Protein AF-A0A2T9Z291-F1 (afdb_monomer)

Secondary structure (DSSP, 8-state):
-----------PPPPP--TTPPP---HHHHHHHHHHHHHH-HHHHTT--HHHHHHHHHTT-S-HHHHHHHHHHHTTT-GGGS-TTTTTHHHHHHHHHHHHHTT---TTSHHHHHHHHHHHHHHHTTT-HHHHHHHHHHHHHHHHHHTGGGTT-HHHHTT----HHHHHHHHHHHHHHHHHHHHHHHHS-PPPSS-GGG---PPP--HHHHHH-S---S--HHHHHHHHHHHHS-GGGSPPP-HHHHHHHHHHHHHHHHHHHHTTT-SS--HHHHHHHHHHHHHHHHHHIIIIIGGG---HHHHHHHHHHHTTSHHHHHHHHHHHHHHHHHHHHHHHHHHHHHHHHTT-TT------S---TTGGGSSSS---------------TTSHHHHHHHHTTS-----------S-S--SSS------------------HHHHHHHHHHHHHHHHHHHTTSPTT-HHHHHHHHHHHHHHHHHHHHHHH-GGGG--------PPPP--------S--SS-THHHHHHHHHHT--

Foldseek 3Di:
DDDDPDDDDDPDDDDDDDPPDQDDDDLLLLLLLLLCCCLVCVLLCLLAASLVCSVCLVVVVDDLLLNLLSVLQSLVVCVVVDDPVSVCSSVVSLVRSLVVLVVDDPLLPLSSLSSLLSSLVNCVVVVPVVSNVVSLVSNLCSCVVNVLQQCQPPVNPVVDPDDVSRLLSSLSSVSSNLLVQLVCCQAVVDDGSDDPVSGNGDQHDLSQCSHQEDDRPDPDPVSVVSHVCSHPDDSVPDDDDQSSVVSVLSVLLSLLSCLLSVQVVPPDHDPVVNVVSLVVSVVVLVLLCVPQQVVQDADVVQLVVLCVPAPSHSSNSVSNSSNSSNVVSVVSSVVSVVSSVVSVVVVDPPPDDPPPDDDDPNPPSPPPPDDDDDDDDDDDDDDDPDPPVVVVVVVVPPPPDDDDDDDDDPDDDDDPDDDDDPDDDDDDDDDDDDDLVVQLVVLVVQLVVLVVVLVPDDPPDPSNVVSVVSNVVSVVSNVVSCVPPVVNVPPDDDDDDDDDDDDDDDDDDPDDDDDPVVVVVVSVVSSVD

pLDDT: mean 74.27, std 26.3, range [24.55, 98.75]

Sequence (529 aa):
MERNTKGQQNPFKKPKISGNEIPLPTNELLEKMIFALPISFPTTMMPVRIPELYHKMKNRLYPDFFYFSILALGHGLCKDILTDKEKNLASEYEIKSFKLLKQETDIKNPLYLWACVILLARFDHVNNHPINNTLFMMASSSVRVSKIYQLDFRKIIVRIKYTEEELEFRRRVFWSFYAFDRGNMSFAGSFPTIQDRDIVVNLPKNDFFWRYGGECKEGHPELVLWNHIANNLDISQHPKEKHKELTKTLYLHGKVILFARRRWIKKVYDPDDDNGQLIRLIQNLNNYRDNMVIPNSVNFEKIKEVHEKYENTLRMGIDMEIQMLNYIFNQMHNSMKIVLYQSEMVRMKGRTEDTSENLSPGQGYQYFFTDSEDSSSDIPTSKNTNMKESYKRNYELYNETGDTSENLSPGQGYQYFFTDSEDSSSDIPTSKNTNTKGSYKRNYELYNEYSQALKKLQPNTIHSFLYQHLVDVYSSRIVDDILTNPVNNQSNPSTSFSIPSTSYNSHSFIKRVESEEDEDEEWSKMMRH

Solvent-accessible surface area (backbone atoms only — not comparable to full-atom values): 32428 Å² total; per-residue (Å²): 139,85,82,83,80,77,74,83,78,73,93,72,76,80,80,76,92,55,101,80,68,81,86,76,77,53,72,68,57,49,47,37,26,64,31,44,40,46,50,80,34,44,60,70,34,56,49,53,31,52,44,52,49,52,47,32,58,78,67,65,68,53,61,66,36,41,48,23,18,53,47,21,41,28,52,66,72,50,54,93,81,50,53,85,78,52,69,55,47,27,58,53,26,38,55,48,13,56,56,40,60,73,67,60,79,66,50,60,40,62,60,50,37,40,26,30,44,37,41,42,67,46,33,70,78,63,72,46,59,75,60,41,55,51,37,52,52,51,31,49,47,20,41,68,75,50,40,53,50,35,49,62,33,66,79,48,44,78,71,48,93,67,50,74,65,60,44,50,41,48,37,21,39,44,53,29,44,48,48,53,42,42,51,44,33,69,66,72,71,50,76,63,88,66,59,74,95,68,53,31,57,67,76,57,74,62,51,56,40,51,33,35,24,75,77,69,88,51,91,47,70,67,55,48,50,46,20,51,49,39,66,67,57,56,80,92,72,51,73,80,73,52,65,41,56,50,53,53,51,46,51,54,45,38,50,53,52,48,49,57,58,48,66,83,66,49,92,69,82,56,66,66,61,56,49,50,53,50,52,52,51,51,52,52,49,50,55,42,38,65,68,55,28,66,79,33,66,64,57,66,67,58,51,49,54,42,44,80,72,29,66,78,35,63,65,30,30,67,70,39,37,62,43,48,50,27,44,50,48,43,52,52,51,51,51,47,54,50,51,56,51,56,54,52,60,78,70,48,86,88,70,74,74,94,66,96,63,97,75,69,94,68,64,82,73,71,79,84,81,75,82,88,80,92,83,92,79,86,84,88,88,80,91,81,96,74,70,70,69,62,63,60,69,66,69,78,76,76,83,90,78,86,87,81,90,82,91,82,78,99,69,90,88,87,88,85,86,84,78,88,77,96,78,84,92,79,87,86,79,95,76,83,80,79,64,65,77,55,53,38,51,52,32,50,51,51,25,52,52,31,50,56,51,37,76,72,49,63,81,95,35,74,66,34,57,52,27,49,51,49,27,54,54,25,50,50,49,35,52,50,41,56,73,67,33,64,80,75,68,67,86,68,84,88,79,89,78,84,82,82,88,78,81,92,75,97,81,71,83,96,77,90,75,93,68,74,70,73,57,56,60,50,52,58,49,65,75,74,109

Radius of gyration: 28.78 Å; Cα contacts (8 Å, |Δi|>4): 405; chains: 1; bounding box: 70×93×94 Å

Organism: NCBI:txid61424

Mean predicted aligned error: 16.72 Å

Nearest PDB structures (foldseek):
  6ejn-assembly1_A  TM=2.190E-01  e=1.753E+00  Mus musculus
  8glv-assembly1_5V  TM=2.205E-01  e=7.297E+00  Chlamydomonas reinhardtii
  5dbo-assembly1_D  TM=2.423E-01  e=7.917E+00  Thermochaetoides thermophila

Structure (mmCIF, N/CA/C/O backbone):
data_AF-A0A2T9Z291-F1
#
_entry.id   AF-A0A2T9Z291-F1
#
loop_
_atom_site.group_PDB
_atom_site.id
_atom_site.type_symbol
_atom_site.label_atom_id
_atom_site.label_alt_id
_atom_site.label_comp_id
_atom_site.label_asym_id
_atom_site.label_entity_id
_atom_site.label_seq_id
_atom_site.pdbx_PDB_ins_code
_atom_site.Cartn_x
_atom_site.Cartn_y
_atom_site.Cartn_z
_atom_site.occupancy
_atom_site.B_iso_or_equiv
_atom_site.auth_seq_id
_atom_site.auth_comp_id
_atom_site.auth_asym_id
_atom_site.auth_atom_id
_atom_site.pdbx_PDB_model_num
ATOM 1 N N . MET A 1 1 ? -35.756 -16.626 42.709 1.00 37.44 1 MET A N 1
ATOM 2 C CA . MET A 1 1 ? -34.401 -17.183 42.492 1.00 37.44 1 MET A CA 1
ATOM 3 C C . MET A 1 1 ? -33.611 -16.188 41.663 1.00 37.44 1 MET A C 1
ATOM 5 O O . MET A 1 1 ? -33.808 -16.123 40.458 1.00 37.44 1 MET A O 1
ATOM 9 N N . GLU A 1 2 ? -32.770 -15.382 42.297 1.00 31.61 2 GLU A N 1
ATOM 10 C CA . GLU A 1 2 ? -32.001 -14.3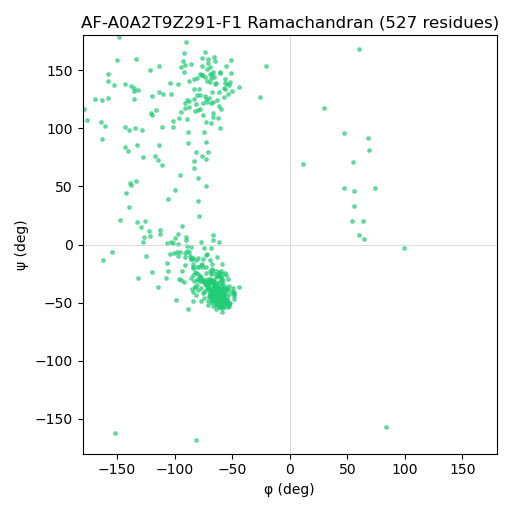36 41.615 1.00 31.61 2 GLU A CA 1
ATOM 11 C C . GLU A 1 2 ? -30.665 -14.915 41.132 1.00 31.61 2 GLU A C 1
ATOM 13 O O . GLU A 1 2 ? -29.909 -15.489 41.919 1.00 31.61 2 GLU A O 1
ATOM 18 N N . ARG A 1 3 ? -30.366 -14.808 39.831 1.00 33.91 3 ARG A N 1
ATOM 19 C CA . ARG A 1 3 ? -29.080 -15.263 39.282 1.00 33.91 3 ARG A CA 1
ATOM 20 C C . ARG A 1 3 ? -28.064 -14.130 39.336 1.00 33.91 3 ARG A C 1
ATOM 22 O O . ARG A 1 3 ? -28.136 -13.168 38.584 1.00 33.91 3 ARG A O 1
ATOM 29 N N . ASN A 1 4 ? -27.114 -14.285 40.249 1.00 31.11 4 ASN A N 1
ATOM 30 C CA . ASN A 1 4 ? -26.092 -13.305 40.587 1.00 31.11 4 ASN A CA 1
ATOM 31 C C . ASN A 1 4 ? -25.028 -13.199 39.469 1.00 31.11 4 ASN A C 1
ATOM 33 O O . ASN A 1 4 ? -24.022 -13.911 39.482 1.00 31.11 4 ASN A O 1
ATOM 37 N N . THR A 1 5 ? -25.259 -12.340 38.472 1.00 33.44 5 THR A N 1
ATOM 38 C CA . THR A 1 5 ? -24.317 -12.083 37.368 1.00 33.44 5 THR A CA 1
ATOM 39 C C . THR A 1 5 ? -23.155 -11.202 37.826 1.00 33.44 5 THR A C 1
ATOM 41 O O . THR A 1 5 ? -23.093 -10.011 37.519 1.00 33.44 5 THR A O 1
ATOM 44 N N . LYS A 1 6 ? -22.205 -11.789 38.564 1.00 32.50 6 LYS A N 1
ATOM 45 C CA . LYS A 1 6 ? -20.916 -11.145 38.853 1.00 32.50 6 LYS A CA 1
ATOM 46 C C . LYS A 1 6 ? -20.160 -10.902 37.545 1.00 32.50 6 LYS A C 1
ATOM 48 O O . LYS A 1 6 ? -19.659 -11.845 36.938 1.00 32.50 6 LYS A O 1
ATOM 53 N N . GLY A 1 7 ? -20.062 -9.641 37.131 1.00 31.89 7 GLY A N 1
ATOM 54 C CA . GLY A 1 7 ? -19.249 -9.255 35.981 1.00 31.89 7 GLY A CA 1
ATOM 55 C C . GLY A 1 7 ? -17.773 -9.583 36.215 1.00 31.89 7 GLY A C 1
ATOM 56 O O . GLY A 1 7 ? -17.213 -9.234 37.256 1.00 31.89 7 GLY A O 1
ATOM 57 N N . GLN A 1 8 ? -17.132 -10.232 35.241 1.00 32.44 8 GLN A N 1
ATOM 58 C CA . GLN A 1 8 ? -15.678 -10.373 35.228 1.00 32.44 8 GLN A CA 1
ATOM 59 C C . GLN A 1 8 ? -15.058 -8.991 34.993 1.00 32.44 8 GLN A C 1
ATOM 61 O O . GLN A 1 8 ? -15.089 -8.462 33.883 1.00 32.44 8 GLN A O 1
ATOM 66 N N . GLN A 1 9 ? -14.507 -8.391 36.049 1.00 30.03 9 GLN A N 1
ATOM 67 C CA . GLN A 1 9 ? -13.728 -7.162 35.927 1.00 30.03 9 GLN A CA 1
ATOM 68 C C . GLN A 1 9 ? -12.449 -7.463 35.141 1.00 30.03 9 GLN A C 1
ATOM 70 O O . GLN A 1 9 ? -11.588 -8.214 35.598 1.00 30.03 9 GLN A O 1
ATOM 75 N N . ASN A 1 10 ? -12.345 -6.887 33.946 1.00 33.00 10 ASN A N 1
ATOM 76 C CA . ASN A 1 10 ? -11.204 -7.070 33.059 1.00 33.00 10 ASN A CA 1
ATOM 77 C C . ASN A 1 10 ? -9.961 -6.394 33.690 1.00 33.00 10 ASN A C 1
ATOM 79 O O . ASN A 1 10 ? -10.029 -5.194 33.970 1.00 33.00 10 ASN A O 1
ATOM 83 N N . PRO A 1 11 ? -8.844 -7.102 33.961 1.00 37.22 11 PRO A N 1
ATOM 84 C CA . PRO A 1 11 ? -7.760 -6.606 34.821 1.00 37.22 11 PRO A CA 1
ATOM 85 C C . PRO A 1 11 ? -6.793 -5.629 34.123 1.00 37.22 11 PRO A C 1
ATOM 87 O O . PRO A 1 11 ? -5.591 -5.620 34.396 1.00 37.22 11 PRO A O 1
ATOM 90 N N . PHE A 1 12 ? -7.306 -4.766 33.243 1.00 38.69 12 PHE A N 1
ATOM 91 C CA . PHE A 1 12 ? -6.534 -3.685 32.638 1.00 38.69 12 PHE A CA 1
ATOM 92 C C . PHE A 1 12 ? -6.639 -2.413 33.480 1.00 38.69 12 PHE A C 1
ATOM 94 O O . PHE A 1 12 ? -7.709 -1.851 33.709 1.00 38.69 12 PHE A O 1
ATOM 101 N N . LYS A 1 13 ? -5.478 -1.984 33.982 1.00 37.28 13 LYS A N 1
ATOM 102 C CA . LYS A 1 13 ? -5.311 -0.819 34.854 1.00 37.28 13 LYS A CA 1
ATOM 103 C C . LYS A 1 13 ? -5.870 0.434 34.174 1.00 37.28 13 LYS A C 1
ATOM 105 O O . LYS A 1 13 ? -5.468 0.745 33.056 1.00 37.28 13 LYS A O 1
ATOM 110 N N . LYS A 1 14 ? -6.653 1.240 34.902 1.00 36.22 14 LYS A N 1
ATOM 111 C CA . LYS A 1 14 ? -6.675 2.686 34.628 1.00 36.22 14 LYS A CA 1
ATOM 112 C C . LYS A 1 14 ? -5.231 3.195 34.772 1.00 36.22 14 LYS A C 1
ATOM 114 O O . LYS A 1 14 ? -4.639 2.926 35.825 1.00 36.22 14 LYS A O 1
ATOM 119 N N . PRO A 1 15 ? -4.649 3.898 33.785 1.00 39.44 15 PRO A N 1
ATOM 120 C CA . PRO A 1 15 ? -3.364 4.554 33.981 1.00 39.44 15 PRO A CA 1
ATOM 121 C C . PRO A 1 15 ? -3.457 5.516 35.168 1.00 39.44 15 PRO A C 1
ATOM 123 O O . PRO A 1 15 ? -4.427 6.267 35.299 1.00 39.44 15 PRO A O 1
ATOM 126 N N . LYS A 1 16 ? -2.459 5.491 36.056 1.00 35.75 16 LYS A N 1
ATOM 127 C CA . LYS A 1 16 ? -2.236 6.631 36.949 1.00 35.75 16 LYS A CA 1
ATOM 128 C C . LYS A 1 16 ? -1.720 7.755 36.065 1.00 35.75 16 LYS A C 1
ATOM 130 O O . LYS A 1 16 ? -0.718 7.542 35.393 1.00 35.75 16 LYS A O 1
ATOM 135 N N . ILE A 1 17 ? -2.359 8.922 36.108 1.00 38.16 17 ILE A N 1
ATOM 136 C CA . ILE A 1 17 ? -1.889 10.110 35.389 1.00 38.16 17 ILE A CA 1
ATOM 137 C C . ILE A 1 17 ? -0.490 10.453 35.915 1.00 38.16 17 ILE A C 1
ATOM 139 O O . ILE A 1 17 ? -0.337 11.009 37.002 1.00 38.16 17 ILE A O 1
ATOM 143 N N . SER A 1 18 ? 0.530 10.067 35.153 1.00 37.38 18 SER A N 1
ATOM 144 C CA . SER A 1 18 ? 1.898 10.547 35.309 1.00 37.38 18 SER A CA 1
ATOM 145 C C . SER A 1 18 ? 2.104 11.670 34.297 1.00 37.38 18 SER A C 1
ATOM 147 O O . SER A 1 18 ? 1.629 11.570 33.168 1.00 37.38 18 SER A O 1
ATOM 149 N N . GLY A 1 19 ? 2.777 12.752 34.695 1.00 43.88 19 GLY A N 1
ATOM 150 C CA . GLY A 1 19 ? 2.835 14.004 33.921 1.00 43.88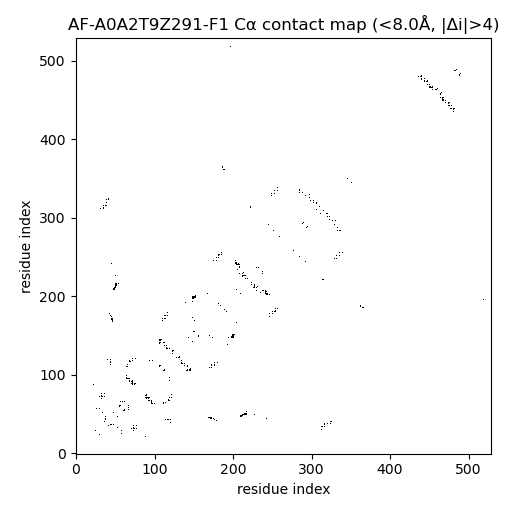 19 GLY A CA 1
ATOM 151 C C . GLY A 1 19 ? 3.572 13.950 32.575 1.00 43.88 19 GLY A C 1
ATOM 152 O O . GLY A 1 19 ? 3.779 14.998 31.979 1.00 43.88 19 GLY A O 1
ATOM 153 N N . ASN A 1 20 ? 3.965 12.757 32.112 1.00 59.94 20 ASN A N 1
ATOM 154 C CA . ASN A 1 20 ? 4.763 12.523 30.907 1.00 59.94 20 ASN A CA 1
ATOM 155 C C . ASN A 1 20 ? 4.058 11.589 29.893 1.00 59.94 20 ASN A C 1
ATOM 157 O O . ASN A 1 20 ? 4.706 11.087 28.973 1.00 59.94 20 ASN A O 1
ATOM 161 N N . GLU A 1 21 ? 2.762 11.289 30.056 1.00 80.44 21 GLU A N 1
ATOM 162 C CA . GLU A 1 21 ? 2.004 10.591 29.007 1.00 80.44 21 GLU A CA 1
ATOM 163 C C . GLU A 1 21 ? 1.671 11.558 27.861 1.00 80.44 21 GLU A C 1
ATOM 165 O O . GLU A 1 21 ? 1.013 12.574 28.078 1.00 80.44 21 GLU A O 1
ATOM 170 N N . ILE A 1 22 ? 2.119 11.222 26.644 1.00 87.06 22 ILE A N 1
ATOM 171 C CA . ILE A 1 22 ? 1.787 11.958 25.413 1.00 87.06 22 ILE A CA 1
ATOM 172 C C . ILE A 1 22 ? 0.250 12.062 25.301 1.00 87.06 22 ILE A C 1
ATOM 174 O O . ILE A 1 22 ? -0.413 11.021 25.417 1.00 87.06 22 ILE A O 1
ATOM 178 N N . PRO A 1 23 ? -0.322 13.264 25.075 1.00 89.38 23 PRO A N 1
ATOM 179 C CA . PRO A 1 23 ? -1.754 13.444 24.841 1.00 89.38 23 PRO A CA 1
ATOM 180 C C . PRO A 1 23 ? -2.281 12.510 23.749 1.00 89.38 23 PRO A C 1
ATOM 182 O O . PRO A 1 23 ? -1.558 12.192 22.813 1.00 89.38 23 PRO A O 1
ATOM 185 N N . LEU A 1 24 ? -3.538 12.078 23.856 1.00 91.38 24 LEU A N 1
ATOM 186 C CA . LEU A 1 24 ? -4.216 11.276 22.831 1.00 91.38 24 LEU A CA 1
ATOM 187 C C . LEU A 1 24 ? -5.370 12.070 22.199 1.00 91.38 24 LEU A C 1
ATOM 189 O O . LEU A 1 24 ? -5.940 12.924 22.882 1.00 91.38 24 LEU A O 1
ATOM 193 N N . PRO A 1 25 ? -5.760 11.775 20.941 1.00 90.69 25 PRO A N 1
ATOM 194 C CA . PRO A 1 25 ? -6.883 12.448 20.296 1.00 90.69 25 PRO A CA 1
ATOM 195 C C . PRO A 1 25 ? -8.214 12.148 20.998 1.00 90.69 25 PRO A C 1
ATOM 197 O O . PRO A 1 25 ? -8.386 11.116 21.654 1.00 90.69 25 PRO A O 1
ATOM 200 N N . THR A 1 26 ? -9.192 13.030 20.793 1.00 91.31 26 THR A N 1
ATOM 201 C CA . THR A 1 26 ? -10.599 12.740 21.098 1.00 91.31 26 THR A CA 1
ATOM 202 C C . THR A 1 26 ? -11.130 11.636 20.177 1.00 91.31 26 THR A C 1
ATOM 204 O O . THR A 1 26 ? -10.567 11.378 19.112 1.00 91.31 26 THR A O 1
ATOM 207 N N . ASN A 1 27 ? -12.244 10.994 20.551 1.00 91.25 27 ASN A N 1
ATOM 208 C CA . ASN A 1 27 ? -12.883 9.989 19.691 1.00 91.25 27 ASN A CA 1
ATOM 209 C C . ASN A 1 27 ? -13.265 10.566 18.316 1.00 91.25 27 ASN A C 1
ATOM 211 O O . ASN A 1 27 ? -13.069 9.891 17.317 1.00 91.25 27 ASN A O 1
ATOM 215 N N . GLU A 1 28 ? -13.754 11.809 18.269 1.00 90.75 28 GLU A N 1
ATOM 216 C CA . GLU A 1 28 ? -14.117 12.510 17.029 1.00 90.75 28 GLU A CA 1
ATOM 217 C C . GLU A 1 28 ? -12.894 12.765 16.133 1.00 90.75 28 GLU A C 1
ATOM 219 O O . GLU A 1 28 ? -12.923 12.490 14.937 1.00 90.75 28 GLU A O 1
ATOM 224 N N . LEU A 1 29 ? -11.782 13.235 16.708 1.00 90.62 29 LEU A N 1
ATOM 225 C CA . LEU A 1 29 ? -10.549 13.456 15.953 1.00 90.62 29 LEU A CA 1
ATOM 226 C C . LEU A 1 29 ? -9.962 12.126 15.444 1.00 90.62 29 LEU A C 1
ATOM 228 O O . LEU A 1 29 ? -9.528 12.041 14.298 1.00 90.62 29 LEU A O 1
ATOM 232 N N . LEU A 1 30 ? -10.009 11.069 16.261 1.00 93.38 30 LEU A N 1
ATOM 233 C CA . LEU A 1 30 ? -9.606 9.715 15.868 1.00 93.38 30 LEU A CA 1
ATOM 234 C C . LEU A 1 30 ? -10.477 9.149 14.730 1.00 93.38 30 LEU A C 1
ATOM 236 O O . LEU A 1 30 ? -9.967 8.446 13.861 1.00 93.38 30 LEU A O 1
ATOM 240 N N . GLU A 1 31 ? -11.773 9.457 14.724 1.00 93.19 31 GLU A N 1
ATOM 241 C CA . GLU A 1 31 ? -12.726 9.071 13.678 1.00 93.19 31 GLU A CA 1
ATOM 242 C C . GLU A 1 31 ? -12.372 9.725 12.337 1.00 93.19 31 GLU A C 1
ATOM 244 O O . GLU A 1 31 ? -12.146 9.021 11.351 1.00 93.19 31 GLU A O 1
ATOM 249 N N . LYS A 1 32 ? -12.187 11.053 12.338 1.00 92.00 32 LYS A N 1
ATOM 250 C CA . LYS A 1 32 ? -11.763 11.843 11.169 1.00 92.00 32 LYS A CA 1
ATOM 251 C C . LYS A 1 32 ? -10.438 11.343 10.589 1.00 92.00 32 LYS A C 1
ATOM 253 O O . LYS A 1 32 ? -10.348 11.091 9.388 1.00 92.00 32 LYS A O 1
ATOM 258 N N . MET A 1 33 ? -9.438 11.092 11.443 1.00 93.75 33 MET A N 1
ATOM 259 C CA . MET A 1 33 ? -8.172 10.464 11.038 1.00 93.75 33 MET A CA 1
ATOM 260 C C . MET A 1 33 ? -8.403 9.119 10.332 1.00 93.75 33 MET A C 1
ATOM 262 O O . MET A 1 33 ? -7.870 8.884 9.250 1.00 93.75 33 MET A O 1
ATOM 266 N N . ILE A 1 34 ? -9.192 8.224 10.933 1.00 95.06 34 ILE A N 1
ATOM 267 C CA . ILE A 1 34 ? -9.389 6.856 10.435 1.00 95.06 34 ILE A CA 1
ATOM 268 C C . ILE A 1 34 ? -10.185 6.816 9.121 1.00 95.06 34 ILE A C 1
ATOM 270 O O . ILE A 1 34 ? -9.927 5.935 8.299 1.00 95.06 34 ILE A O 1
ATOM 274 N N . PHE A 1 35 ? -11.101 7.759 8.886 1.00 93.81 35 PHE A N 1
ATOM 275 C CA . PHE A 1 35 ? -11.851 7.845 7.627 1.00 93.81 35 PHE A CA 1
ATOM 276 C C . PHE A 1 35 ? -11.055 8.522 6.497 1.00 93.81 35 PHE A C 1
ATOM 278 O O . PHE A 1 35 ? -11.213 8.132 5.341 1.00 93.81 35 PHE A O 1
ATOM 285 N N . ALA A 1 36 ? -10.156 9.463 6.810 1.00 93.38 36 ALA A N 1
ATOM 286 C CA . ALA A 1 36 ? -9.295 10.117 5.819 1.00 93.38 36 ALA A CA 1
ATOM 287 C C . ALA A 1 36 ? -8.111 9.241 5.357 1.00 93.38 36 ALA A C 1
ATOM 289 O O . ALA A 1 36 ? -7.764 9.238 4.175 1.00 93.38 36 ALA A O 1
ATOM 290 N N . LEU A 1 37 ? -7.506 8.461 6.266 1.00 94.81 37 LEU A N 1
ATOM 291 C CA . LEU A 1 37 ? -6.294 7.665 6.004 1.00 94.81 37 LEU A CA 1
ATOM 292 C C . LEU A 1 37 ? -6.327 6.799 4.715 1.00 94.81 37 LEU A C 1
ATOM 294 O O . LEU A 1 37 ? -5.313 6.793 4.013 1.00 94.81 37 LEU A O 1
ATOM 298 N N . PRO A 1 38 ? -7.420 6.088 4.353 1.00 94.38 38 PRO A N 1
ATOM 299 C CA . PRO A 1 38 ? -7.492 5.319 3.104 1.00 94.38 38 PRO A CA 1
ATOM 300 C C . PRO A 1 38 ? -7.463 6.181 1.835 1.00 94.38 38 PRO A C 1
ATOM 302 O O . PRO A 1 38 ? -6.928 5.744 0.823 1.00 94.38 38 PRO A O 1
ATOM 305 N N . ILE A 1 39 ? -8.003 7.404 1.889 1.00 92.94 39 ILE A N 1
ATOM 306 C CA . ILE A 1 39 ? -8.050 8.336 0.751 1.00 92.94 39 ILE A CA 1
ATOM 307 C C . ILE A 1 39 ? -6.660 8.926 0.500 1.00 92.94 39 ILE A C 1
ATOM 309 O O . ILE A 1 39 ? -6.195 8.976 -0.637 1.00 92.94 39 ILE A O 1
ATOM 313 N N . SER A 1 40 ? -5.996 9.366 1.573 1.00 93.00 40 SER A N 1
ATOM 314 C CA . SER A 1 40 ? -4.692 10.034 1.506 1.00 93.00 40 SER A CA 1
ATOM 315 C C . SER A 1 40 ? -3.532 9.060 1.292 1.00 93.00 40 SER A C 1
ATOM 317 O O . SER A 1 40 ? -2.547 9.412 0.650 1.00 93.00 40 SER A O 1
ATOM 319 N N . PHE A 1 41 ? -3.639 7.831 1.809 1.00 95.00 41 PHE A N 1
ATOM 320 C CA . PHE A 1 41 ? -2.573 6.828 1.756 1.00 95.00 41 PHE A CA 1
ATOM 321 C C . PHE A 1 41 ? -3.081 5.438 1.318 1.00 95.00 41 PHE A C 1
ATOM 323 O O . PHE A 1 41 ? -2.835 4.458 2.029 1.00 95.00 41 PHE A O 1
ATOM 330 N N . PRO A 1 42 ? -3.758 5.290 0.160 1.00 94.44 42 PRO A N 1
ATOM 331 C CA . PRO A 1 42 ? -4.406 4.033 -0.243 1.00 94.44 42 PRO A CA 1
ATOM 332 C C . PRO A 1 42 ? -3.425 2.853 -0.307 1.00 94.44 42 PRO A C 1
ATOM 334 O O . PRO A 1 42 ? -3.733 1.748 0.135 1.00 94.44 42 PRO A O 1
ATOM 337 N N . THR A 1 43 ? -2.194 3.102 -0.755 1.00 94.75 43 THR A N 1
ATOM 338 C CA . THR A 1 43 ? -1.088 2.134 -0.766 1.00 94.75 43 THR A CA 1
ATOM 339 C C . THR A 1 43 ? -0.715 1.643 0.639 1.00 94.75 43 THR A C 1
ATOM 341 O O . THR A 1 43 ? -0.635 0.438 0.888 1.00 94.75 43 THR A O 1
ATOM 344 N N . THR A 1 44 ? -0.519 2.568 1.581 1.00 96.50 44 THR A N 1
ATOM 345 C CA . THR A 1 44 ? -0.191 2.297 2.994 1.00 96.50 44 THR A CA 1
ATOM 346 C C . THR A 1 44 ? -1.366 1.648 3.728 1.00 96.50 44 THR A C 1
ATOM 348 O O . THR A 1 44 ? -1.176 0.860 4.649 1.00 96.50 44 THR A O 1
ATOM 351 N N . MET A 1 45 ? -2.595 1.964 3.315 1.00 97.44 45 MET A N 1
ATOM 352 C CA . MET A 1 45 ? -3.841 1.514 3.935 1.00 97.44 45 MET A CA 1
ATOM 353 C C . MET A 1 45 ? -4.505 0.342 3.208 1.00 97.44 45 MET A C 1
ATOM 355 O O . MET A 1 45 ? -5.552 -0.125 3.645 1.00 97.44 45 MET A O 1
ATOM 359 N N . MET A 1 46 ? -3.882 -0.240 2.179 1.00 96.88 46 MET A N 1
ATOM 360 C CA . MET A 1 46 ? -4.328 -1.492 1.550 1.00 96.88 46 MET A CA 1
ATOM 361 C C . MET A 1 46 ? -4.739 -2.598 2.558 1.00 96.88 46 MET A C 1
ATOM 363 O O . MET A 1 46 ? -5.732 -3.281 2.283 1.00 96.88 46 MET A O 1
ATOM 367 N N . PRO A 1 47 ? -4.084 -2.768 3.734 1.00 98.19 47 PRO A N 1
ATOM 368 C CA . PRO A 1 47 ? -4.503 -3.754 4.734 1.00 98.19 47 PRO A CA 1
ATOM 369 C C . PRO A 1 47 ? -5.719 -3.354 5.582 1.00 98.19 47 PRO A C 1
ATOM 371 O O . PRO A 1 47 ? -6.302 -4.232 6.216 1.00 98.19 47 PRO A O 1
ATOM 374 N N . VAL A 1 48 ? -6.109 -2.074 5.639 1.00 97.56 48 VAL A N 1
ATOM 375 C CA . VAL A 1 48 ? -7.072 -1.593 6.642 1.00 97.56 48 VAL A CA 1
ATOM 376 C C . VAL A 1 48 ? -8.490 -2.116 6.428 1.00 97.56 48 VAL A C 1
ATOM 378 O O . VAL A 1 48 ? -9.010 -2.142 5.310 1.00 97.56 48 VAL A O 1
ATOM 381 N N . ARG A 1 49 ? -9.124 -2.459 7.550 1.00 96.69 49 ARG A N 1
ATOM 382 C CA . ARG A 1 49 ? -10.546 -2.766 7.690 1.00 96.69 49 ARG A CA 1
ATOM 383 C C . ARG A 1 49 ? -11.112 -1.757 8.677 1.00 96.69 49 ARG A C 1
ATOM 385 O O . ARG A 1 49 ? -10.706 -1.748 9.839 1.00 96.69 49 ARG A O 1
ATOM 392 N N . ILE A 1 50 ? -11.964 -0.847 8.222 1.00 97.06 50 ILE A N 1
ATOM 393 C CA . ILE A 1 50 ? -12.277 0.375 8.975 1.00 97.06 50 ILE A CA 1
ATOM 394 C C . ILE A 1 50 ? -13.054 0.088 10.278 1.00 97.06 50 ILE A C 1
ATOM 396 O O . ILE A 1 50 ? -12.645 0.635 11.306 1.00 97.06 50 ILE A O 1
ATOM 400 N N . PRO A 1 51 ? -14.072 -0.805 10.324 1.00 96.88 51 PRO A N 1
ATOM 401 C CA . PRO A 1 51 ? -14.742 -1.153 11.584 1.00 96.88 51 PRO A CA 1
ATOM 402 C C . PRO A 1 51 ? -13.787 -1.754 12.624 1.00 96.88 51 PRO A C 1
ATOM 404 O O . PRO A 1 51 ? -13.877 -1.443 13.813 1.00 96.88 51 PRO A O 1
ATOM 407 N N . GLU A 1 52 ? -12.837 -2.579 12.174 1.00 97.19 52 GLU A N 1
ATOM 408 C CA . GLU A 1 52 ? -11.841 -3.217 13.033 1.00 97.19 52 GLU A CA 1
ATOM 409 C C . GLU A 1 52 ? -10.805 -2.208 13.551 1.00 97.19 52 GLU A C 1
ATOM 411 O O . GLU A 1 52 ? -10.555 -2.165 14.758 1.00 97.19 52 GLU A O 1
ATOM 416 N N . LEU A 1 53 ? -10.240 -1.375 12.662 1.00 97.56 53 LEU A N 1
ATOM 417 C CA . LEU A 1 53 ? -9.265 -0.343 13.026 1.00 97.56 53 LEU A CA 1
ATOM 418 C C . LEU A 1 53 ? -9.890 0.649 14.009 1.00 97.56 53 LEU A C 1
ATOM 420 O O . LEU A 1 53 ? -9.310 0.888 15.063 1.00 97.56 53 LEU A O 1
ATOM 424 N N . TYR A 1 54 ? -11.077 1.183 13.708 1.00 97.00 54 TYR A N 1
ATOM 425 C CA . TYR A 1 54 ? -11.765 2.140 14.576 1.00 97.00 54 TYR A CA 1
ATOM 426 C C . TYR A 1 54 ? -12.029 1.546 15.967 1.00 97.00 54 TYR A C 1
ATOM 428 O O . TYR A 1 54 ? -11.614 2.133 16.967 1.00 97.00 54 TYR A O 1
ATOM 436 N N . HIS A 1 55 ? -12.601 0.338 16.049 1.00 97.31 55 HIS A N 1
ATOM 437 C CA . HIS A 1 55 ? -12.827 -0.345 17.325 1.00 97.31 55 HIS A CA 1
ATOM 438 C C . HIS A 1 55 ? -11.525 -0.574 18.111 1.00 97.31 55 HIS A C 1
ATOM 440 O O . HIS A 1 55 ? -11.426 -0.210 19.287 1.00 97.31 55 HIS A O 1
ATOM 446 N N . LYS A 1 56 ? -10.500 -1.160 17.478 1.00 97.56 56 LYS A N 1
ATOM 447 C CA . LYS A 1 56 ? -9.239 -1.498 18.152 1.00 97.56 56 LYS A CA 1
ATOM 448 C C . LYS A 1 56 ? -8.402 -0.263 18.501 1.00 97.56 56 LYS A C 1
ATOM 450 O O . LYS A 1 56 ? -7.711 -0.293 19.515 1.00 97.56 56 LYS A O 1
ATOM 455 N N . MET A 1 57 ? -8.479 0.829 17.741 1.00 97.19 57 MET A N 1
ATOM 456 C CA . MET A 1 57 ? -7.836 2.099 18.098 1.00 97.19 57 MET A CA 1
ATOM 457 C C . MET A 1 57 ? -8.556 2.765 19.279 1.00 97.19 57 MET A C 1
ATOM 459 O O . MET A 1 57 ? -7.934 3.054 20.300 1.00 97.19 57 MET A O 1
ATOM 463 N N . LYS A 1 58 ? -9.879 2.938 19.194 1.00 96.00 58 LYS A N 1
ATOM 464 C CA . LYS A 1 58 ? -10.709 3.557 20.242 1.00 96.00 58 LYS A CA 1
ATOM 465 C C . LYS A 1 58 ? -10.566 2.865 21.602 1.00 96.00 58 LYS A C 1
ATOM 467 O O . LYS A 1 58 ? -10.505 3.528 22.633 1.00 96.00 58 LYS A O 1
ATOM 472 N N . ASN A 1 59 ? -10.428 1.539 21.596 1.00 96.06 59 ASN A N 1
ATOM 473 C CA . ASN A 1 59 ? -10.276 0.718 22.800 1.00 96.06 59 ASN A CA 1
ATOM 474 C C . ASN A 1 59 ? -8.805 0.359 23.139 1.00 96.06 59 ASN A C 1
ATOM 476 O O . ASN A 1 59 ? -8.580 -0.457 24.030 1.00 96.06 59 ASN A O 1
ATOM 480 N N . ARG A 1 60 ? -7.807 0.950 22.453 1.00 95.31 60 ARG A N 1
ATOM 481 C CA . ARG A 1 60 ? -6.352 0.686 22.605 1.00 95.31 60 ARG A CA 1
ATOM 482 C C . ARG A 1 60 ? -5.975 -0.813 22.623 1.00 95.31 60 ARG A C 1
ATOM 484 O O . ARG A 1 60 ? -5.243 -1.274 23.494 1.00 95.31 60 ARG A O 1
ATOM 491 N N . LEU A 1 61 ? -6.489 -1.579 21.660 1.00 97.06 61 LEU A N 1
ATOM 492 C CA . LEU A 1 61 ? -6.298 -3.034 21.534 1.00 97.06 61 LEU A CA 1
ATOM 493 C C . LEU A 1 61 ? -5.146 -3.443 20.593 1.00 97.06 61 LEU A C 1
ATOM 495 O O . LEU A 1 61 ? -4.833 -4.629 20.496 1.00 97.06 61 LEU A O 1
ATOM 499 N N . TYR A 1 62 ? -4.528 -2.494 19.883 1.00 98.00 62 TYR A N 1
ATOM 500 C CA . TYR A 1 62 ? -3.294 -2.736 19.125 1.00 98.00 62 TYR A CA 1
ATOM 501 C C . TYR A 1 62 ? -2.047 -2.566 20.011 1.00 98.00 62 TYR A C 1
ATOM 503 O O . TYR A 1 62 ? -2.095 -1.799 20.973 1.00 98.00 62 TYR A O 1
ATOM 511 N N . PRO A 1 63 ? -0.908 -3.201 19.668 1.00 97.88 63 PRO A N 1
ATOM 512 C CA . PRO A 1 63 ? 0.380 -2.898 20.291 1.00 97.88 63 PRO A CA 1
ATOM 513 C C . PRO A 1 63 ? 0.732 -1.410 20.164 1.00 97.88 63 PRO A C 1
ATOM 515 O O . PRO A 1 63 ? 0.561 -0.836 19.085 1.00 97.88 63 PRO A O 1
ATOM 518 N N . ASP A 1 64 ? 1.286 -0.806 21.224 1.00 97.62 64 ASP A N 1
ATOM 519 C CA . ASP A 1 64 ? 1.626 0.627 21.270 1.00 97.62 64 ASP A CA 1
ATOM 520 C C . ASP A 1 64 ? 2.415 1.092 20.030 1.00 97.62 64 ASP A C 1
ATOM 522 O O . ASP A 1 64 ? 2.131 2.158 19.491 1.00 97.62 64 ASP A O 1
ATOM 526 N N . PHE A 1 65 ? 3.373 0.300 19.530 1.00 97.75 65 PHE A N 1
ATOM 527 C CA . PHE A 1 65 ? 4.176 0.689 18.364 1.00 97.75 65 PHE A CA 1
ATOM 528 C C . PHE A 1 65 ? 3.317 0.952 17.113 1.00 97.75 65 PHE A C 1
ATOM 530 O O . PHE A 1 65 ? 3.561 1.926 16.402 1.00 97.75 65 PHE A O 1
ATOM 537 N N . PHE A 1 66 ? 2.288 0.130 16.881 1.00 98.50 66 PHE A N 1
ATOM 538 C CA . PHE A 1 66 ? 1.364 0.250 15.752 1.00 98.50 66 PHE A CA 1
ATOM 539 C C . PHE A 1 66 ? 0.307 1.328 16.019 1.00 98.50 66 PHE A C 1
ATOM 541 O O . PHE A 1 66 ? -0.028 2.122 15.141 1.00 98.50 66 PHE A O 1
ATOM 548 N N . TYR A 1 67 ? -0.171 1.400 17.263 1.00 98.19 67 TYR A N 1
ATOM 549 C CA . TYR A 1 67 ? -1.091 2.440 17.709 1.00 98.19 67 TYR A CA 1
ATOM 550 C C . TYR A 1 67 ? -0.520 3.843 17.444 1.00 98.19 67 TYR A C 1
ATOM 552 O O . TYR A 1 67 ? -1.155 4.670 16.790 1.00 98.19 67 TYR A O 1
ATOM 560 N N . PHE A 1 68 ? 0.724 4.088 17.867 1.00 97.62 68 PHE A N 1
ATOM 561 C CA . PHE A 1 68 ? 1.386 5.373 17.659 1.00 97.62 68 PHE A CA 1
ATOM 562 C C . PHE A 1 68 ? 1.807 5.621 16.201 1.00 97.62 68 PHE A C 1
ATOM 564 O O . PHE A 1 68 ? 1.851 6.784 15.812 1.00 97.62 68 PHE A O 1
ATOM 571 N N . SER A 1 69 ? 2.033 4.599 15.360 1.00 97.56 69 SER A N 1
ATOM 572 C CA . SER A 1 69 ? 2.258 4.840 13.922 1.00 97.56 69 SER A CA 1
ATOM 573 C C . SER A 1 69 ? 0.982 5.313 13.217 1.00 97.56 69 SER A C 1
ATOM 575 O O . SER A 1 69 ? 1.038 6.267 12.444 1.00 97.56 69 SER A O 1
ATOM 577 N N . ILE A 1 70 ? -0.178 4.706 13.514 1.00 97.75 70 ILE A N 1
ATOM 578 C CA . ILE A 1 70 ? -1.471 5.156 12.963 1.00 97.75 70 ILE A CA 1
ATOM 579 C C . ILE A 1 70 ? -1.769 6.597 13.397 1.00 97.75 70 ILE A C 1
ATOM 581 O O . ILE A 1 70 ? -2.153 7.412 12.558 1.00 97.75 70 ILE A O 1
ATOM 585 N N . LEU A 1 71 ? -1.543 6.936 14.674 1.00 95.88 71 LEU A N 1
ATOM 586 C CA . LEU A 1 71 ? -1.715 8.311 15.149 1.00 95.88 71 LEU A CA 1
ATOM 587 C C . LEU A 1 71 ? -0.740 9.292 14.480 1.00 95.88 71 LEU A C 1
ATOM 589 O O . LEU A 1 71 ? -1.168 10.362 14.063 1.00 95.88 71 LEU A O 1
ATOM 593 N N . ALA A 1 72 ? 0.540 8.937 14.324 1.00 93.88 72 ALA A N 1
ATOM 594 C CA . ALA A 1 72 ? 1.532 9.792 13.665 1.00 93.88 72 ALA A CA 1
ATOM 595 C C . ALA A 1 72 ? 1.156 10.142 12.214 1.00 93.88 72 ALA A C 1
ATOM 597 O O . ALA A 1 72 ? 1.361 11.282 11.787 1.00 93.88 72 ALA A O 1
ATOM 598 N N . LEU A 1 73 ? 0.592 9.177 11.473 1.00 94.50 73 LEU A N 1
ATOM 599 C CA . LEU A 1 73 ? 0.149 9.360 10.090 1.00 94.50 73 LEU A CA 1
ATOM 600 C C . LEU A 1 73 ? -1.185 10.116 10.001 1.00 94.50 73 LEU A C 1
ATOM 602 O O . LEU A 1 73 ? -1.271 11.110 9.285 1.00 94.50 73 LEU A O 1
ATOM 606 N N . GLY A 1 74 ? -2.199 9.713 10.774 1.00 93.12 74 GLY A N 1
ATOM 607 C CA . GLY A 1 74 ? -3.514 10.365 10.771 1.00 93.12 74 GLY A CA 1
ATOM 608 C C . GLY A 1 74 ? -3.462 11.824 11.236 1.00 93.12 74 GLY A C 1
ATOM 609 O O . GLY A 1 74 ? -4.094 12.693 10.640 1.00 93.12 74 GLY A O 1
ATOM 610 N N . HIS A 1 75 ? -2.640 12.130 12.241 1.00 88.81 75 HIS A N 1
ATOM 611 C CA . HIS A 1 75 ? -2.448 13.493 12.748 1.00 88.81 75 HIS A CA 1
ATOM 612 C C . HIS A 1 75 ? -1.712 14.418 11.762 1.00 88.81 75 HIS A C 1
ATOM 614 O O . HIS A 1 75 ? -1.736 15.637 11.929 1.00 88.81 75 HIS A O 1
ATOM 620 N N . GLY A 1 76 ? -1.096 13.866 10.711 1.00 80.81 76 GLY A N 1
ATOM 621 C CA . GLY A 1 76 ? -0.581 14.643 9.583 1.00 80.81 76 GLY A CA 1
ATOM 622 C C . GLY A 1 76 ? -1.672 15.192 8.654 1.00 80.81 76 GLY A C 1
ATOM 623 O O . GLY A 1 76 ? -1.398 16.147 7.933 1.00 80.81 76 GLY A O 1
ATOM 624 N N . LEU A 1 77 ? -2.887 14.624 8.688 1.00 84.62 77 LEU A N 1
ATOM 625 C CA . LEU A 1 77 ? -4.005 14.976 7.799 1.00 84.62 77 LEU A CA 1
ATOM 626 C C . LEU A 1 77 ? -4.954 16.033 8.379 1.00 84.62 77 LEU A C 1
ATOM 628 O O . LEU A 1 77 ? -5.645 16.703 7.629 1.00 84.62 77 LEU A O 1
ATOM 632 N N . CYS A 1 78 ? -5.003 16.194 9.703 1.00 81.75 78 CYS A N 1
ATOM 633 C CA . CYS A 1 78 ? -5.963 17.086 10.370 1.00 81.75 78 CYS A CA 1
ATOM 634 C C . CYS A 1 78 ? -5.409 18.502 10.641 1.00 81.75 78 CYS A C 1
ATOM 636 O O . CYS A 1 78 ? -5.953 19.201 11.493 1.00 81.75 78 CYS A O 1
ATOM 638 N N . LYS A 1 79 ? -4.298 18.905 9.998 1.00 73.56 79 LYS A N 1
ATOM 639 C CA . LYS A 1 79 ? -3.490 20.096 10.358 1.00 73.56 79 LYS A CA 1
ATOM 640 C C . LYS A 1 79 ? -4.310 21.374 10.551 1.00 73.56 79 LYS A C 1
ATOM 642 O O . LYS A 1 79 ? -4.053 22.106 11.502 1.00 73.56 79 LYS A O 1
ATOM 647 N N . ASP A 1 80 ? -5.288 21.609 9.686 1.00 68.69 80 ASP A N 1
ATOM 648 C CA . ASP A 1 80 ? -6.065 22.856 9.633 1.00 68.69 80 ASP A CA 1
ATOM 649 C C . ASP A 1 80 ? -7.107 22.969 10.761 1.00 68.69 80 ASP A C 1
ATOM 651 O O . ASP A 1 80 ? -7.644 24.042 11.024 1.00 68.69 80 ASP A O 1
ATOM 655 N N . ILE A 1 81 ? -7.354 21.862 11.471 1.00 67.56 81 ILE A N 1
ATOM 656 C CA . ILE A 1 81 ? -8.259 21.756 12.626 1.00 67.56 81 ILE A CA 1
ATOM 657 C C . ILE A 1 81 ? -7.467 21.861 13.954 1.00 67.56 81 ILE A C 1
ATOM 659 O O . ILE A 1 81 ? -8.056 21.973 15.028 1.00 67.56 81 ILE A O 1
ATOM 663 N N . LEU A 1 82 ? -6.128 21.824 13.906 1.00 70.56 82 LEU A N 1
ATOM 664 C CA . LEU A 1 82 ? -5.253 21.639 15.070 1.00 70.56 82 LEU A CA 1
ATOM 665 C C . LEU A 1 82 ? -4.571 22.936 15.529 1.00 70.56 82 LEU A C 1
ATOM 667 O O . LEU A 1 82 ? -4.044 23.716 14.732 1.00 70.56 82 LEU A O 1
ATOM 671 N N . THR A 1 83 ? -4.499 23.133 16.846 1.00 70.75 83 THR A N 1
ATOM 672 C CA . THR A 1 83 ? -3.797 24.276 17.448 1.00 70.75 83 THR A CA 1
ATOM 673 C C . THR A 1 83 ? -2.276 24.147 17.313 1.00 70.75 83 THR A C 1
ATOM 675 O O . THR A 1 83 ? -1.732 23.050 17.176 1.00 70.75 83 THR A O 1
ATOM 678 N N . ASP A 1 84 ? -1.541 25.258 17.433 1.00 67.81 84 ASP A N 1
ATOM 679 C CA . ASP A 1 84 ? -0.072 25.258 17.304 1.00 67.81 84 ASP A CA 1
ATOM 680 C C . ASP A 1 84 ? 0.652 24.358 18.319 1.00 67.81 84 ASP A C 1
ATOM 682 O O . ASP A 1 84 ? 1.760 23.892 18.056 1.00 67.81 84 ASP A O 1
ATOM 686 N N . LYS A 1 85 ? 0.020 24.052 19.460 1.00 65.81 85 LYS A N 1
ATOM 687 C CA . LYS A 1 85 ? 0.543 23.070 20.423 1.00 65.81 85 LYS A CA 1
ATOM 688 C C . LYS A 1 85 ? 0.414 21.633 19.921 1.00 65.81 85 LYS A C 1
ATOM 690 O O . LYS A 1 85 ? 1.283 20.813 20.198 1.00 65.81 85 LYS A O 1
ATOM 695 N N . GLU A 1 86 ? -0.649 21.330 19.185 1.00 69.06 86 GLU A N 1
ATOM 696 C CA . GLU A 1 86 ? -0.927 19.992 18.665 1.00 69.06 86 GLU A CA 1
ATOM 697 C C . GLU A 1 86 ? -0.131 19.698 17.387 1.00 69.06 86 GLU A C 1
ATOM 699 O O . GLU A 1 86 ? 0.188 18.541 17.131 1.00 69.06 86 G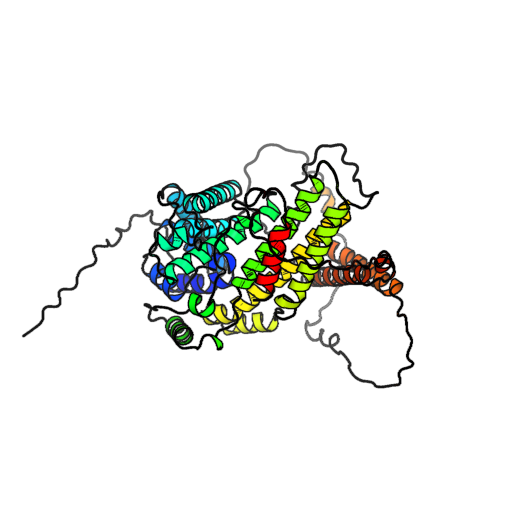LU A O 1
ATOM 704 N N . LYS A 1 87 ? 0.293 20.714 16.620 1.00 68.81 87 LYS A N 1
ATOM 705 C CA . LYS A 1 87 ? 1.120 20.530 15.406 1.00 68.81 87 LYS A CA 1
ATOM 706 C C . LYS A 1 87 ? 2.397 19.699 15.646 1.00 68.81 87 LYS A C 1
ATOM 708 O O . LYS A 1 87 ? 2.808 18.953 14.760 1.00 68.81 87 LYS A O 1
ATOM 713 N N . ASN A 1 88 ? 2.971 19.742 16.853 1.00 79.88 88 ASN A N 1
ATOM 714 C CA . ASN A 1 88 ? 4.134 18.929 17.246 1.00 79.88 88 ASN A CA 1
ATOM 715 C C . ASN A 1 88 ? 3.795 17.475 17.646 1.00 79.88 88 ASN A C 1
ATOM 717 O O . ASN A 1 88 ? 4.669 16.606 17.623 1.00 79.88 88 ASN A O 1
ATOM 721 N N . LEU A 1 89 ? 2.537 17.185 17.992 1.00 87.00 89 LEU A N 1
ATOM 722 C CA . LEU A 1 89 ? 2.104 15.918 18.593 1.00 87.00 89 LEU A CA 1
ATOM 723 C C . LEU A 1 89 ? 2.266 14.721 17.638 1.00 87.00 89 LEU A C 1
ATOM 725 O O . LEU A 1 89 ? 2.615 13.621 18.068 1.00 87.00 89 LEU A O 1
ATOM 729 N N . ALA A 1 90 ? 2.109 14.947 16.328 1.00 86.44 90 ALA A N 1
ATOM 730 C CA . ALA A 1 90 ? 2.385 13.945 15.297 1.00 86.44 90 ALA A CA 1
ATOM 731 C C . ALA A 1 90 ? 3.835 13.423 15.361 1.00 86.44 90 ALA A C 1
ATOM 733 O O . ALA A 1 90 ? 4.063 12.218 15.244 1.00 86.44 90 ALA A O 1
ATOM 734 N N . SER A 1 91 ? 4.799 14.317 15.595 1.00 87.94 91 SER A N 1
ATOM 735 C CA . SER A 1 91 ? 6.226 13.994 15.721 1.00 87.94 91 SER A CA 1
ATOM 736 C C . SER A 1 91 ? 6.532 13.268 17.039 1.00 87.94 91 SER A C 1
ATOM 738 O O . SER A 1 91 ? 7.391 12.389 17.086 1.00 87.94 91 SER A O 1
ATOM 740 N N . GLU A 1 92 ? 5.802 13.567 18.119 1.00 91.56 92 GLU A N 1
ATOM 741 C CA . GLU A 1 92 ? 5.915 12.818 19.377 1.00 91.56 92 GLU A CA 1
ATOM 742 C C . GLU A 1 92 ? 5.422 11.368 19.232 1.00 91.56 92 GLU A C 1
ATOM 744 O O . GLU A 1 92 ? 6.101 10.436 19.681 1.00 91.56 92 GLU A O 1
ATOM 749 N N . TYR A 1 93 ? 4.284 11.155 18.558 1.00 94.00 93 TYR A N 1
ATOM 750 C CA . TYR A 1 93 ? 3.783 9.815 18.230 1.00 94.00 93 TYR A CA 1
ATOM 751 C C . TYR A 1 93 ? 4.763 9.038 17.343 1.00 94.00 93 TYR A C 1
ATOM 753 O O . TYR A 1 93 ? 5.071 7.882 17.633 1.00 94.00 93 TYR A O 1
ATOM 761 N N . GLU A 1 94 ? 5.288 9.677 16.298 1.00 92.19 94 GLU A N 1
ATOM 762 C CA . GLU A 1 94 ? 6.276 9.123 15.368 1.00 92.19 94 GLU A CA 1
ATOM 763 C C . GLU A 1 94 ? 7.537 8.649 16.111 1.00 92.19 94 GLU A C 1
ATOM 765 O O . GLU A 1 94 ? 7.927 7.479 16.028 1.00 92.19 94 GLU A O 1
ATOM 770 N N . ILE A 1 95 ? 8.125 9.527 16.930 1.00 92.75 95 ILE A N 1
ATOM 771 C CA . ILE A 1 95 ? 9.307 9.230 17.743 1.00 92.75 95 ILE A CA 1
ATOM 772 C C . ILE A 1 95 ? 9.017 8.119 18.764 1.00 92.75 95 ILE A C 1
ATOM 774 O O . ILE A 1 95 ? 9.887 7.274 19.004 1.00 92.75 95 ILE A O 1
ATOM 778 N N . LYS A 1 96 ? 7.820 8.077 19.370 1.00 95.88 96 LYS A N 1
ATOM 779 C CA . LYS A 1 96 ? 7.431 6.998 20.295 1.00 95.88 96 LYS A CA 1
ATOM 780 C C . LYS A 1 96 ? 7.267 5.663 19.565 1.00 95.88 96 LYS A C 1
ATOM 782 O O . LYS A 1 96 ? 7.832 4.668 20.019 1.00 95.88 96 LYS A O 1
ATOM 787 N N . SER A 1 97 ? 6.564 5.637 18.434 1.00 97.06 97 SER A N 1
ATOM 788 C CA . SER A 1 97 ? 6.389 4.442 17.600 1.00 97.06 97 SER A CA 1
ATOM 789 C C . SER A 1 97 ? 7.739 3.869 17.157 1.00 97.06 97 SER A C 1
ATOM 791 O O . SER A 1 97 ? 8.022 2.696 17.403 1.00 97.06 97 SER A O 1
ATOM 793 N N . PHE A 1 98 ? 8.635 4.708 16.627 1.00 96.69 98 PHE A N 1
ATOM 794 C CA . PHE A 1 98 ? 9.968 4.292 16.183 1.00 96.69 98 PHE A CA 1
ATOM 795 C C . PHE A 1 98 ? 10.849 3.758 17.326 1.00 96.69 98 PHE A C 1
ATOM 797 O O . PHE A 1 98 ? 11.562 2.768 17.149 1.00 96.69 98 PHE A O 1
ATOM 804 N N . LYS A 1 99 ? 10.783 4.366 18.521 1.00 96.81 99 LYS A N 1
ATOM 805 C CA . LYS A 1 99 ? 11.474 3.857 19.722 1.00 96.81 99 LYS A CA 1
ATOM 806 C C . LYS A 1 99 ? 10.963 2.473 20.132 1.00 96.81 99 LYS A C 1
ATOM 808 O O . LYS A 1 99 ? 11.777 1.621 20.475 1.00 96.81 99 LYS A O 1
ATOM 813 N N . LEU A 1 100 ? 9.654 2.236 20.056 1.00 97.75 100 LEU A N 1
ATOM 814 C CA . LEU A 1 100 ? 9.046 0.946 20.389 1.00 97.75 100 LEU A CA 1
ATOM 815 C C . LEU A 1 100 ? 9.327 -0.127 19.321 1.00 97.75 100 LEU A C 1
ATOM 817 O O . LEU A 1 100 ? 9.661 -1.252 19.674 1.00 97.75 100 LEU A O 1
ATOM 821 N N . LEU A 1 101 ? 9.313 0.212 18.026 1.00 97.69 101 LEU A N 1
ATOM 822 C CA . LEU A 1 101 ? 9.715 -0.707 16.945 1.00 97.69 101 LEU A CA 1
ATOM 823 C C . LEU A 1 101 ? 11.182 -1.161 17.038 1.00 97.69 101 LEU A C 1
ATOM 825 O O . LEU A 1 101 ? 11.530 -2.226 16.533 1.00 97.69 101 LEU A O 1
ATOM 829 N N . LYS A 1 102 ? 12.053 -0.373 17.681 1.00 97.31 102 LYS A N 1
ATOM 830 C CA . LYS A 1 102 ? 13.438 -0.770 17.996 1.00 97.31 102 LYS A CA 1
ATOM 831 C C . LYS A 1 102 ? 13.563 -1.677 19.227 1.00 97.31 102 LYS A C 1
ATOM 833 O O . LYS A 1 102 ? 14.643 -2.207 19.466 1.00 97.31 102 LYS A O 1
ATOM 838 N N . GLN A 1 103 ? 12.496 -1.820 20.011 1.00 97.19 103 GLN A N 1
ATOM 839 C CA . GLN A 1 103 ? 12.428 -2.663 21.211 1.00 97.19 103 GLN A CA 1
ATOM 840 C C . GLN A 1 103 ? 11.611 -3.945 20.979 1.00 97.19 103 GLN A C 1
ATOM 842 O O . GLN A 1 103 ? 11.804 -4.922 21.698 1.00 97.19 103 GLN A O 1
ATOM 847 N N . GLU A 1 104 ? 10.719 -3.952 19.985 1.00 97.31 104 GLU A N 1
ATOM 848 C CA . GLU A 1 104 ? 9.955 -5.134 19.588 1.00 97.31 104 GLU A CA 1
ATOM 849 C C . GLU A 1 104 ? 10.871 -6.235 19.023 1.00 97.31 104 GLU A C 1
ATOM 851 O O . GLU A 1 104 ? 11.799 -5.984 18.252 1.00 97.31 104 GLU A O 1
ATOM 856 N N . THR A 1 105 ? 10.588 -7.473 19.421 1.00 95.75 105 THR A N 1
ATOM 857 C CA . THR A 1 105 ? 11.368 -8.672 19.100 1.00 95.75 105 THR A CA 1
ATOM 858 C C . THR A 1 105 ? 10.669 -9.575 18.085 1.00 95.75 105 THR A C 1
ATOM 860 O O . THR A 1 105 ? 11.357 -10.232 17.299 1.00 95.75 105 THR A O 1
ATOM 863 N N . ASP A 1 106 ? 9.328 -9.584 18.022 1.00 96.62 106 ASP A N 1
ATOM 864 C CA . ASP A 1 106 ? 8.603 -10.320 16.981 1.00 96.62 106 ASP A CA 1
ATOM 865 C C . ASP A 1 106 ? 8.501 -9.519 15.676 1.00 96.62 106 ASP A C 1
ATOM 867 O O . ASP A 1 106 ? 7.434 -9.083 15.237 1.00 96.62 106 ASP A O 1
ATOM 871 N N . ILE A 1 107 ? 9.635 -9.407 14.986 1.00 96.69 107 ILE A N 1
ATOM 872 C CA . ILE A 1 107 ? 9.707 -8.827 13.640 1.00 96.69 107 ILE A CA 1
ATOM 873 C C . ILE A 1 107 ? 8.989 -9.675 12.567 1.00 96.69 107 ILE A C 1
ATOM 875 O O . ILE A 1 107 ? 9.064 -9.341 11.385 1.00 96.69 107 ILE A O 1
ATOM 879 N N . LYS A 1 108 ? 8.313 -10.781 12.925 1.00 96.56 108 LYS A N 1
ATOM 880 C CA . LYS A 1 108 ? 7.456 -11.574 12.019 1.00 96.56 108 LYS A CA 1
ATOM 881 C C . LYS A 1 108 ? 5.969 -11.234 12.162 1.00 96.56 108 LYS A C 1
ATOM 883 O O . LYS A 1 108 ? 5.154 -11.719 11.369 1.00 96.56 108 LYS A O 1
ATOM 888 N N . ASN A 1 109 ? 5.613 -10.406 13.142 1.00 96.31 109 ASN A N 1
ATOM 889 C CA . ASN A 1 109 ? 4.276 -9.861 13.306 1.00 96.31 109 ASN A CA 1
ATOM 890 C C . ASN A 1 109 ? 3.925 -8.966 12.093 1.00 96.31 109 ASN A C 1
ATOM 892 O O . ASN A 1 109 ? 4.662 -8.020 11.813 1.00 96.31 109 ASN A O 1
ATOM 896 N N . PRO A 1 110 ? 2.814 -9.197 11.367 1.00 97.88 110 PRO A N 1
ATOM 897 C CA . PRO A 1 110 ? 2.425 -8.342 10.243 1.00 97.88 110 PRO A CA 1
ATOM 898 C C . PRO A 1 110 ? 2.162 -6.889 10.670 1.00 97.88 110 PRO A C 1
ATOM 900 O O . PRO A 1 110 ? 2.399 -5.979 9.881 1.00 97.88 110 PRO A O 1
ATOM 903 N N . LEU A 1 111 ? 1.764 -6.642 11.926 1.00 98.56 111 LEU A N 1
ATOM 904 C CA . LEU A 1 111 ? 1.634 -5.282 12.458 1.00 98.56 111 LEU A CA 1
ATOM 905 C C . LEU A 1 111 ? 2.990 -4.571 12.580 1.00 98.56 111 LEU A C 1
ATOM 907 O O . LEU A 1 111 ? 3.027 -3.357 12.422 1.00 98.56 111 LEU A O 1
ATOM 911 N N . TYR A 1 112 ? 4.095 -5.291 12.820 1.00 98.75 112 TYR A N 1
ATOM 912 C CA . TYR A 1 112 ? 5.446 -4.707 12.838 1.00 98.75 112 TYR A CA 1
ATOM 913 C C . TYR A 1 112 ? 5.811 -4.170 11.453 1.00 98.75 112 TYR A C 1
ATOM 915 O O . TYR A 1 112 ? 6.156 -2.999 11.306 1.00 98.75 112 TYR A O 1
ATOM 923 N N . LEU A 1 113 ? 5.654 -5.011 10.425 1.00 98.75 113 LEU A N 1
ATOM 924 C CA . LEU A 1 113 ? 5.900 -4.626 9.037 1.00 98.75 113 LEU A CA 1
ATOM 925 C C . LEU A 1 113 ? 4.995 -3.463 8.612 1.00 98.75 113 LEU A C 1
ATOM 927 O O . LEU A 1 113 ? 5.482 -2.484 8.049 1.00 98.75 113 LEU A O 1
ATOM 931 N N . TRP A 1 114 ? 3.699 -3.532 8.929 1.00 98.69 114 TRP A N 1
ATOM 932 C CA . TRP A 1 114 ? 2.758 -2.470 8.584 1.00 98.69 114 TRP A CA 1
ATOM 933 C C . TRP A 1 114 ? 3.079 -1.156 9.312 1.00 98.69 114 TRP A C 1
ATOM 935 O O . TRP A 1 114 ? 3.080 -0.110 8.673 1.00 98.69 114 TRP A O 1
ATOM 945 N N . ALA A 1 115 ? 3.458 -1.189 10.596 1.00 98.62 115 ALA A N 1
ATOM 946 C CA . ALA A 1 115 ? 3.917 -0.004 11.330 1.00 98.62 115 ALA A CA 1
ATOM 947 C C . ALA A 1 115 ? 5.181 0.621 10.714 1.00 98.62 115 ALA A C 1
ATOM 949 O O . ALA A 1 115 ? 5.261 1.844 10.608 1.00 98.62 115 ALA A O 1
ATOM 950 N N . CYS A 1 116 ? 6.144 -0.187 10.247 1.00 98.38 116 CYS A N 1
ATOM 951 C CA . CYS A 1 116 ? 7.290 0.337 9.499 1.00 98.38 116 CYS A CA 1
ATOM 952 C C . CYS A 1 116 ? 6.853 1.039 8.202 1.00 98.38 116 CYS A C 1
ATOM 954 O O . CYS A 1 116 ? 7.340 2.130 7.927 1.00 98.38 116 CYS A O 1
ATOM 956 N N . VAL A 1 117 ? 5.921 0.461 7.435 1.00 97.94 117 VAL A N 1
ATOM 957 C CA . VAL A 1 117 ? 5.400 1.056 6.186 1.00 97.94 117 VAL A CA 1
ATOM 958 C C . VAL A 1 117 ? 4.594 2.340 6.451 1.00 97.94 117 VAL A C 1
ATOM 960 O O . VAL A 1 117 ? 4.744 3.320 5.727 1.00 97.94 117 VAL A O 1
ATOM 963 N N . ILE A 1 118 ? 3.810 2.383 7.532 1.00 97.69 118 ILE A N 1
ATOM 964 C CA . ILE A 1 118 ? 3.089 3.583 7.991 1.00 97.69 118 ILE A CA 1
ATOM 965 C C . ILE A 1 118 ? 4.063 4.710 8.361 1.00 97.69 118 ILE A C 1
ATOM 967 O O . ILE A 1 118 ? 3.823 5.864 8.011 1.00 97.69 118 ILE A O 1
ATOM 971 N N . LEU A 1 119 ? 5.170 4.393 9.041 1.00 96.06 119 LEU A N 1
ATOM 972 C CA . LEU A 1 119 ? 6.185 5.394 9.370 1.00 96.06 119 LEU A CA 1
ATOM 973 C C . LEU A 1 119 ? 7.029 5.811 8.158 1.00 96.06 119 LEU A C 1
ATOM 975 O O . LEU A 1 119 ? 7.381 6.980 8.082 1.00 96.06 119 LEU A O 1
ATOM 979 N N . LEU A 1 120 ? 7.313 4.924 7.196 1.00 94.56 120 LEU A N 1
ATOM 980 C CA . LEU A 1 120 ? 7.946 5.311 5.924 1.00 94.56 120 LEU A CA 1
ATOM 981 C C . LEU A 1 120 ? 7.104 6.381 5.213 1.00 94.56 120 LEU A C 1
ATOM 983 O O . LEU A 1 120 ? 7.591 7.491 5.008 1.00 94.56 120 LEU A O 1
ATOM 987 N N . ALA A 1 121 ? 5.809 6.104 5.011 1.00 93.12 121 ALA A N 1
ATOM 988 C CA . ALA A 1 121 ? 4.848 7.061 4.457 1.00 93.12 121 ALA A CA 1
ATOM 989 C C . ALA A 1 121 ? 4.831 8.402 5.214 1.00 93.12 121 ALA A C 1
ATOM 991 O O . ALA A 1 121 ? 4.655 9.459 4.615 1.00 93.12 121 ALA A O 1
ATOM 992 N N . ARG A 1 122 ? 5.022 8.377 6.541 1.00 88.25 122 ARG A N 1
ATOM 993 C CA . ARG A 1 122 ? 5.063 9.590 7.362 1.00 88.25 122 ARG A CA 1
ATOM 994 C C . ARG A 1 122 ? 6.366 10.378 7.203 1.00 88.25 122 ARG A C 1
ATOM 996 O O . ARG A 1 122 ? 6.298 11.607 7.156 1.00 88.25 122 ARG A O 1
ATOM 1003 N N . PHE A 1 123 ? 7.511 9.694 7.142 1.00 82.06 123 PHE A N 1
ATOM 1004 C CA . PHE A 1 123 ? 8.850 10.291 7.097 1.00 82.06 123 PHE A CA 1
ATOM 1005 C C . PHE A 1 123 ? 9.259 10.800 5.713 1.00 82.06 123 PHE A C 1
ATOM 1007 O O . PHE A 1 123 ? 10.068 11.729 5.649 1.00 82.06 123 PHE A O 1
ATOM 1014 N N . ASP A 1 124 ? 8.691 10.254 4.634 1.00 71.88 124 ASP A N 1
ATOM 1015 C CA . ASP A 1 124 ? 8.838 10.802 3.278 1.00 71.88 124 ASP A CA 1
ATOM 1016 C C . ASP A 1 124 ? 8.396 12.282 3.238 1.00 71.88 124 ASP A C 1
ATOM 1018 O O . ASP A 1 124 ? 9.081 13.121 2.661 1.00 71.88 124 ASP A O 1
ATOM 1022 N N . HIS A 1 125 ? 7.344 12.650 3.983 1.00 64.69 125 HIS A N 1
ATOM 1023 C CA . HIS A 1 125 ? 6.883 14.039 4.144 1.00 64.69 125 HIS A CA 1
ATOM 1024 C C . HIS A 1 125 ? 7.726 14.915 5.104 1.00 64.69 125 HIS A C 1
ATOM 1026 O O . HIS A 1 125 ? 7.347 16.055 5.367 1.00 64.69 125 HIS A O 1
ATOM 1032 N N . VAL A 1 126 ? 8.819 14.408 5.692 1.00 63.44 126 VAL A N 1
ATOM 1033 C CA . VAL A 1 126 ? 9.644 15.131 6.698 1.00 63.44 126 VAL A CA 1
ATOM 1034 C C . VAL A 1 126 ? 11.132 15.153 6.321 1.00 63.44 126 VAL A C 1
ATOM 1036 O O . VAL A 1 126 ? 11.957 15.673 7.067 1.00 63.44 126 VAL A O 1
ATOM 1039 N N . ASN A 1 127 ? 11.512 14.586 5.169 1.00 66.50 127 ASN A N 1
ATOM 1040 C CA . ASN A 1 127 ? 12.896 14.540 4.674 1.00 66.50 127 ASN A CA 1
ATOM 1041 C C . ASN A 1 127 ? 13.927 13.931 5.661 1.00 66.50 127 ASN A C 1
ATOM 1043 O O . ASN A 1 127 ? 15.137 14.131 5.521 1.00 66.50 127 ASN A O 1
ATOM 1047 N N . ASN A 1 128 ? 13.489 13.139 6.651 1.00 76.88 128 ASN A N 1
ATOM 1048 C CA . ASN A 1 128 ? 14.363 12.563 7.684 1.00 76.88 128 ASN A CA 1
ATOM 1049 C C . ASN A 1 128 ? 15.052 11.271 7.199 1.00 76.88 128 ASN A C 1
ATOM 1051 O O . ASN A 1 128 ? 14.804 10.162 7.682 1.00 76.88 128 ASN A O 1
ATOM 1055 N N . HIS A 1 129 ? 15.928 11.432 6.207 1.00 80.19 129 HIS A N 1
ATOM 1056 C CA . HIS A 1 129 ? 16.614 10.357 5.488 1.00 80.19 129 HIS A CA 1
ATOM 1057 C C . HIS A 1 129 ? 17.298 9.292 6.388 1.00 80.19 129 HIS A C 1
ATOM 1059 O O . HIS A 1 129 ? 17.175 8.103 6.082 1.00 80.19 129 HIS A O 1
ATOM 1065 N N . PRO A 1 130 ? 17.958 9.622 7.526 1.00 88.25 130 PRO A N 1
ATOM 1066 C CA . PRO A 1 130 ? 18.544 8.604 8.407 1.00 88.25 130 PRO A CA 1
ATOM 1067 C C . PRO A 1 130 ? 17.510 7.692 9.087 1.00 88.25 130 PRO A C 1
ATOM 1069 O O . PRO A 1 130 ? 17.750 6.488 9.236 1.00 88.25 130 PRO A O 1
ATOM 1072 N N . ILE A 1 131 ? 16.357 8.234 9.501 1.00 89.44 131 ILE A N 1
ATOM 1073 C CA . ILE A 1 131 ? 15.290 7.428 10.111 1.00 89.44 131 ILE A CA 1
ATOM 1074 C C . ILE A 1 131 ? 14.556 6.618 9.041 1.00 89.44 131 ILE A C 1
ATOM 1076 O O . ILE A 1 131 ? 14.329 5.426 9.251 1.00 89.44 131 ILE A O 1
ATOM 1080 N N . ASN A 1 132 ? 14.283 7.221 7.882 1.00 89.69 132 ASN A N 1
ATOM 1081 C CA . ASN A 1 132 ? 13.684 6.554 6.726 1.00 89.69 132 ASN A CA 1
ATOM 1082 C C . ASN A 1 132 ? 14.488 5.298 6.322 1.00 89.69 132 ASN A C 1
ATOM 1084 O O . ASN A 1 132 ? 13.969 4.184 6.386 1.00 89.69 132 ASN A O 1
ATOM 1088 N N . ASN A 1 133 ? 15.801 5.434 6.095 1.00 90.56 133 ASN A N 1
ATOM 1089 C CA . ASN A 1 133 ? 16.684 4.294 5.809 1.00 90.56 133 ASN A CA 1
ATOM 1090 C C . ASN A 1 133 ? 16.676 3.230 6.922 1.00 90.56 133 ASN A C 1
ATOM 1092 O O . ASN A 1 133 ? 16.682 2.031 6.637 1.00 90.56 133 ASN A O 1
ATOM 1096 N N . THR A 1 134 ? 16.613 3.643 8.194 1.00 94.88 134 THR A N 1
ATOM 1097 C CA . THR A 1 134 ? 16.518 2.698 9.321 1.00 94.88 134 THR A CA 1
ATOM 1098 C C . THR A 1 134 ? 15.213 1.892 9.262 1.00 94.88 134 THR A C 1
ATOM 1100 O O . THR A 1 134 ? 15.237 0.671 9.410 1.00 94.88 134 THR A O 1
ATOM 1103 N N . LEU A 1 135 ? 14.079 2.551 9.006 1.00 95.69 135 LEU A N 1
ATOM 1104 C CA . LEU A 1 135 ? 12.771 1.908 8.859 1.00 95.69 135 LEU A CA 1
ATOM 1105 C C . LEU A 1 135 ? 12.708 0.993 7.636 1.00 95.69 135 LEU A C 1
ATOM 1107 O O . LEU A 1 135 ? 12.185 -0.116 7.740 1.00 95.69 135 LEU A O 1
ATOM 1111 N N . PHE A 1 136 ? 13.299 1.404 6.513 1.00 94.94 136 PHE A N 1
ATOM 1112 C CA . PHE A 1 136 ? 13.385 0.583 5.308 1.00 94.94 136 PHE A CA 1
ATOM 1113 C C . PHE A 1 136 ? 14.174 -0.707 5.577 1.00 94.94 136 PHE A C 1
ATOM 1115 O O . PHE A 1 136 ? 13.731 -1.796 5.206 1.00 94.94 136 PHE A O 1
ATOM 1122 N N . MET A 1 137 ? 15.294 -0.626 6.308 1.00 96.00 137 MET A N 1
ATOM 1123 C CA . MET A 1 137 ? 16.053 -1.803 6.752 1.00 96.00 137 MET A CA 1
ATOM 1124 C C . MET A 1 137 ? 15.258 -2.698 7.717 1.00 96.00 137 MET A C 1
ATOM 1126 O O . MET A 1 137 ? 15.336 -3.925 7.607 1.00 96.00 137 MET A O 1
ATOM 1130 N N . MET A 1 138 ? 14.474 -2.123 8.636 1.00 97.81 138 MET A N 1
ATOM 1131 C CA . MET A 1 138 ? 13.618 -2.874 9.570 1.00 97.81 138 MET A CA 1
ATOM 1132 C C . MET A 1 138 ? 12.494 -3.617 8.831 1.00 97.81 138 MET A C 1
ATOM 1134 O O . MET A 1 138 ? 12.337 -4.827 9.014 1.00 97.81 138 MET A O 1
ATOM 1138 N N . ALA A 1 139 ? 11.786 -2.941 7.921 1.00 98.19 139 ALA A N 1
ATOM 1139 C CA . ALA A 1 139 ? 10.763 -3.538 7.063 1.00 98.19 139 ALA A CA 1
ATOM 1140 C C . ALA A 1 139 ? 11.344 -4.648 6.168 1.00 98.19 139 ALA A C 1
ATOM 1142 O O . ALA A 1 139 ? 10.840 -5.772 6.153 1.00 98.19 139 ALA A O 1
ATOM 1143 N N . SER A 1 140 ? 12.474 -4.377 5.507 1.00 97.94 140 SER A N 1
ATOM 1144 C CA . SER A 1 140 ? 13.184 -5.348 4.663 1.00 97.94 140 SER A CA 1
ATOM 1145 C C . SER A 1 140 ? 13.596 -6.605 5.434 1.00 97.94 140 SER A C 1
ATOM 1147 O O . SER A 1 140 ? 13.481 -7.729 4.936 1.00 97.94 140 SER A O 1
ATOM 1149 N N . SER A 1 141 ? 14.060 -6.427 6.674 1.00 98.06 141 SER A N 1
ATOM 1150 C CA . SER A 1 141 ? 14.430 -7.527 7.568 1.00 98.06 141 SER A CA 1
ATOM 1151 C C . SER A 1 141 ? 13.201 -8.330 7.994 1.00 98.06 141 SER A C 1
ATOM 1153 O O . SER A 1 141 ? 13.225 -9.559 7.921 1.00 98.06 141 SER A O 1
ATOM 1155 N N . SER A 1 142 ? 12.104 -7.656 8.353 1.00 98.38 142 SER A N 1
ATOM 1156 C CA . SER A 1 142 ? 10.821 -8.288 8.677 1.00 98.38 142 SER A CA 1
ATOM 1157 C C . SER A 1 142 ? 10.301 -9.156 7.524 1.00 98.38 142 SER A C 1
ATOM 1159 O O . SER A 1 142 ? 9.989 -10.330 7.731 1.00 98.38 142 SER A O 1
ATOM 1161 N N . VAL A 1 143 ? 10.300 -8.650 6.285 1.00 98.31 143 VAL A N 1
ATOM 1162 C CA . VAL A 1 143 ? 9.868 -9.398 5.086 1.00 98.31 143 VAL A CA 1
ATOM 1163 C C . VAL A 1 143 ? 10.723 -10.645 4.855 1.00 98.31 143 VAL A C 1
ATOM 1165 O O . VAL A 1 143 ? 10.188 -11.739 4.654 1.00 98.31 143 VAL A O 1
ATOM 1168 N N . ARG A 1 144 ? 12.053 -10.513 4.944 1.00 97.81 144 ARG A N 1
ATOM 1169 C CA . ARG A 1 144 ? 12.998 -11.624 4.739 1.00 97.81 144 ARG A CA 1
ATOM 1170 C C . ARG A 1 144 ? 12.917 -12.689 5.843 1.00 97.81 144 ARG A C 1
ATOM 1172 O O . ARG A 1 144 ? 12.999 -13.878 5.542 1.00 97.81 144 ARG A O 1
ATOM 1179 N N . VAL A 1 145 ? 12.719 -12.287 7.102 1.00 96.94 145 VAL A N 1
ATOM 1180 C CA . VAL A 1 145 ? 12.678 -13.185 8.276 1.00 96.94 145 VAL A CA 1
ATOM 1181 C C . VAL A 1 145 ? 11.303 -13.836 8.488 1.00 96.94 145 VAL A C 1
ATOM 1183 O O . VAL A 1 145 ? 11.231 -14.975 8.957 1.00 96.94 145 VAL A O 1
ATOM 1186 N N . SER A 1 146 ? 10.213 -13.154 8.128 1.00 95.69 146 SER A N 1
ATOM 1187 C CA . SER A 1 146 ? 8.854 -13.720 8.125 1.00 95.69 146 SER A CA 1
ATOM 1188 C C . SER A 1 146 ? 8.590 -14.640 6.933 1.00 95.69 146 SER A C 1
ATOM 1190 O O . SER A 1 146 ? 7.781 -15.558 7.045 1.00 95.69 146 SER A O 1
ATOM 1192 N N . LYS A 1 147 ? 9.262 -14.391 5.799 1.00 96.12 147 LYS A N 1
ATOM 1193 C CA . LYS A 1 147 ? 8.932 -14.950 4.479 1.00 96.12 147 LYS A CA 1
ATOM 1194 C C . LYS A 1 147 ? 7.495 -14.666 4.033 1.00 96.12 147 LYS A C 1
ATOM 1196 O O . LYS A 1 147 ? 6.899 -15.461 3.313 1.00 96.12 147 LYS A O 1
ATOM 1201 N N . ILE A 1 148 ? 6.950 -13.508 4.414 1.00 96.69 148 ILE A N 1
ATOM 1202 C CA . ILE A 1 148 ? 5.612 -13.067 3.985 1.00 96.69 148 ILE A CA 1
ATOM 1203 C C . ILE A 1 148 ? 5.495 -12.953 2.451 1.00 96.69 148 ILE A C 1
ATOM 1205 O O . ILE A 1 148 ? 4.428 -13.191 1.901 1.00 96.69 148 ILE A O 1
ATOM 1209 N N . TYR A 1 149 ? 6.614 -12.730 1.752 1.00 97.56 149 TYR A N 1
ATOM 1210 C CA . TYR A 1 149 ? 6.717 -12.782 0.288 1.00 97.56 149 TYR A CA 1
ATOM 1211 C C . TYR A 1 149 ? 6.549 -14.195 -0.317 1.00 97.56 149 TYR A C 1
ATOM 1213 O O . TYR A 1 149 ? 6.577 -14.339 -1.531 1.00 97.56 149 TYR A O 1
ATOM 1221 N N . GLN A 1 150 ? 6.393 -15.248 0.495 1.00 96.25 150 GLN A N 1
ATOM 1222 C CA . GLN A 1 150 ? 6.134 -16.630 0.052 1.00 96.25 150 GLN A CA 1
ATOM 1223 C C . GLN A 1 150 ? 4.877 -17.220 0.718 1.00 96.25 150 GLN A C 1
ATOM 1225 O O . GLN A 1 150 ? 4.736 -18.441 0.807 1.00 96.25 150 GLN A O 1
ATOM 1230 N N . LEU A 1 151 ? 3.987 -16.364 1.237 1.00 94.75 151 LEU A N 1
ATOM 1231 C CA . LEU A 1 151 ? 2.837 -16.744 2.062 1.00 94.75 151 LEU A CA 1
ATOM 1232 C C . LEU A 1 151 ? 1.946 -17.816 1.416 1.00 94.75 151 LEU A C 1
ATOM 1234 O O . LEU A 1 151 ? 1.541 -18.762 2.091 1.00 94.75 151 LEU A O 1
ATOM 1238 N N . ASP A 1 152 ? 1.681 -17.692 0.114 1.00 94.56 152 ASP A N 1
ATOM 1239 C CA . ASP A 1 152 ? 0.790 -18.583 -0.630 1.00 94.56 152 ASP A CA 1
ATOM 1240 C C . ASP A 1 152 ? 1.526 -19.798 -1.246 1.00 94.56 152 ASP A C 1
ATOM 1242 O O . ASP A 1 152 ? 0.938 -20.624 -1.952 1.00 94.56 152 ASP A O 1
ATOM 1246 N N . PHE A 1 153 ? 2.817 -19.984 -0.947 1.00 92.81 153 PHE A N 1
ATOM 1247 C CA . PHE A 1 153 ? 3.545 -21.186 -1.346 1.00 92.81 153 PHE A CA 1
ATOM 1248 C C . PHE A 1 153 ? 2.991 -22.412 -0.605 1.00 92.81 153 PHE A C 1
ATOM 1250 O O . PHE A 1 153 ? 3.025 -22.476 0.624 1.00 92.81 153 PHE A O 1
ATOM 1257 N N . ARG A 1 154 ? 2.527 -23.439 -1.335 1.00 83.31 154 ARG A N 1
ATOM 1258 C CA . ARG A 1 154 ? 1.770 -24.583 -0.768 1.00 83.31 154 ARG A CA 1
ATOM 1259 C C . ARG A 1 154 ? 2.406 -25.236 0.472 1.00 83.31 154 ARG A C 1
ATOM 1261 O O . ARG A 1 154 ? 1.684 -25.620 1.387 1.00 83.31 154 ARG A O 1
ATOM 1268 N N . LYS A 1 155 ? 3.742 -25.350 0.539 1.00 81.56 155 LYS A N 1
ATOM 1269 C CA . LYS A 1 155 ? 4.449 -25.934 1.704 1.00 81.56 155 LYS A CA 1
ATOM 1270 C C . LYS A 1 155 ? 4.383 -25.058 2.967 1.00 81.56 155 LYS A C 1
ATOM 1272 O O . LYS A 1 155 ? 4.559 -25.578 4.065 1.00 81.56 155 LYS A O 1
ATOM 1277 N N . ILE A 1 156 ? 4.161 -23.752 2.815 1.00 75.62 156 ILE A N 1
ATOM 1278 C CA . ILE A 1 156 ? 3.976 -22.790 3.906 1.00 75.62 156 ILE A CA 1
ATOM 1279 C C . ILE A 1 156 ? 2.510 -22.804 4.355 1.00 75.62 156 ILE A C 1
ATOM 1281 O O . ILE A 1 156 ? 2.275 -23.025 5.541 1.00 75.62 156 ILE A O 1
ATOM 1285 N N . ILE A 1 157 ? 1.542 -22.731 3.427 1.00 72.88 157 ILE A N 1
ATOM 1286 C CA . ILE A 1 157 ? 0.102 -22.867 3.741 1.00 72.88 157 ILE A CA 1
ATOM 1287 C C . ILE A 1 157 ? -0.172 -24.154 4.541 1.00 72.88 157 ILE A C 1
ATOM 1289 O O . ILE A 1 157 ? -0.724 -24.103 5.634 1.00 72.88 157 ILE A O 1
ATOM 1293 N N . VAL A 1 158 ? 0.277 -25.318 4.052 1.00 70.44 158 VAL A N 1
ATOM 1294 C CA . VAL A 1 158 ? 0.042 -26.619 4.720 1.00 70.44 158 VAL A CA 1
ATOM 1295 C C . VAL A 1 158 ? 0.671 -26.690 6.122 1.00 70.44 158 VAL A C 1
ATOM 1297 O O . VAL A 1 158 ? 0.216 -27.461 6.968 1.00 70.44 158 VAL A O 1
ATOM 1300 N N . ARG A 1 159 ? 1.700 -25.879 6.400 1.00 78.12 159 ARG A N 1
ATOM 1301 C CA . ARG A 1 159 ? 2.359 -25.811 7.711 1.00 78.12 159 ARG A CA 1
ATOM 1302 C C . ARG A 1 159 ? 1.670 -24.847 8.684 1.00 78.12 159 ARG A C 1
ATOM 1304 O O . ARG A 1 159 ? 1.790 -25.057 9.891 1.00 78.12 159 ARG A O 1
ATOM 1311 N N . ILE A 1 160 ? 1.003 -23.795 8.205 1.00 79.00 160 ILE A N 1
ATOM 1312 C CA . ILE A 1 160 ? 0.527 -22.691 9.049 1.00 79.00 160 ILE A CA 1
ATOM 1313 C C . ILE A 1 160 ? -0.995 -22.548 8.956 1.00 79.00 160 ILE A C 1
ATOM 1315 O O . ILE A 1 160 ? -1.543 -22.148 7.935 1.00 79.00 160 ILE A O 1
ATOM 1319 N N . LYS A 1 161 ? -1.679 -22.831 10.070 1.00 85.50 161 LYS A N 1
ATOM 1320 C CA . LYS A 1 161 ? -3.146 -22.793 10.192 1.00 85.50 161 LYS A CA 1
ATOM 1321 C C . LYS A 1 161 ? -3.689 -21.367 10.380 1.00 85.50 161 LYS A C 1
ATOM 1323 O O . LYS A 1 161 ? -4.336 -21.083 11.385 1.00 85.50 161 LYS A O 1
ATOM 1328 N N . TYR A 1 162 ? -3.398 -20.469 9.443 1.00 90.44 162 TYR A N 1
ATOM 1329 C CA . TYR A 1 162 ? -4.081 -19.176 9.356 1.00 90.44 162 TYR A CA 1
ATOM 1330 C C . TYR A 1 162 ? -5.490 -19.345 8.761 1.00 90.44 162 TYR A C 1
ATOM 1332 O O . TYR A 1 162 ? -5.749 -20.290 8.015 1.00 90.44 162 TYR A O 1
ATOM 1340 N N . THR A 1 163 ? -6.405 -18.433 9.093 1.00 93.38 163 THR A N 1
ATOM 1341 C CA . THR A 1 163 ? -7.682 -18.282 8.378 1.00 93.38 163 THR A CA 1
ATOM 1342 C C . THR A 1 163 ? -7.445 -17.561 7.048 1.00 93.38 163 THR A C 1
ATOM 1344 O O . THR A 1 163 ? -6.447 -16.858 6.903 1.00 93.38 163 THR A O 1
ATOM 1347 N N . GLU A 1 164 ? -8.362 -17.669 6.078 1.00 93.12 164 GLU A N 1
ATOM 1348 C CA . GLU A 1 164 ? -8.264 -16.867 4.841 1.00 93.12 164 GLU A CA 1
ATOM 1349 C C . GLU A 1 164 ? -8.279 -15.354 5.121 1.00 93.12 164 GLU A C 1
ATOM 1351 O O . GLU A 1 164 ? -7.660 -14.600 4.383 1.00 93.12 164 GLU A O 1
ATOM 1356 N N . GLU A 1 165 ? -8.913 -14.917 6.211 1.00 94.75 165 GLU A N 1
ATOM 1357 C CA . GLU A 1 165 ? -8.914 -13.527 6.683 1.00 94.75 165 GLU A CA 1
ATOM 1358 C C . GLU A 1 165 ? -7.518 -13.079 7.160 1.00 94.75 165 GLU A C 1
ATOM 1360 O O . GLU A 1 165 ? -7.007 -12.055 6.714 1.00 94.75 165 GLU A O 1
ATOM 1365 N N . GLU A 1 166 ? -6.842 -13.882 7.988 1.00 95.44 166 GLU A N 1
ATOM 1366 C CA . GLU A 1 166 ? -5.462 -13.623 8.435 1.00 95.44 166 GLU A CA 1
ATOM 1367 C C . GLU A 1 166 ? -4.443 -13.754 7.283 1.00 95.44 166 GLU A C 1
ATOM 1369 O O . GLU A 1 166 ? -3.441 -13.036 7.248 1.00 95.44 166 GLU A O 1
ATOM 1374 N N . LEU A 1 167 ? -4.699 -14.636 6.308 1.00 96.00 167 LEU A N 1
ATOM 1375 C CA . LEU A 1 167 ? -3.915 -14.709 5.072 1.00 96.00 167 LEU A CA 1
ATOM 1376 C C . LEU A 1 167 ? -4.101 -13.446 4.225 1.00 96.00 167 LEU A C 1
ATOM 1378 O O . LEU A 1 167 ? -3.111 -12.841 3.832 1.00 96.00 167 LEU A O 1
ATOM 1382 N N . GLU A 1 168 ? -5.336 -13.013 3.979 1.00 97.12 168 GLU A N 1
ATOM 1383 C CA . GLU A 1 168 ? -5.640 -11.826 3.173 1.00 97.12 168 GLU A CA 1
ATOM 1384 C C . GLU A 1 168 ? -5.071 -10.542 3.793 1.00 97.12 168 GLU A C 1
ATOM 1386 O O . GLU A 1 168 ? -4.469 -9.730 3.086 1.00 97.12 168 GLU A O 1
ATOM 1391 N N . PHE A 1 169 ? -5.137 -10.409 5.122 1.00 98.12 169 PHE A N 1
ATOM 1392 C CA . PHE A 1 169 ? -4.447 -9.345 5.852 1.00 98.12 169 PHE A CA 1
ATOM 1393 C C . PHE A 1 169 ? -2.938 -9.354 5.569 1.00 98.12 169 PHE A C 1
ATOM 1395 O O . PHE A 1 169 ? -2.364 -8.329 5.198 1.00 98.12 169 PHE A O 1
ATOM 1402 N N . ARG A 1 170 ? -2.287 -10.521 5.671 1.00 98.12 170 ARG A N 1
ATOM 1403 C CA . ARG A 1 170 ? -0.847 -10.675 5.407 1.00 98.12 170 ARG A CA 1
ATOM 1404 C C . ARG A 1 170 ? -0.474 -10.422 3.943 1.00 98.12 170 ARG A C 1
ATOM 1406 O O . ARG A 1 170 ? 0.543 -9.771 3.709 1.00 98.12 170 ARG A O 1
ATOM 1413 N N . ARG A 1 171 ? -1.292 -10.856 2.972 1.00 98.19 171 ARG A N 1
ATOM 1414 C CA . ARG A 1 171 ? -1.127 -10.523 1.540 1.00 98.19 171 ARG A CA 1
ATOM 1415 C C . ARG A 1 171 ? -1.105 -9.006 1.361 1.00 98.19 171 ARG A C 1
ATOM 1417 O O . ARG A 1 171 ? -0.167 -8.465 0.785 1.00 98.19 171 ARG A O 1
ATOM 1424 N N . ARG A 1 172 ? -2.092 -8.304 1.925 1.00 98.44 172 ARG A N 1
ATOM 1425 C CA . ARG A 1 172 ? -2.227 -6.842 1.824 1.00 98.44 172 ARG A CA 1
ATOM 1426 C C . ARG A 1 172 ? -1.099 -6.087 2.530 1.00 98.44 172 ARG A C 1
ATOM 1428 O O . ARG A 1 172 ? -0.602 -5.111 1.979 1.00 98.44 172 ARG A O 1
ATOM 1435 N N . VAL A 1 173 ? -0.634 -6.551 3.695 1.00 98.75 173 VAL A N 1
ATOM 1436 C CA . VAL A 1 173 ? 0.553 -5.984 4.372 1.00 98.75 173 VAL A CA 1
ATOM 1437 C C . VAL A 1 173 ? 1.814 -6.157 3.519 1.00 98.75 173 VAL A C 1
ATOM 1439 O O . VAL A 1 173 ? 2.595 -5.214 3.391 1.00 98.75 173 VAL A O 1
ATOM 1442 N N . PHE A 1 174 ? 2.008 -7.322 2.891 1.00 98.62 174 PHE A N 1
ATOM 1443 C CA . PHE A 1 174 ? 3.124 -7.527 1.965 1.00 98.62 174 PHE A CA 1
ATOM 1444 C C . PHE A 1 174 ? 3.037 -6.614 0.737 1.00 98.62 174 PHE A C 1
ATOM 1446 O O . PHE A 1 174 ? 4.030 -5.977 0.397 1.00 98.62 174 PHE A O 1
ATOM 1453 N N . TRP A 1 175 ? 1.872 -6.504 0.094 1.00 98.50 175 TRP A N 1
ATOM 1454 C CA . TRP A 1 175 ? 1.709 -5.648 -1.084 1.00 98.50 175 TRP A CA 1
ATOM 1455 C C . TRP A 1 175 ? 1.846 -4.153 -0.764 1.00 98.50 175 TRP A C 1
ATOM 1457 O O . TRP A 1 175 ? 2.402 -3.405 -1.568 1.00 98.50 175 TRP A O 1
ATOM 1467 N N . SER A 1 176 ? 1.452 -3.734 0.442 1.00 98.25 176 SER A N 1
ATOM 1468 C CA . SER A 1 176 ? 1.728 -2.393 0.965 1.00 98.25 176 SER A CA 1
ATOM 1469 C C . SER A 1 176 ? 3.238 -2.136 1.106 1.00 98.25 176 SER A C 1
ATOM 1471 O O . SER A 1 176 ? 3.731 -1.121 0.622 1.00 98.25 176 SER A O 1
ATOM 1473 N N . PHE A 1 177 ? 4.010 -3.085 1.658 1.00 98.19 177 PHE A N 1
ATOM 1474 C CA . PHE A 1 177 ? 5.480 -3.001 1.663 1.00 98.19 177 PHE A CA 1
ATOM 1475 C C . PHE A 1 177 ? 6.083 -3.000 0.247 1.00 98.19 177 PHE A C 1
ATOM 1477 O O . PHE A 1 177 ? 6.955 -2.185 -0.043 1.00 98.19 177 PHE A O 1
ATOM 1484 N N . TYR A 1 178 ? 5.627 -3.898 -0.634 1.00 97.88 178 TYR A N 1
ATOM 1485 C CA . TYR A 1 178 ? 6.131 -4.037 -2.005 1.00 97.88 178 TYR A CA 1
ATOM 1486 C C . TYR A 1 178 ? 6.039 -2.712 -2.768 1.00 97.88 178 TYR A C 1
ATOM 1488 O O . TYR A 1 178 ? 6.968 -2.341 -3.482 1.00 97.88 178 TYR A O 1
ATOM 1496 N N . ALA A 1 179 ? 4.962 -1.954 -2.566 1.00 96.00 179 ALA A N 1
ATOM 1497 C CA . ALA A 1 179 ? 4.806 -0.636 -3.162 1.00 96.00 179 ALA A CA 1
ATOM 1498 C C . ALA A 1 179 ? 5.902 0.359 -2.736 1.00 96.00 179 ALA A C 1
ATOM 1500 O O . ALA A 1 179 ? 6.439 1.065 -3.586 1.00 96.00 179 ALA A O 1
ATOM 1501 N N . PHE A 1 180 ? 6.282 0.379 -1.453 1.00 93.19 180 PHE A N 1
ATOM 1502 C CA . PHE A 1 180 ? 7.386 1.210 -0.956 1.00 93.19 180 PHE A CA 1
ATOM 1503 C C . PHE A 1 180 ? 8.756 0.704 -1.429 1.00 93.19 180 PHE A C 1
ATOM 1505 O O . PHE A 1 180 ? 9.615 1.512 -1.771 1.00 93.19 180 PHE A O 1
ATOM 1512 N N . ASP A 1 181 ? 8.955 -0.614 -1.527 1.00 95.00 181 ASP A N 1
ATOM 1513 C CA . ASP A 1 181 ? 10.162 -1.220 -2.113 1.00 95.00 181 ASP A CA 1
ATOM 1514 C C . ASP A 1 181 ? 10.357 -0.774 -3.577 1.00 95.00 181 ASP A C 1
ATOM 1516 O O . ASP A 1 181 ? 11.440 -0.318 -3.953 1.00 95.00 181 ASP A O 1
ATOM 1520 N N . ARG A 1 182 ? 9.289 -0.811 -4.391 1.00 93.12 182 ARG A N 1
ATOM 1521 C CA . ARG A 1 182 ? 9.318 -0.392 -5.808 1.00 93.12 182 ARG A CA 1
ATOM 1522 C C . ARG A 1 182 ? 9.321 1.125 -6.006 1.00 93.12 182 ARG A C 1
ATOM 1524 O O . ARG A 1 182 ? 9.993 1.603 -6.918 1.00 93.12 182 ARG A O 1
ATOM 1531 N N . GLY A 1 183 ? 8.689 1.888 -5.116 1.00 89.75 183 GLY A N 1
ATOM 1532 C CA . GLY A 1 183 ? 8.839 3.343 -5.064 1.00 89.75 183 GLY A CA 1
ATOM 1533 C C . GLY A 1 183 ? 10.294 3.746 -4.808 1.00 89.75 183 GLY A C 1
ATOM 1534 O O . GLY A 1 183 ? 10.896 4.449 -5.619 1.00 89.75 183 GLY A O 1
ATOM 1535 N N . ASN A 1 184 ? 10.904 3.218 -3.741 1.00 88.00 184 ASN A N 1
ATOM 1536 C CA . ASN A 1 184 ? 12.271 3.545 -3.325 1.00 88.00 184 ASN A CA 1
ATOM 1537 C C . ASN A 1 184 ? 13.327 3.253 -4.415 1.00 88.00 184 ASN A C 1
ATOM 1539 O O . ASN A 1 184 ? 14.243 4.049 -4.623 1.00 88.00 184 ASN A O 1
ATOM 1543 N N . MET A 1 185 ? 13.168 2.169 -5.186 1.00 88.12 185 MET A N 1
ATOM 1544 C CA . MET A 1 185 ? 14.028 1.864 -6.346 1.00 88.12 185 MET A CA 1
ATOM 1545 C C . MET A 1 185 ? 14.111 2.987 -7.389 1.00 88.12 185 MET A C 1
ATOM 1547 O O . MET A 1 185 ? 15.091 3.050 -8.137 1.00 88.12 185 MET A O 1
ATOM 1551 N N . SER A 1 186 ? 13.087 3.835 -7.470 1.00 83.50 186 SER A N 1
ATOM 1552 C CA . SER A 1 186 ? 12.991 4.924 -8.445 1.00 83.50 186 SER A CA 1
ATOM 1553 C C . SER A 1 186 ? 13.807 6.145 -8.023 1.00 83.50 186 SER A C 1
ATOM 1555 O O . SER A 1 186 ? 14.407 6.796 -8.872 1.00 83.50 186 SER A O 1
ATOM 1557 N N . PHE A 1 187 ? 13.872 6.419 -6.716 1.00 79.31 187 PHE A N 1
ATOM 1558 C CA . PHE A 1 187 ? 14.535 7.599 -6.154 1.00 79.31 187 PHE A CA 1
ATOM 1559 C C . PHE A 1 187 ? 15.950 7.300 -5.642 1.00 79.31 187 PHE A C 1
ATOM 1561 O O . PHE A 1 187 ? 16.892 8.010 -5.976 1.00 79.31 187 PHE A O 1
ATOM 1568 N N . ALA A 1 188 ? 16.132 6.230 -4.860 1.00 80.88 188 ALA A N 1
ATOM 1569 C CA . ALA A 1 188 ? 17.396 5.938 -4.176 1.00 80.88 188 ALA A CA 1
ATOM 1570 C C . ALA A 1 188 ? 18.386 5.095 -5.000 1.00 80.88 188 ALA A C 1
ATOM 1572 O O . ALA A 1 188 ? 19.460 4.744 -4.511 1.00 80.88 188 ALA A O 1
ATOM 1573 N N . GLY A 1 189 ? 18.026 4.684 -6.221 1.00 75.62 189 GLY A N 1
ATOM 1574 C CA . GLY A 1 189 ? 18.867 3.800 -7.035 1.00 75.62 189 GLY A CA 1
ATOM 1575 C C . GLY A 1 189 ? 19.095 2.408 -6.419 1.00 75.62 189 GLY A C 1
ATOM 1576 O O . GLY A 1 189 ? 20.038 1.709 -6.794 1.00 75.62 189 GLY A O 1
ATOM 1577 N N . SER A 1 190 ? 18.241 1.972 -5.490 1.00 84.25 190 SER A N 1
ATOM 1578 C CA . SER A 1 190 ? 18.334 0.673 -4.814 1.00 84.25 190 SER A CA 1
ATOM 1579 C C . SER A 1 190 ? 17.921 -0.501 -5.719 1.00 84.25 190 SER A C 1
ATOM 1581 O O . SER A 1 190 ? 17.349 -0.318 -6.795 1.00 84.25 190 SER A O 1
ATOM 1583 N N . PHE A 1 191 ? 18.240 -1.732 -5.316 1.00 88.56 191 PHE A N 1
ATOM 1584 C CA . PHE A 1 191 ? 17.627 -2.946 -5.872 1.00 88.56 191 PHE A CA 1
ATOM 1585 C C . PHE A 1 191 ? 16.443 -3.369 -4.988 1.00 88.56 191 PHE A C 1
ATOM 1587 O O . PHE A 1 191 ? 16.484 -3.078 -3.790 1.00 88.56 191 PHE A O 1
ATOM 1594 N N . PRO A 1 192 ? 15.426 -4.068 -5.530 1.00 93.50 192 PRO A N 1
ATOM 1595 C CA . PRO A 1 192 ? 14.295 -4.521 -4.729 1.00 93.50 192 PRO A CA 1
ATOM 1596 C C . PRO A 1 192 ? 14.744 -5.466 -3.614 1.00 93.50 192 PRO A C 1
ATOM 1598 O O . PRO A 1 192 ? 15.671 -6.267 -3.777 1.00 93.50 192 PRO A O 1
ATOM 1601 N N . THR A 1 193 ? 14.042 -5.421 -2.487 1.00 95.31 193 THR A N 1
ATOM 1602 C CA . THR A 1 193 ? 14.314 -6.264 -1.319 1.00 95.31 193 THR A CA 1
ATOM 1603 C C . THR A 1 193 ? 14.130 -7.749 -1.629 1.00 95.31 193 THR A C 1
ATOM 1605 O O . THR A 1 193 ? 14.862 -8.576 -1.069 1.00 95.31 193 THR A O 1
ATOM 1608 N N . ILE A 1 194 ? 13.183 -8.070 -2.518 1.00 96.62 194 ILE A N 1
ATOM 1609 C CA . ILE A 1 194 ? 12.828 -9.405 -3.019 1.00 96.62 194 ILE A CA 1
ATOM 1610 C C . ILE A 1 194 ? 12.662 -9.321 -4.549 1.00 96.62 194 ILE A C 1
ATOM 1612 O O . ILE A 1 194 ? 12.011 -8.398 -5.046 1.00 96.62 194 ILE A O 1
ATOM 1616 N N . GLN A 1 195 ? 13.230 -10.267 -5.305 1.00 94.62 195 GLN A N 1
ATOM 1617 C CA . GLN A 1 195 ? 13.062 -10.327 -6.766 1.00 94.62 195 GLN A CA 1
ATOM 1618 C C . GLN A 1 195 ? 11.677 -10.881 -7.117 1.00 94.62 195 GLN A C 1
ATOM 1620 O O . GLN A 1 195 ? 11.178 -11.749 -6.409 1.00 94.62 195 GLN A O 1
ATOM 1625 N N . ASP A 1 196 ? 11.053 -10.419 -8.203 1.00 93.94 196 ASP A N 1
ATOM 1626 C CA . ASP A 1 196 ? 9.646 -10.747 -8.485 1.00 93.94 196 ASP A CA 1
ATOM 1627 C C . ASP A 1 196 ? 9.390 -12.257 -8.620 1.00 93.94 196 ASP A C 1
ATOM 1629 O O . ASP A 1 196 ? 8.470 -12.776 -7.998 1.00 93.94 196 ASP A O 1
ATOM 1633 N N . ARG A 1 197 ? 10.289 -12.985 -9.294 1.00 94.12 197 ARG A N 1
ATOM 1634 C CA . ARG A 1 197 ? 10.288 -14.458 -9.400 1.00 94.12 197 ARG A CA 1
ATOM 1635 C C . ARG A 1 197 ? 10.369 -15.233 -8.072 1.00 94.12 197 ARG A C 1
ATOM 1637 O O . ARG A 1 197 ? 10.110 -16.433 -8.055 1.00 94.12 197 ARG A O 1
ATOM 1644 N N . ASP A 1 198 ? 10.771 -14.586 -6.974 1.00 96.00 198 ASP A N 1
ATOM 1645 C CA . ASP A 1 198 ? 10.816 -15.195 -5.635 1.00 96.00 198 ASP A CA 1
ATOM 1646 C C . ASP A 1 198 ? 9.503 -14.989 -4.852 1.00 96.00 198 ASP A C 1
ATOM 1648 O O . ASP A 1 198 ? 9.326 -15.591 -3.781 1.00 96.00 198 ASP A O 1
ATOM 1652 N N . ILE A 1 199 ? 8.605 -14.129 -5.356 1.00 97.25 199 ILE A N 1
ATOM 1653 C CA . ILE A 1 199 ? 7.330 -13.766 -4.733 1.00 97.25 199 ILE A CA 1
ATOM 1654 C C . ILE A 1 199 ? 6.287 -14.845 -5.035 1.00 97.25 199 ILE A C 1
ATOM 1656 O O . ILE A 1 199 ? 5.935 -15.100 -6.180 1.00 97.25 199 ILE A O 1
ATOM 1660 N N . VAL A 1 200 ? 5.740 -15.447 -3.981 1.00 97.25 200 VAL A N 1
ATOM 1661 C CA . VAL A 1 200 ? 4.603 -16.372 -4.051 1.00 97.25 200 VAL A CA 1
ATOM 1662 C C . VAL A 1 200 ? 3.535 -15.890 -3.073 1.00 97.25 200 VAL A C 1
ATOM 1664 O O . VAL A 1 200 ? 3.372 -16.421 -1.971 1.00 97.25 200 VAL A O 1
ATOM 1667 N N . VAL A 1 201 ? 2.845 -14.824 -3.478 1.00 97.25 201 VAL A N 1
ATOM 1668 C CA . VAL A 1 201 ? 1.742 -14.185 -2.750 1.00 97.25 201 VAL A CA 1
ATOM 1669 C C . VAL A 1 201 ? 0.629 -13.899 -3.749 1.00 97.25 201 VAL A C 1
ATOM 1671 O O . VAL A 1 201 ? 0.887 -13.364 -4.825 1.00 97.25 201 VAL A O 1
ATOM 1674 N N . ASN A 1 202 ? -0.607 -14.252 -3.411 1.00 97.44 202 ASN A N 1
ATOM 1675 C CA . ASN A 1 202 ? -1.760 -13.941 -4.249 1.00 97.44 202 ASN A CA 1
ATOM 1676 C C . ASN A 1 202 ? -2.041 -12.428 -4.244 1.00 97.44 202 ASN A C 1
ATOM 1678 O O . ASN A 1 202 ? -1.836 -11.748 -3.233 1.00 97.44 202 ASN A O 1
ATOM 1682 N N . LEU A 1 203 ? -2.535 -11.898 -5.367 1.00 97.25 203 LEU A N 1
ATOM 1683 C CA . LEU A 1 203 ? -3.019 -10.517 -5.450 1.00 97.25 203 LEU A CA 1
ATOM 1684 C C . LEU A 1 203 ? -4.196 -10.295 -4.470 1.00 97.25 203 LEU A C 1
ATOM 1686 O O . LEU A 1 203 ? -4.948 -11.239 -4.210 1.00 97.25 203 LEU A O 1
ATOM 1690 N N . PRO A 1 204 ? -4.361 -9.077 -3.918 1.00 96.06 204 PRO A N 1
ATOM 1691 C CA . PRO A 1 204 ? -5.432 -8.779 -2.969 1.00 96.06 204 PRO A CA 1
ATOM 1692 C C . PRO A 1 204 ? -6.808 -8.818 -3.652 1.00 96.06 204 PRO A C 1
ATOM 1694 O O . PRO A 1 204 ? -6.938 -8.387 -4.797 1.00 96.06 204 PRO A O 1
ATOM 1697 N N . LYS A 1 205 ? -7.826 -9.314 -2.937 1.00 94.19 205 LYS A N 1
ATOM 1698 C CA . LYS A 1 205 ? -9.180 -9.609 -3.460 1.00 94.19 205 LYS A CA 1
ATOM 1699 C C . LYS A 1 205 ? -10.303 -9.092 -2.552 1.00 94.19 205 LYS A C 1
ATOM 1701 O O . LYS A 1 205 ? -10.091 -8.904 -1.354 1.00 94.19 205 LYS A O 1
ATOM 1706 N N . ASN A 1 206 ? -11.509 -8.927 -3.092 1.00 93.06 206 ASN A N 1
ATOM 1707 C CA . ASN A 1 206 ? -12.726 -8.473 -2.407 1.00 93.06 206 ASN A CA 1
ATOM 1708 C C . ASN A 1 206 ? -12.572 -7.115 -1.690 1.00 93.06 206 ASN A C 1
ATOM 1710 O O . ASN A 1 206 ? -12.982 -6.969 -0.540 1.00 93.06 206 ASN A O 1
ATOM 1714 N N . ASP A 1 207 ? -11.980 -6.119 -2.357 1.00 94.12 207 ASP A N 1
ATOM 1715 C CA . ASP A 1 207 ? -11.581 -4.834 -1.752 1.00 94.12 207 ASP A CA 1
ATOM 1716 C C . ASP A 1 207 ? -12.661 -4.143 -0.903 1.00 94.12 207 ASP A C 1
ATOM 1718 O O . ASP A 1 207 ? -12.382 -3.740 0.227 1.00 94.12 207 ASP A O 1
ATOM 1722 N N . PHE A 1 208 ? -13.895 -4.048 -1.403 1.00 94.62 208 PHE A N 1
ATOM 1723 C CA . PHE A 1 208 ? -14.997 -3.397 -0.687 1.00 94.62 208 PHE A CA 1
ATOM 1724 C C . PHE A 1 208 ? -15.407 -4.164 0.585 1.00 94.62 208 PHE A C 1
ATOM 1726 O O . PHE A 1 208 ? -15.484 -3.585 1.670 1.00 94.62 208 PHE A O 1
ATOM 1733 N N . PHE A 1 209 ? -15.587 -5.486 0.482 1.00 95.62 209 PHE A N 1
ATOM 1734 C CA . PHE A 1 209 ? -15.859 -6.345 1.639 1.00 95.62 209 PHE A CA 1
ATOM 1735 C C . PHE A 1 209 ? -14.704 -6.321 2.649 1.00 95.62 209 PHE A C 1
ATOM 1737 O O . PHE A 1 209 ? -14.945 -6.280 3.852 1.00 95.62 209 PHE A O 1
ATOM 1744 N N . TRP A 1 210 ? -13.452 -6.297 2.182 1.00 96.44 210 TRP A N 1
ATOM 1745 C CA . TRP A 1 210 ? -12.289 -6.190 3.058 1.00 96.44 210 TRP A CA 1
ATOM 1746 C C . TRP A 1 210 ? -12.311 -4.883 3.858 1.00 96.44 210 TRP A C 1
ATOM 1748 O O . TRP A 1 210 ? -12.207 -4.901 5.085 1.00 96.44 210 TRP A O 1
ATOM 1758 N N . ARG A 1 211 ? -12.479 -3.752 3.164 1.00 95.88 211 ARG A N 1
ATOM 1759 C CA . ARG A 1 211 ? -12.400 -2.402 3.733 1.00 95.88 211 ARG A CA 1
ATOM 1760 C C . ARG A 1 211 ? -13.530 -2.105 4.728 1.00 95.88 211 ARG A C 1
ATOM 1762 O O . ARG A 1 211 ? -13.253 -1.497 5.764 1.00 95.88 211 ARG A O 1
ATOM 1769 N N . TYR A 1 212 ? -14.765 -2.536 4.445 1.00 95.94 212 TYR A N 1
ATOM 1770 C CA . TYR A 1 212 ? -15.964 -2.136 5.206 1.00 95.94 212 TYR A CA 1
ATOM 1771 C C . TYR A 1 212 ? -16.727 -3.294 5.883 1.00 95.94 212 TYR A C 1
ATOM 1773 O O . TYR A 1 212 ? -17.438 -3.059 6.861 1.00 95.94 212 TYR A O 1
ATOM 1781 N N . GLY A 1 213 ? -16.596 -4.531 5.396 1.00 95.19 213 GLY A N 1
ATOM 1782 C CA . GLY A 1 213 ? -17.303 -5.715 5.903 1.00 95.19 213 GLY A CA 1
ATOM 1783 C C . GLY A 1 213 ? -16.664 -6.355 7.144 1.00 95.19 213 GLY A C 1
ATOM 1784 O O . GLY A 1 213 ? -15.786 -5.787 7.795 1.00 95.19 213 GLY A O 1
ATOM 1785 N N . GLY A 1 214 ? -17.125 -7.558 7.491 1.00 93.94 214 GLY A N 1
ATOM 1786 C CA . GLY A 1 214 ? -16.717 -8.279 8.702 1.00 93.94 214 GLY A CA 1
ATOM 1787 C C . GLY A 1 214 ? -17.491 -7.851 9.954 1.00 93.94 214 GLY A C 1
ATOM 1788 O O . GLY A 1 214 ? -18.609 -7.348 9.862 1.00 93.94 214 GLY A O 1
ATOM 1789 N N . GLU A 1 215 ? -16.917 -8.064 11.137 1.00 94.62 215 GLU A N 1
ATOM 1790 C CA . GLU A 1 215 ? -17.570 -7.798 12.426 1.00 94.62 215 GLU A CA 1
ATOM 1791 C C . GLU A 1 215 ? -17.466 -6.315 12.842 1.00 94.62 215 GLU A C 1
ATOM 1793 O O . GLU A 1 215 ? -16.381 -5.824 13.161 1.00 94.62 215 GLU A O 1
ATOM 1798 N N . CYS A 1 216 ? -18.597 -5.602 12.916 1.00 95.06 216 CYS A N 1
ATOM 1799 C CA . CYS A 1 216 ? -18.651 -4.242 13.465 1.00 95.06 216 CYS A CA 1
ATOM 1800 C C . CYS A 1 216 ? -19.077 -4.249 14.942 1.00 95.06 216 CYS A C 1
ATOM 1802 O O . CYS A 1 216 ? -20.239 -4.486 15.269 1.00 95.06 216 CYS A O 1
ATOM 1804 N N . LYS A 1 217 ? -18.131 -3.953 15.842 1.00 93.88 217 LYS A N 1
ATOM 1805 C CA . LYS A 1 217 ? -18.352 -3.878 17.303 1.00 93.88 217 LYS A CA 1
ATOM 1806 C C . LYS A 1 217 ? -18.777 -2.496 17.814 1.00 93.88 217 LYS A C 1
ATOM 1808 O O . LYS A 1 217 ? -19.058 -2.340 18.999 1.00 93.88 217 LYS A O 1
ATOM 1813 N N . GLU A 1 218 ? -18.790 -1.490 16.947 1.00 91.94 218 GLU A N 1
ATOM 1814 C CA . GLU A 1 218 ? -18.990 -0.086 17.308 1.00 91.94 218 GLU A CA 1
ATOM 1815 C C . GLU A 1 218 ? -20.316 0.431 16.746 1.00 91.94 218 GLU A C 1
ATOM 1817 O O . GLU A 1 218 ? -20.604 0.268 15.564 1.00 91.94 218 GLU A O 1
ATOM 1822 N N . GLY A 1 219 ? -21.118 1.088 17.587 1.00 91.06 219 GLY A N 1
ATOM 1823 C CA . GLY A 1 219 ? -22.445 1.602 17.225 1.00 91.06 219 GLY A CA 1
ATOM 1824 C C . GLY A 1 219 ? -22.444 2.909 16.424 1.00 91.06 219 GLY A C 1
ATOM 1825 O O . GLY A 1 219 ? -23.411 3.660 16.513 1.00 91.06 219 GLY A O 1
ATOM 1826 N N . HIS A 1 220 ? -21.366 3.230 15.700 1.00 92.19 220 HIS A N 1
ATOM 1827 C CA . HIS A 1 220 ? -21.304 4.451 14.891 1.00 92.19 220 HIS A CA 1
ATOM 1828 C C . HIS A 1 220 ? -22.204 4.304 13.645 1.00 92.19 220 HIS A C 1
ATOM 1830 O O . HIS A 1 220 ? -21.997 3.347 12.892 1.00 92.19 220 HIS A O 1
ATOM 1836 N N . PRO A 1 221 ? -23.171 5.212 13.384 1.00 92.94 221 PRO A N 1
ATOM 1837 C CA . PRO A 1 221 ? -24.197 5.005 12.359 1.00 92.94 221 PRO A CA 1
ATOM 1838 C C . PRO A 1 221 ? -23.654 4.689 10.963 1.00 92.94 221 PRO A C 1
ATOM 1840 O O . PRO A 1 221 ? -24.120 3.738 10.336 1.00 92.94 221 PRO A O 1
ATOM 1843 N N . GLU A 1 222 ? -22.635 5.414 10.489 1.00 92.94 222 GLU A N 1
ATOM 1844 C CA . GLU A 1 222 ? -22.060 5.146 9.163 1.00 92.94 222 GLU A CA 1
ATOM 1845 C C . GLU A 1 222 ? -21.271 3.834 9.116 1.00 92.94 222 GLU A C 1
ATOM 1847 O O . GLU A 1 222 ? -21.301 3.149 8.096 1.00 92.94 222 GLU A O 1
ATOM 1852 N N . LEU A 1 223 ? -20.601 3.441 10.209 1.00 94.69 223 LEU A N 1
ATOM 1853 C CA . LEU A 1 223 ? -19.881 2.162 10.245 1.00 94.69 223 LEU A CA 1
ATOM 1854 C C . LEU A 1 223 ? -20.864 0.994 10.219 1.00 94.69 223 LEU A C 1
ATOM 1856 O O . LEU A 1 223 ? -20.664 0.065 9.446 1.00 94.69 223 LEU A O 1
ATOM 1860 N N . VAL A 1 224 ? -21.952 1.066 10.992 1.00 96.19 224 VAL A N 1
ATOM 1861 C CA . VAL A 1 224 ? -23.018 0.052 10.977 1.00 96.19 224 VAL A CA 1
ATOM 1862 C C . VAL A 1 224 ? -23.683 -0.023 9.598 1.00 96.19 224 VAL A C 1
ATOM 1864 O O . VAL A 1 224 ? -23.876 -1.123 9.084 1.00 96.19 224 VAL A O 1
ATOM 1867 N N . LEU A 1 225 ? -23.979 1.120 8.966 1.00 95.31 225 LEU A N 1
ATOM 1868 C CA . LEU A 1 225 ? -24.572 1.175 7.626 1.00 95.31 225 LEU A CA 1
ATOM 1869 C C . LEU A 1 225 ? -23.661 0.542 6.564 1.00 95.31 225 LEU A C 1
ATOM 1871 O O . LEU A 1 225 ? -24.089 -0.364 5.848 1.00 95.31 225 LEU A O 1
ATOM 1875 N N . TRP A 1 226 ? -22.405 0.985 6.465 1.00 94.56 226 TRP A N 1
ATOM 1876 C CA . TRP A 1 226 ? -21.489 0.506 5.427 1.00 94.56 226 TRP A CA 1
ATOM 1877 C C . TRP A 1 226 ? -21.009 -0.924 5.667 1.00 94.56 226 TRP A C 1
ATOM 1879 O O . TRP A 1 226 ? -20.837 -1.669 4.704 1.00 94.56 226 TRP A O 1
ATOM 1889 N N . ASN A 1 227 ? -20.904 -1.353 6.926 1.00 96.69 227 ASN A N 1
ATOM 1890 C CA . ASN A 1 227 ? -20.673 -2.751 7.274 1.00 96.69 227 ASN A CA 1
ATOM 1891 C C . ASN A 1 227 ? -21.869 -3.643 6.921 1.00 96.69 227 ASN A C 1
ATOM 1893 O O . ASN A 1 227 ? -21.676 -4.717 6.355 1.00 96.69 227 ASN A O 1
ATOM 1897 N N . HIS A 1 228 ? -23.103 -3.200 7.185 1.00 95.94 228 HIS A N 1
ATOM 1898 C CA . HIS A 1 228 ? -24.299 -3.935 6.776 1.00 95.94 228 HIS A CA 1
ATOM 1899 C C . HIS A 1 228 ? -24.372 -4.078 5.250 1.00 95.94 228 HIS A C 1
ATOM 1901 O O . HIS A 1 228 ? -24.575 -5.186 4.760 1.00 95.94 228 HIS A O 1
ATOM 1907 N N . ILE A 1 229 ? -24.131 -2.997 4.500 1.00 94.94 229 ILE A N 1
ATOM 1908 C CA . ILE A 1 229 ? -24.101 -3.023 3.030 1.00 94.94 229 ILE A CA 1
ATOM 1909 C C . ILE A 1 229 ? -23.008 -3.979 2.526 1.00 94.94 229 ILE A C 1
ATOM 1911 O O . ILE A 1 229 ? -23.306 -4.893 1.762 1.00 94.94 229 ILE A O 1
ATOM 1915 N N . ALA A 1 230 ? -21.766 -3.843 2.998 1.00 95.00 230 ALA A N 1
ATOM 1916 C CA . ALA A 1 230 ? -20.655 -4.695 2.568 1.00 95.00 230 ALA A CA 1
ATOM 1917 C C . ALA A 1 230 ? -20.827 -6.180 2.937 1.00 95.00 230 ALA A C 1
ATOM 1919 O O . ALA A 1 230 ? -20.309 -7.035 2.230 1.00 95.00 230 ALA A O 1
ATOM 1920 N N . ASN A 1 231 ? -21.557 -6.501 4.009 1.00 95.31 231 ASN A N 1
ATOM 1921 C CA . ASN A 1 231 ? -21.840 -7.882 4.414 1.00 95.31 231 ASN A CA 1
ATOM 1922 C C . ASN A 1 231 ? -23.060 -8.517 3.709 1.00 95.31 231 ASN A C 1
ATOM 1924 O O . ASN A 1 231 ? -23.254 -9.722 3.856 1.00 95.31 231 ASN A O 1
ATOM 1928 N N . ASN A 1 232 ? -23.901 -7.742 3.006 1.00 94.75 232 ASN A N 1
ATOM 1929 C CA . ASN A 1 232 ? -25.162 -8.231 2.412 1.00 94.75 232 ASN A CA 1
ATOM 1930 C C . ASN A 1 232 ? -25.301 -7.984 0.897 1.00 94.75 232 ASN A C 1
ATOM 1932 O O . ASN A 1 232 ? -26.226 -8.522 0.290 1.00 94.75 232 ASN A O 1
ATOM 1936 N N . LEU A 1 233 ? -24.413 -7.202 0.273 1.00 91.38 233 LEU A N 1
ATOM 1937 C CA . LEU A 1 233 ? -24.296 -7.162 -1.188 1.00 91.38 233 LEU A CA 1
ATOM 1938 C C . LEU A 1 233 ? -23.770 -8.500 -1.726 1.00 91.38 233 LEU A C 1
ATOM 1940 O O . LEU A 1 233 ? -22.936 -9.157 -1.102 1.00 91.38 233 LEU A O 1
ATOM 1944 N N . ASP A 1 234 ? -24.223 -8.878 -2.922 1.00 88.62 234 ASP A N 1
ATOM 1945 C CA . ASP A 1 234 ? -23.569 -9.949 -3.674 1.00 88.62 234 ASP A CA 1
ATOM 1946 C C . ASP A 1 234 ? -22.215 -9.469 -4.227 1.00 88.62 234 ASP A C 1
ATOM 1948 O O . ASP A 1 234 ? -22.034 -8.295 -4.556 1.00 88.62 234 ASP A O 1
ATOM 1952 N N . ILE A 1 235 ? -21.269 -10.393 -4.401 1.00 83.19 235 ILE A N 1
ATOM 1953 C CA . ILE A 1 235 ? -19.922 -10.100 -4.908 1.00 83.19 235 ILE A CA 1
ATOM 1954 C C . ILE A 1 235 ? -19.988 -9.484 -6.317 1.00 83.19 235 ILE A C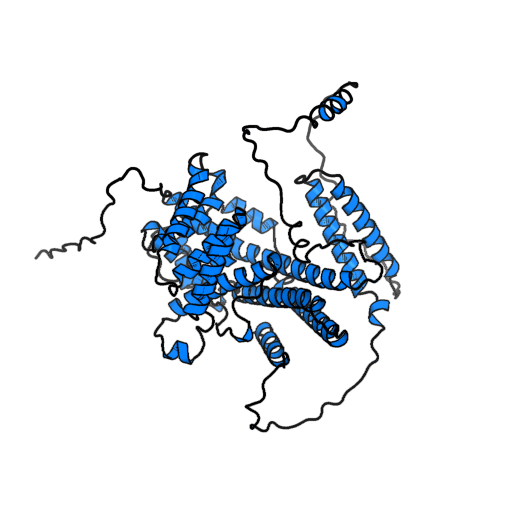 1
ATOM 1956 O O . ILE A 1 235 ? -19.179 -8.615 -6.636 1.00 83.19 235 ILE A O 1
ATOM 1960 N N . SER A 1 236 ? -20.986 -9.852 -7.134 1.00 84.12 236 SER A N 1
ATOM 1961 C CA . SER A 1 236 ? -21.215 -9.241 -8.455 1.00 84.12 236 SER A CA 1
ATOM 1962 C C . SER A 1 236 ? -21.662 -7.770 -8.406 1.00 84.12 236 SER A C 1
ATOM 1964 O O . SER A 1 236 ? -21.569 -7.070 -9.414 1.00 84.12 236 SER A O 1
ATOM 1966 N N . GLN A 1 237 ? -22.126 -7.292 -7.246 1.00 84.19 237 GLN A N 1
ATOM 1967 C CA . GLN A 1 237 ? -22.605 -5.926 -7.012 1.00 84.19 237 GLN A CA 1
ATOM 1968 C C . GLN A 1 237 ? -21.560 -5.037 -6.319 1.00 84.19 237 GLN A C 1
ATOM 1970 O O . GLN A 1 237 ? -21.774 -3.832 -6.175 1.00 84.19 237 GLN A O 1
ATOM 1975 N N . HIS A 1 238 ? -20.429 -5.601 -5.885 1.00 83.94 238 HIS A N 1
ATOM 1976 C CA . HIS A 1 238 ? -19.343 -4.820 -5.303 1.00 83.94 238 HIS A CA 1
ATOM 1977 C C . HIS A 1 238 ? -18.682 -3.890 -6.339 1.00 83.94 238 HIS A C 1
ATOM 1979 O O . HIS A 1 238 ? -18.573 -4.239 -7.518 1.00 83.94 238 HIS A O 1
ATOM 1985 N N . PRO A 1 239 ? -18.169 -2.718 -5.912 1.00 84.81 239 PRO A N 1
ATOM 1986 C CA . PRO A 1 239 ? -17.252 -1.929 -6.725 1.00 84.81 239 PRO A CA 1
ATOM 1987 C C . PRO A 1 239 ? -16.076 -2.780 -7.223 1.00 84.81 239 PRO A C 1
ATOM 1989 O O . PRO A 1 239 ? -15.540 -3.599 -6.473 1.00 84.81 239 PRO A O 1
ATOM 1992 N N . LYS A 1 240 ? -15.665 -2.570 -8.482 1.00 85.12 240 LYS A N 1
ATOM 1993 C CA . LYS A 1 240 ? -14.539 -3.291 -9.097 1.00 85.12 240 LYS A CA 1
ATOM 1994 C C . LYS A 1 240 ? -13.286 -3.196 -8.222 1.00 85.12 240 LYS A C 1
ATOM 1996 O O . LYS A 1 240 ? -12.951 -2.111 -7.751 1.00 85.12 240 LYS A O 1
ATOM 2001 N N . GLU A 1 241 ? -12.579 -4.314 -8.074 1.00 86.19 241 GLU A N 1
ATOM 2002 C CA . GLU A 1 241 ? -11.296 -4.372 -7.369 1.00 86.19 241 GLU A CA 1
ATOM 2003 C C . GLU A 1 241 ? -10.282 -3.388 -7.968 1.00 86.19 241 GLU A C 1
ATOM 2005 O O . GLU A 1 241 ? -10.220 -3.185 -9.185 1.00 86.19 241 GLU A O 1
ATOM 2010 N N . LYS A 1 242 ? -9.477 -2.772 -7.100 1.00 91.12 242 LYS A N 1
ATOM 2011 C CA . LYS A 1 242 ? -8.488 -1.750 -7.468 1.00 91.12 242 LYS A CA 1
ATOM 2012 C C . LYS A 1 242 ? -7.116 -2.004 -6.856 1.00 91.12 242 LYS A C 1
ATOM 2014 O O . LYS A 1 242 ? -6.126 -1.662 -7.496 1.00 91.12 242 LYS A O 1
ATOM 2019 N N . HIS A 1 243 ? -7.006 -2.659 -5.697 1.00 95.06 243 HIS A N 1
ATOM 2020 C CA . HIS A 1 243 ? -5.692 -2.996 -5.136 1.00 95.06 243 HIS A CA 1
ATOM 2021 C C . HIS A 1 243 ? -4.971 -4.074 -5.963 1.00 95.06 243 HIS A C 1
ATOM 2023 O O . HIS A 1 243 ? -3.753 -4.007 -6.111 1.00 95.06 243 HIS A O 1
ATOM 2029 N N . LYS A 1 244 ? -5.712 -5.006 -6.584 1.00 95.25 244 LYS A N 1
ATOM 2030 C CA . LYS A 1 244 ? -5.189 -5.969 -7.573 1.00 95.25 244 LYS A CA 1
ATOM 2031 C C . LYS A 1 244 ? -4.456 -5.257 -8.721 1.00 95.25 244 LYS A C 1
ATOM 2033 O O . LYS A 1 244 ? -3.326 -5.604 -9.065 1.00 95.25 244 LYS A O 1
ATOM 2038 N N . GLU A 1 245 ? -5.086 -4.224 -9.278 1.00 95.31 245 GLU A N 1
ATOM 2039 C CA . GLU A 1 245 ? -4.561 -3.459 -10.414 1.00 95.31 245 GLU A CA 1
ATOM 2040 C C . GLU A 1 245 ? -3.495 -2.427 -9.989 1.00 95.31 245 GLU A C 1
ATOM 2042 O O . GLU A 1 245 ? -2.532 -2.202 -10.725 1.00 95.31 245 GLU A O 1
ATOM 2047 N N . LEU A 1 246 ? -3.568 -1.885 -8.766 1.00 95.56 246 LEU A N 1
ATOM 2048 C CA . LEU A 1 246 ? -2.484 -1.102 -8.157 1.00 95.56 246 LEU A CA 1
ATOM 2049 C C . LEU A 1 246 ?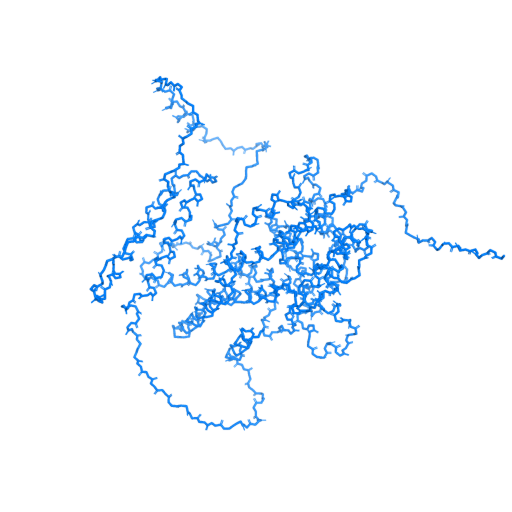 -1.196 -1.932 -8.042 1.00 95.56 246 LEU A C 1
ATOM 2051 O O . LEU A 1 246 ? -0.129 -1.464 -8.435 1.00 95.56 246 LEU A O 1
ATOM 2055 N N . THR A 1 247 ? -1.285 -3.184 -7.585 1.00 96.31 247 THR A N 1
ATOM 2056 C CA . THR A 1 247 ? -0.128 -4.089 -7.521 1.00 96.31 247 THR A CA 1
ATOM 2057 C C . THR A 1 247 ? 0.464 -4.364 -8.910 1.00 96.31 247 THR A C 1
ATOM 2059 O O . THR A 1 247 ? 1.680 -4.274 -9.082 1.00 96.31 247 THR A O 1
ATOM 2062 N N . LYS A 1 248 ? -0.371 -4.615 -9.931 1.00 95.62 248 LYS A N 1
ATOM 2063 C CA . LYS A 1 248 ? 0.080 -4.761 -11.332 1.00 95.62 248 LYS A CA 1
ATOM 2064 C C . LYS A 1 248 ? 0.753 -3.489 -11.873 1.00 95.62 248 LYS A C 1
ATOM 2066 O O . LYS A 1 248 ? 1.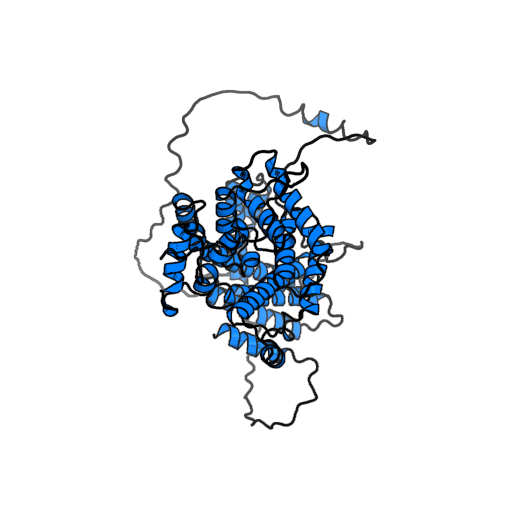769 -3.581 -12.561 1.00 95.62 248 LYS A O 1
ATOM 2071 N N . THR A 1 249 ? 0.224 -2.311 -11.529 1.00 96.31 249 THR A N 1
ATOM 2072 C CA . THR A 1 249 ? 0.803 -0.999 -11.877 1.00 96.31 249 THR A CA 1
ATOM 2073 C C . THR A 1 249 ? 2.215 -0.850 -11.303 1.00 96.31 249 THR A C 1
ATOM 2075 O O . THR A 1 249 ? 3.148 -0.498 -12.023 1.00 96.31 249 THR A O 1
ATOM 2078 N N . LEU A 1 250 ? 2.383 -1.163 -10.015 1.00 95.69 250 LEU A N 1
ATOM 2079 C CA . LEU A 1 250 ? 3.664 -1.089 -9.304 1.00 95.69 250 LEU A CA 1
ATOM 2080 C C . LEU A 1 250 ? 4.692 -2.100 -9.839 1.00 95.69 250 LEU A C 1
ATOM 2082 O O . LEU A 1 250 ? 5.877 -1.780 -9.922 1.00 95.69 250 LEU A O 1
ATOM 2086 N N . TYR A 1 251 ? 4.248 -3.290 -10.254 1.00 95.62 251 TYR A N 1
ATOM 2087 C CA . TYR A 1 251 ? 5.095 -4.278 -10.929 1.00 95.62 251 TYR A CA 1
ATOM 2088 C C . TYR A 1 251 ? 5.620 -3.760 -12.278 1.00 95.62 251 TYR A C 1
ATOM 2090 O O . TYR A 1 251 ? 6.830 -3.785 -12.516 1.00 95.62 251 TYR A O 1
ATOM 2098 N N . LEU A 1 252 ? 4.737 -3.243 -13.147 1.00 96.88 252 LEU A N 1
ATOM 2099 C CA . LEU A 1 252 ? 5.135 -2.716 -14.459 1.00 96.88 252 LEU A CA 1
ATOM 2100 C C . LEU A 1 252 ? 6.080 -1.512 -14.316 1.00 96.88 252 LEU A C 1
ATOM 2102 O O . LEU A 1 252 ? 7.099 -1.444 -15.004 1.00 96.88 252 LEU A O 1
ATOM 2106 N N . HIS A 1 253 ? 5.799 -0.615 -13.368 1.00 95.75 253 HIS A N 1
ATOM 2107 C CA . HIS A 1 253 ? 6.677 0.509 -13.029 1.00 95.75 253 HIS A CA 1
ATOM 2108 C C . HIS A 1 253 ? 8.049 0.032 -12.539 1.00 95.75 253 HIS A C 1
ATOM 2110 O O . HIS A 1 253 ? 9.072 0.466 -13.066 1.00 95.75 253 HIS A O 1
ATOM 2116 N N . GLY A 1 254 ? 8.089 -0.957 -11.640 1.00 94.25 254 GLY A N 1
ATOM 2117 C CA . GLY A 1 254 ? 9.332 -1.587 -11.191 1.00 94.25 254 GLY A CA 1
ATOM 2118 C C . GLY A 1 254 ? 10.155 -2.202 -12.331 1.00 94.25 254 GLY A C 1
ATOM 2119 O O . GLY A 1 254 ? 11.379 -2.059 -12.343 1.00 94.25 254 GLY A O 1
ATOM 2120 N N . LYS A 1 255 ? 9.506 -2.832 -13.323 1.00 94.62 255 LYS A N 1
ATOM 2121 C CA . LYS A 1 255 ? 10.161 -3.348 -14.541 1.00 94.62 255 LYS A CA 1
ATOM 2122 C C . LYS A 1 255 ? 10.725 -2.217 -15.414 1.00 94.62 255 LYS A C 1
ATOM 2124 O O . LYS A 1 255 ? 11.888 -2.299 -15.808 1.00 94.62 255 LYS A O 1
ATOM 2129 N N . VAL A 1 256 ? 9.963 -1.144 -15.652 1.00 95.44 256 VAL A N 1
ATOM 2130 C CA . VAL A 1 256 ? 10.415 0.050 -16.400 1.00 95.44 256 VAL A CA 1
ATOM 2131 C C . VAL A 1 256 ? 11.633 0.708 -15.735 1.00 95.44 256 VAL A C 1
ATOM 2133 O O . VAL A 1 256 ? 12.631 0.977 -16.406 1.00 95.44 256 VAL A O 1
ATOM 2136 N N . ILE A 1 257 ? 11.592 0.901 -14.413 1.00 93.69 257 ILE A N 1
ATOM 2137 C CA . ILE A 1 257 ? 12.689 1.477 -13.618 1.00 93.69 257 ILE A CA 1
ATOM 2138 C C . ILE A 1 257 ? 13.939 0.580 -13.652 1.00 93.69 257 ILE A C 1
ATOM 2140 O O . ILE A 1 257 ? 15.054 1.081 -13.814 1.00 93.69 257 ILE A O 1
ATOM 2144 N N . LEU A 1 258 ? 13.781 -0.746 -13.542 1.00 91.69 258 LEU A N 1
ATOM 2145 C CA . LEU A 1 258 ? 14.899 -1.693 -13.646 1.00 91.69 258 LEU A CA 1
ATOM 2146 C C . LEU A 1 258 ? 15.541 -1.686 -15.035 1.00 91.69 258 LEU A C 1
ATOM 2148 O O . LEU A 1 258 ? 16.769 -1.659 -15.120 1.00 91.69 258 LEU A O 1
ATOM 2152 N N . PHE A 1 259 ? 14.738 -1.687 -16.101 1.00 92.06 259 PHE A N 1
ATOM 2153 C CA . PHE A 1 259 ? 15.224 -1.608 -17.478 1.00 92.06 259 PHE A CA 1
ATOM 2154 C C . PHE A 1 259 ? 16.030 -0.325 -17.703 1.00 92.06 259 PHE A C 1
ATOM 2156 O O . PHE A 1 259 ? 17.226 -0.394 -17.997 1.00 92.06 259 PHE A O 1
ATOM 2163 N N . ALA A 1 260 ? 15.413 0.840 -17.468 1.00 90.69 260 ALA A N 1
ATOM 2164 C CA . ALA A 1 260 ? 16.022 2.144 -17.729 1.00 90.69 260 ALA A CA 1
ATOM 2165 C C . ALA A 1 260 ? 17.347 2.347 -16.974 1.00 90.69 260 ALA A C 1
ATOM 2167 O O . ALA A 1 260 ? 18.247 3.014 -17.482 1.00 90.69 260 ALA A O 1
ATOM 2168 N N . ARG A 1 261 ? 17.495 1.733 -15.790 1.00 86.12 261 ARG A N 1
ATOM 2169 C CA . ARG A 1 261 ? 18.724 1.773 -14.987 1.00 86.12 261 ARG A CA 1
ATOM 2170 C C . ARG A 1 261 ? 19.776 0.735 -15.389 1.00 86.12 261 ARG A C 1
ATOM 2172 O O . ARG A 1 261 ? 20.958 1.066 -15.394 1.00 86.12 261 ARG A O 1
ATOM 2179 N N . ARG A 1 262 ? 19.396 -0.510 -15.709 1.00 85.25 262 ARG A N 1
ATOM 2180 C CA . ARG A 1 262 ? 20.350 -1.576 -16.098 1.00 85.25 262 ARG A CA 1
ATOM 2181 C C . ARG A 1 262 ? 21.049 -1.275 -17.425 1.00 85.25 262 ARG A C 1
ATOM 2183 O O . ARG A 1 262 ? 22.232 -1.582 -17.566 1.00 85.25 262 ARG A O 1
ATOM 2190 N N . ARG A 1 263 ? 20.323 -0.659 -18.361 1.00 80.25 263 ARG A N 1
ATOM 2191 C CA . ARG A 1 263 ? 20.742 -0.360 -19.741 1.00 80.25 263 ARG A CA 1
ATOM 2192 C C . ARG A 1 263 ? 22.128 0.292 -19.844 1.00 80.25 263 ARG A C 1
ATOM 2194 O O . ARG A 1 263 ? 22.968 -0.150 -20.617 1.00 80.25 263 ARG A O 1
ATOM 2201 N N . TRP A 1 264 ? 22.408 1.272 -18.983 1.00 75.44 264 TRP A N 1
ATOM 2202 C CA . TRP A 1 264 ? 23.660 2.053 -18.984 1.00 75.44 264 TRP A CA 1
ATOM 2203 C C . TRP A 1 264 ? 24.811 1.410 -18.201 1.00 75.44 264 TRP A C 1
ATOM 2205 O O . TRP A 1 264 ? 25.907 1.960 -18.154 1.00 75.44 264 TRP A O 1
ATOM 2215 N N . ILE A 1 265 ? 24.570 0.258 -17.565 1.00 73.69 265 ILE A N 1
ATOM 2216 C CA . ILE A 1 265 ? 25.528 -0.436 -16.687 1.00 73.69 265 ILE A CA 1
ATOM 2217 C C . ILE A 1 265 ? 26.100 -1.698 -17.372 1.00 73.69 265 ILE A C 1
ATOM 2219 O O . ILE A 1 265 ? 27.135 -2.225 -16.950 1.00 73.69 265 ILE A O 1
ATOM 2223 N N . LYS A 1 266 ? 25.474 -2.182 -18.456 1.00 68.31 266 LYS A N 1
ATOM 2224 C CA . LYS A 1 266 ? 25.975 -3.307 -19.263 1.00 68.31 266 LYS A CA 1
ATOM 2225 C C . LYS A 1 266 ? 27.369 -2.985 -19.838 1.00 68.31 266 LYS A C 1
ATOM 2227 O O . LYS A 1 266 ? 27.517 -2.095 -20.667 1.00 68.31 266 LYS A O 1
ATOM 2232 N N . LYS A 1 267 ? 28.400 -3.750 -19.440 1.00 65.38 267 LYS A N 1
ATOM 2233 C CA . LYS A 1 267 ? 29.785 -3.609 -19.957 1.00 65.38 267 LYS A CA 1
ATOM 2234 C C . LYS A 1 267 ? 29.921 -3.903 -21.455 1.00 65.38 267 LYS A C 1
ATOM 2236 O O . LYS A 1 267 ? 30.851 -3.413 -22.088 1.00 65.38 267 LYS A O 1
ATOM 2241 N N . VAL A 1 268 ? 29.035 -4.738 -21.988 1.00 74.50 268 VAL A N 1
ATOM 2242 C CA . VAL A 1 268 ? 28.878 -4.999 -23.419 1.00 74.50 268 VAL A CA 1
ATOM 2243 C C . VAL A 1 268 ? 27.483 -4.514 -23.772 1.00 74.50 268 VAL A C 1
ATOM 2245 O O . VAL A 1 268 ? 26.504 -5.029 -23.236 1.00 74.50 268 VAL A O 1
ATOM 2248 N N . TYR A 1 269 ? 27.404 -3.490 -24.615 1.00 76.25 269 TYR A N 1
ATOM 2249 C CA . TYR A 1 269 ? 26.135 -2.955 -25.085 1.00 76.25 269 TYR A CA 1
ATOM 2250 C C . TYR A 1 269 ? 25.589 -3.849 -26.201 1.00 76.25 269 TYR A C 1
ATOM 2252 O O . TYR A 1 269 ? 26.206 -3.950 -27.261 1.00 76.25 269 TYR A O 1
ATOM 2260 N N . ASP A 1 270 ? 24.445 -4.482 -25.948 1.00 80.56 270 ASP A N 1
ATOM 2261 C CA . ASP A 1 270 ? 23.668 -5.201 -26.954 1.00 80.56 270 ASP A CA 1
ATOM 2262 C C . ASP A 1 270 ? 22.487 -4.307 -27.371 1.00 80.56 270 ASP A C 1
ATOM 2264 O O . ASP A 1 270 ? 21.567 -4.104 -26.569 1.00 80.56 270 ASP A O 1
ATOM 2268 N N . PRO A 1 271 ? 22.518 -3.708 -28.577 1.00 78.75 271 PRO A N 1
ATOM 2269 C CA . PRO A 1 271 ? 21.454 -2.823 -29.021 1.00 78.75 271 PRO A CA 1
ATOM 2270 C C . PRO A 1 271 ? 20.150 -3.570 -29.298 1.00 78.75 271 PRO A C 1
ATOM 2272 O O . PRO A 1 271 ? 19.094 -2.963 -29.141 1.00 78.75 271 PRO A O 1
ATOM 2275 N N . ASP A 1 272 ? 20.197 -4.838 -29.703 1.00 85.06 272 ASP A N 1
ATOM 2276 C CA . ASP A 1 272 ? 19.032 -5.556 -30.217 1.00 85.06 272 ASP A CA 1
ATOM 2277 C C . ASP A 1 272 ? 18.209 -6.159 -29.071 1.00 85.06 272 ASP A C 1
ATOM 2279 O O . ASP A 1 272 ? 16.983 -6.028 -29.075 1.00 85.06 272 ASP A O 1
ATOM 2283 N N . ASP A 1 273 ? 18.867 -6.677 -28.026 1.00 86.06 273 ASP A N 1
ATOM 2284 C CA . ASP A 1 273 ? 18.224 -6.994 -26.741 1.00 86.06 273 ASP A CA 1
ATOM 2285 C C . ASP A 1 273 ? 17.603 -5.735 -26.106 1.00 86.06 273 ASP A C 1
ATOM 2287 O O . ASP A 1 273 ? 16.400 -5.693 -25.837 1.00 86.06 273 ASP A O 1
ATOM 2291 N N . ASP A 1 274 ? 18.379 -4.654 -25.943 1.00 85.94 274 ASP A N 1
ATOM 2292 C CA . ASP A 1 274 ? 17.888 -3.420 -25.310 1.00 85.94 274 ASP A CA 1
ATOM 2293 C C . ASP A 1 274 ? 16.744 -2.750 -26.097 1.00 85.94 274 ASP A C 1
ATOM 2295 O O . ASP A 1 274 ? 15.837 -2.170 -25.494 1.00 85.94 274 ASP A O 1
ATOM 2299 N N . ASN A 1 275 ? 16.772 -2.797 -27.435 1.00 88.38 275 ASN A N 1
ATOM 2300 C CA . ASN A 1 275 ? 15.670 -2.326 -28.280 1.00 88.38 275 ASN A CA 1
ATOM 2301 C C . ASN A 1 275 ? 14.447 -3.253 -28.159 1.00 88.38 275 ASN A C 1
ATOM 2303 O O . ASN A 1 275 ? 13.320 -2.768 -28.062 1.00 88.38 275 ASN A O 1
ATOM 2307 N N . GLY A 1 276 ? 14.651 -4.574 -28.133 1.00 91.25 276 GLY A N 1
ATOM 2308 C CA . GLY A 1 276 ? 13.584 -5.561 -27.969 1.00 91.25 276 GLY A CA 1
ATOM 2309 C C . GLY A 1 276 ? 12.847 -5.408 -26.638 1.00 91.25 276 GLY A C 1
ATOM 2310 O O . GLY A 1 276 ? 11.615 -5.346 -26.619 1.00 91.25 276 GLY A O 1
ATOM 2311 N N . GLN A 1 277 ? 13.583 -5.266 -25.532 1.00 91.75 277 GLN A N 1
ATOM 2312 C CA . GLN A 1 277 ? 13.015 -5.009 -24.205 1.00 91.75 277 GLN A CA 1
ATOM 2313 C C . GLN A 1 277 ? 12.266 -3.668 -24.148 1.00 91.75 277 GLN A C 1
ATOM 2315 O O . GLN A 1 277 ? 11.157 -3.614 -23.613 1.00 91.75 277 GLN A O 1
ATOM 2320 N N . LEU A 1 278 ? 12.804 -2.603 -24.760 1.00 92.88 278 LEU A N 1
ATOM 2321 C CA . LEU A 1 278 ? 12.111 -1.313 -24.867 1.00 92.88 278 LEU A CA 1
ATOM 2322 C C . LEU A 1 278 ? 10.766 -1.441 -25.597 1.00 92.88 278 LEU A C 1
ATOM 2324 O O . LEU A 1 278 ? 9.756 -0.929 -25.116 1.00 92.88 278 LEU A O 1
ATOM 2328 N N . ILE A 1 279 ? 10.734 -2.140 -26.736 1.00 93.75 279 ILE A N 1
ATOM 2329 C CA . ILE A 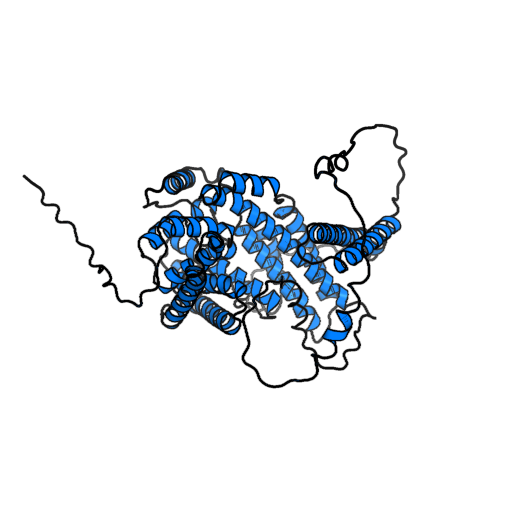1 279 ? 9.508 -2.336 -27.524 1.00 93.75 279 ILE A CA 1
ATOM 2330 C C . ILE A 1 279 ? 8.467 -3.130 -26.720 1.00 93.75 279 ILE A C 1
ATOM 2332 O O . ILE A 1 279 ? 7.306 -2.716 -26.681 1.00 93.75 279 ILE A O 1
ATOM 2336 N N . ARG A 1 280 ? 8.868 -4.201 -26.013 1.00 94.44 280 ARG A N 1
ATOM 2337 C CA . ARG A 1 280 ? 7.976 -4.941 -25.095 1.00 94.44 280 ARG A CA 1
ATOM 2338 C C . ARG A 1 280 ? 7.416 -4.030 -23.997 1.00 94.44 280 ARG A C 1
ATOM 2340 O O . ARG A 1 280 ? 6.215 -4.042 -23.747 1.00 94.44 280 ARG A O 1
ATOM 2347 N N . LEU A 1 281 ? 8.249 -3.194 -23.371 1.00 96.44 281 LEU A N 1
ATOM 2348 C CA . LEU A 1 281 ? 7.805 -2.273 -22.316 1.00 96.44 281 LEU A CA 1
ATOM 2349 C C . LEU A 1 281 ? 6.847 -1.191 -22.836 1.00 96.44 281 LEU A C 1
ATOM 2351 O O . LEU A 1 281 ? 5.868 -0.888 -22.158 1.00 96.44 281 LEU A O 1
ATOM 2355 N N . ILE A 1 282 ? 7.062 -0.661 -24.044 1.00 96.12 282 ILE A N 1
ATOM 2356 C CA . ILE A 1 282 ? 6.130 0.276 -24.697 1.00 96.12 282 ILE A CA 1
ATOM 2357 C C . ILE A 1 282 ? 4.792 -0.414 -25.008 1.00 96.12 282 ILE A C 1
ATOM 2359 O O . ILE A 1 282 ? 3.734 0.150 -24.733 1.00 96.12 282 ILE A O 1
ATOM 2363 N N . GLN A 1 283 ? 4.811 -1.648 -25.523 1.00 96.44 283 GLN A N 1
ATOM 2364 C CA . GLN A 1 283 ? 3.594 -2.434 -25.768 1.00 96.44 283 GLN A CA 1
ATOM 2365 C C . GLN A 1 283 ? 2.826 -2.714 -24.466 1.00 96.44 283 GLN A C 1
ATOM 2367 O O . GLN A 1 283 ? 1.614 -2.505 -24.411 1.00 96.44 283 GLN A O 1
ATOM 2372 N N . ASN A 1 284 ? 3.528 -3.102 -23.399 1.00 96.31 284 ASN A N 1
ATOM 2373 C CA . ASN A 1 284 ? 2.937 -3.338 -22.083 1.00 96.31 284 ASN A CA 1
ATOM 2374 C C . ASN A 1 284 ? 2.357 -2.048 -21.474 1.00 96.31 284 ASN A C 1
ATOM 2376 O O . ASN A 1 284 ? 1.286 -2.087 -20.867 1.00 96.31 284 ASN A O 1
ATOM 2380 N N . LEU A 1 285 ? 3.013 -0.901 -21.677 1.00 96.31 285 LEU A N 1
ATOM 2381 C CA . LEU A 1 285 ? 2.550 0.409 -21.214 1.00 96.31 285 LEU A CA 1
ATOM 2382 C C . LEU A 1 285 ? 1.323 0.915 -21.992 1.00 96.31 285 LEU A C 1
ATOM 2384 O O . LEU A 1 285 ? 0.407 1.464 -21.382 1.00 96.31 285 LEU A O 1
ATOM 2388 N N . ASN A 1 286 ? 1.250 0.664 -23.302 1.00 95.56 286 ASN A N 1
ATOM 2389 C CA . ASN A 1 286 ? 0.053 0.931 -24.106 1.00 95.56 286 ASN A CA 1
ATOM 2390 C C . ASN A 1 286 ? -1.111 0.013 -23.691 1.00 95.56 286 ASN A C 1
ATOM 2392 O O . ASN A 1 286 ? -2.215 0.484 -23.437 1.00 95.56 286 ASN A O 1
ATOM 2396 N N . ASN A 1 287 ? -0.856 -1.286 -23.501 1.00 95.62 287 ASN A N 1
ATOM 2397 C CA . ASN A 1 287 ? -1.858 -2.220 -22.981 1.00 95.62 287 ASN A CA 1
ATOM 2398 C C . ASN A 1 287 ? -2.353 -1.814 -21.576 1.00 95.62 287 ASN A C 1
ATOM 2400 O O . ASN A 1 287 ? -3.535 -1.956 -21.264 1.00 95.62 287 ASN A O 1
ATOM 2404 N N . TYR A 1 288 ? -1.473 -1.264 -20.733 1.00 95.31 288 TYR A N 1
ATOM 2405 C CA . TYR A 1 288 ? -1.841 -0.682 -19.442 1.00 95.31 288 TYR A CA 1
ATOM 2406 C C . TYR A 1 288 ? -2.697 0.588 -19.594 1.00 95.31 288 TYR A C 1
ATOM 2408 O O . TYR A 1 288 ? -3.748 0.689 -18.962 1.00 95.31 288 TYR A O 1
ATOM 2416 N N . ARG A 1 289 ? -2.315 1.526 -20.471 1.00 95.56 289 ARG A N 1
ATOM 2417 C CA . ARG A 1 289 ? -3.105 2.727 -20.797 1.00 95.56 289 ARG A CA 1
ATOM 2418 C C . ARG A 1 289 ? -4.532 2.372 -21.210 1.00 95.56 289 ARG A C 1
ATOM 2420 O O . ARG A 1 289 ? -5.484 2.919 -20.655 1.00 95.56 289 ARG A O 1
ATOM 2427 N N . ASP A 1 290 ? -4.670 1.441 -22.144 1.00 94.69 290 ASP A N 1
ATOM 2428 C CA . ASP A 1 290 ? -5.938 1.176 -22.821 1.00 94.69 290 ASP A CA 1
ATOM 2429 C C . ASP A 1 290 ? -6.905 0.339 -21.959 1.00 94.69 290 ASP A C 1
ATOM 2431 O O . ASP A 1 290 ? -8.118 0.503 -22.072 1.00 94.69 290 ASP A O 1
ATOM 2435 N N . ASN A 1 291 ? -6.393 -0.489 -21.034 1.00 92.62 291 ASN A N 1
ATOM 2436 C CA . ASN A 1 291 ? -7.214 -1.277 -20.100 1.00 92.62 291 ASN A CA 1
ATOM 2437 C C . ASN A 1 291 ? -7.397 -0.625 -18.713 1.00 92.62 291 ASN A C 1
ATOM 2439 O O . ASN A 1 291 ? -8.420 -0.858 -18.067 1.00 92.62 291 ASN A O 1
ATOM 2443 N N . MET A 1 292 ? -6.433 0.173 -18.233 1.00 91.75 292 MET A N 1
ATOM 2444 C CA . MET A 1 292 ? -6.440 0.717 -16.863 1.00 91.75 292 MET A CA 1
ATOM 2445 C C . MET A 1 292 ? -6.590 2.231 -16.786 1.00 91.75 292 MET A C 1
ATOM 2447 O O . MET A 1 292 ? -7.281 2.687 -15.880 1.00 91.75 292 MET A O 1
ATOM 2451 N N . VAL A 1 293 ? -6.017 3.014 -17.704 1.00 90.38 293 VAL A N 1
ATOM 2452 C CA . VAL A 1 293 ? -6.093 4.487 -17.633 1.00 90.38 293 VAL A CA 1
ATOM 2453 C C . VAL A 1 293 ? -7.343 5.012 -18.340 1.00 90.38 293 VAL A C 1
ATOM 2455 O O . VAL A 1 293 ? -8.165 5.674 -17.713 1.00 90.38 293 VAL A O 1
ATOM 2458 N N . ILE A 1 294 ? -7.539 4.674 -19.618 1.00 89.56 294 ILE A N 1
ATOM 2459 C CA . ILE A 1 294 ? -8.675 5.166 -20.420 1.00 89.56 294 ILE A CA 1
ATOM 2460 C C . ILE A 1 294 ? -10.038 4.745 -19.835 1.00 89.56 294 ILE A C 1
ATOM 2462 O O . ILE A 1 294 ? -10.895 5.616 -19.686 1.00 89.56 294 ILE A O 1
ATOM 2466 N N . PRO A 1 295 ? -10.270 3.478 -19.425 1.00 89.50 295 PRO A N 1
ATOM 2467 C CA . PRO A 1 295 ? -11.565 3.065 -18.872 1.00 89.50 295 PRO A CA 1
ATOM 2468 C C . PRO A 1 295 ? -11.821 3.563 -17.441 1.00 89.50 295 PRO A C 1
ATOM 2470 O O . PRO A 1 295 ? -12.870 3.269 -16.869 1.00 89.50 295 PRO A O 1
ATOM 2473 N N . ASN A 1 296 ? -10.853 4.256 -16.832 1.00 85.62 296 ASN A N 1
ATOM 2474 C CA . ASN A 1 296 ? -10.899 4.718 -15.450 1.00 85.62 296 ASN A CA 1
ATOM 2475 C C . ASN A 1 296 ? -10.350 6.149 -15.339 1.00 85.62 296 ASN A C 1
ATOM 2477 O O . ASN A 1 296 ? -9.479 6.423 -14.513 1.00 85.62 296 ASN A O 1
ATOM 2481 N N . SER A 1 297 ? -10.855 7.064 -16.168 1.00 88.00 297 SER A N 1
ATOM 2482 C CA . SER A 1 297 ? -10.535 8.487 -16.048 1.00 88.00 297 SER A CA 1
ATOM 2483 C C . SER A 1 297 ? -10.855 9.032 -14.645 1.00 88.00 297 SER A C 1
ATOM 2485 O O . SER A 1 297 ? -11.701 8.507 -13.909 1.00 88.00 297 SER A O 1
ATOM 2487 N N . VAL A 1 298 ? -10.136 10.085 -14.258 1.00 90.12 298 VAL A N 1
ATOM 2488 C CA . VAL A 1 298 ? -10.423 10.857 -13.044 1.00 90.12 298 VAL A CA 1
ATOM 2489 C C . VAL A 1 298 ? -11.516 11.864 -13.373 1.00 90.12 298 VAL A C 1
ATOM 2491 O O . VAL A 1 298 ? -11.433 12.537 -14.397 1.00 90.12 298 VAL A O 1
ATOM 2494 N N . ASN A 1 299 ? -12.519 11.975 -12.508 1.00 90.88 299 ASN A N 1
ATOM 2495 C CA . ASN A 1 299 ? -13.556 12.996 -12.602 1.00 90.88 299 ASN A CA 1
ATOM 2496 C C . ASN A 1 299 ? -13.363 13.985 -11.438 1.00 90.88 299 ASN A C 1
ATOM 2498 O O . ASN A 1 299 ? -13.680 13.672 -10.287 1.00 90.88 299 ASN A O 1
ATOM 2502 N N . PHE A 1 300 ? -12.763 15.141 -11.731 1.00 90.31 300 PHE A N 1
ATOM 2503 C CA . PHE A 1 300 ? -12.375 16.131 -10.720 1.00 90.31 300 PHE A CA 1
ATOM 2504 C C . PHE A 1 300 ? -13.581 16.909 -10.183 1.00 90.31 300 PHE A C 1
ATOM 2506 O O . PHE A 1 300 ? -13.621 17.249 -9.002 1.00 90.31 300 PHE A O 1
ATOM 2513 N N . GLU A 1 301 ? -14.599 17.101 -11.016 1.00 92.31 301 GLU A N 1
ATOM 2514 C CA . GLU A 1 301 ? -15.892 17.680 -10.666 1.00 92.31 301 GLU A CA 1
ATOM 2515 C C . GLU A 1 301 ? -16.570 16.819 -9.593 1.00 92.31 301 GLU A C 1
ATOM 2517 O O . GLU A 1 301 ? -16.933 17.319 -8.533 1.00 92.31 301 GLU A O 1
ATOM 2522 N N . LYS A 1 302 ? -16.618 15.498 -9.794 1.00 89.12 302 LYS A N 1
ATOM 2523 C CA . LYS A 1 302 ? -17.136 14.534 -8.817 1.00 89.12 302 LYS A CA 1
ATOM 2524 C C . LYS A 1 302 ? -16.283 14.471 -7.548 1.00 89.12 302 LYS A C 1
ATOM 2526 O O . LYS A 1 302 ? -16.846 14.315 -6.469 1.00 89.12 302 LYS A O 1
ATOM 2531 N N . ILE A 1 303 ? -14.951 14.575 -7.640 1.00 90.25 303 ILE A N 1
ATOM 2532 C CA . ILE A 1 303 ? -14.095 14.690 -6.442 1.00 90.25 303 ILE A CA 1
ATOM 2533 C C . ILE A 1 303 ? -14.526 15.911 -5.619 1.00 90.25 303 ILE A C 1
ATOM 2535 O O . ILE A 1 303 ? -14.740 15.785 -4.413 1.00 90.25 303 ILE A O 1
ATOM 2539 N N . LYS A 1 304 ? -14.709 17.063 -6.274 1.00 91.94 304 LYS A N 1
ATOM 2540 C CA . LYS A 1 304 ? -15.158 18.303 -5.640 1.00 91.94 304 LYS A CA 1
ATOM 2541 C C . LYS A 1 304 ? -16.559 18.159 -5.029 1.00 91.94 304 LYS A C 1
ATOM 2543 O O . LYS A 1 304 ? -16.711 18.424 -3.843 1.00 91.94 304 LYS A O 1
ATOM 2548 N N . GLU A 1 305 ? -17.546 17.671 -5.781 1.00 93.38 305 GLU A N 1
ATOM 2549 C CA . GLU A 1 305 ? -18.917 17.435 -5.291 1.00 93.38 305 GLU A CA 1
ATOM 2550 C C . GLU A 1 305 ? -18.954 16.511 -4.062 1.00 93.38 305 GLU A C 1
ATOM 2552 O O . GLU A 1 305 ? -19.696 16.752 -3.108 1.00 93.38 305 GLU A O 1
ATOM 2557 N N . VAL A 1 306 ? -18.159 15.435 -4.076 1.00 92.25 306 VAL A N 1
ATOM 2558 C CA . VAL A 1 306 ? -18.070 14.474 -2.968 1.00 92.25 306 VAL A CA 1
ATOM 2559 C C . VAL A 1 306 ? -17.403 15.106 -1.747 1.00 92.25 306 VAL A C 1
ATOM 2561 O O . VAL A 1 306 ? -17.873 14.882 -0.633 1.00 92.25 306 VAL A O 1
ATOM 2564 N N . HIS A 1 307 ? -16.362 15.919 -1.940 1.00 90.12 307 HIS A N 1
ATOM 2565 C CA . HIS A 1 307 ? -15.717 16.667 -0.862 1.00 90.12 307 HIS A CA 1
ATOM 2566 C C . HIS A 1 307 ? -16.677 17.693 -0.244 1.00 90.12 307 HIS A C 1
ATOM 2568 O O . HIS A 1 307 ? -16.937 17.637 0.953 1.00 90.12 307 HIS A O 1
ATOM 2574 N N . GLU A 1 308 ? -17.259 18.586 -1.051 1.00 91.62 308 GLU A N 1
ATOM 2575 C CA . GLU A 1 308 ? -18.170 19.652 -0.600 1.00 91.62 308 GLU A CA 1
ATOM 2576 C C . GLU A 1 308 ? -19.417 19.110 0.120 1.00 91.62 308 GLU A C 1
ATOM 2578 O O . GLU A 1 308 ? -19.968 19.779 0.993 1.00 91.62 308 GLU A O 1
ATOM 2583 N N . LYS A 1 309 ? -19.867 17.895 -0.222 1.00 93.94 309 LYS A N 1
ATOM 2584 C CA . LYS A 1 309 ? -21.074 17.285 0.353 1.00 93.94 309 LYS A CA 1
ATOM 2585 C C . LYS A 1 309 ? -20.821 16.356 1.545 1.00 93.94 309 LYS A C 1
ATOM 2587 O O . LYS A 1 309 ? -21.712 16.205 2.382 1.00 93.94 309 LYS A O 1
ATOM 2592 N N . TYR A 1 310 ? -19.672 15.684 1.598 1.00 92.38 310 TYR A N 1
ATOM 2593 C CA . TYR A 1 310 ? -19.427 14.578 2.532 1.00 92.38 310 TYR A CA 1
ATOM 2594 C C . TYR A 1 310 ? -18.129 14.722 3.345 1.00 92.38 310 TYR A C 1
ATOM 2596 O O . TYR A 1 310 ? -17.686 13.737 3.937 1.00 92.38 310 TYR A O 1
ATOM 2604 N N . GLU A 1 311 ? -17.511 15.906 3.386 1.00 86.75 311 GLU A N 1
ATOM 2605 C CA . GLU A 1 311 ? -16.243 16.148 4.087 1.00 86.75 311 GLU A CA 1
ATOM 2606 C C . GLU A 1 311 ? -16.183 15.506 5.488 1.00 86.75 311 GLU A C 1
ATOM 2608 O O . GLU A 1 311 ? -17.125 15.603 6.276 1.00 86.75 311 GLU A O 1
ATOM 2613 N N . ASN A 1 312 ? -15.057 14.863 5.814 1.00 82.38 312 ASN A N 1
ATOM 2614 C CA . ASN A 1 312 ? -14.800 14.175 7.089 1.00 82.38 312 ASN A CA 1
ATOM 2615 C C . ASN A 1 312 ? -15.692 12.947 7.410 1.00 82.38 312 ASN A C 1
ATOM 2617 O O . ASN A 1 312 ? -15.548 12.371 8.489 1.00 82.38 312 ASN A O 1
ATOM 2621 N N . THR A 1 313 ? -16.574 12.505 6.505 1.00 90.31 313 THR A N 1
ATOM 2622 C CA . THR A 1 313 ? -17.408 11.294 6.693 1.00 90.31 313 THR A CA 1
ATOM 2623 C C . THR A 1 313 ? -16.757 10.022 6.133 1.00 90.31 313 THR A C 1
ATOM 2625 O O . THR A 1 313 ? -15.858 10.067 5.289 1.00 90.31 313 THR A O 1
ATOM 2628 N N . LEU A 1 314 ? -17.274 8.848 6.515 1.00 91.81 314 LEU A N 1
ATOM 2629 C CA . LEU A 1 314 ? -16.899 7.575 5.892 1.00 91.81 314 LEU A CA 1
ATOM 2630 C C . LEU A 1 314 ? -17.407 7.482 4.442 1.00 91.81 314 LEU A C 1
ATOM 2632 O O . LEU A 1 314 ? -16.812 6.783 3.615 1.00 91.81 314 LEU A O 1
ATOM 2636 N N . ARG A 1 315 ? -18.485 8.210 4.109 1.00 91.94 315 ARG A N 1
ATOM 2637 C CA . ARG A 1 315 ? -19.041 8.266 2.750 1.00 91.94 315 ARG A CA 1
ATOM 2638 C C . ARG A 1 315 ? -18.069 8.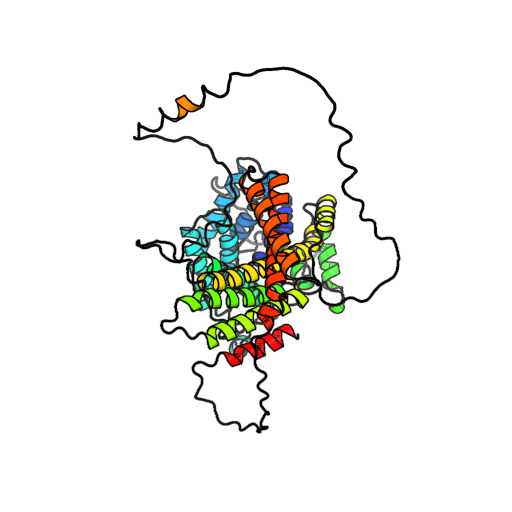899 1.750 1.00 91.94 315 ARG A C 1
ATOM 2640 O O . ARG A 1 315 ? -17.931 8.367 0.649 1.00 91.94 315 ARG A O 1
ATOM 2647 N N . MET A 1 316 ? -17.372 9.967 2.143 1.00 91.50 316 MET A N 1
ATOM 2648 C CA . MET A 1 316 ? -16.287 10.569 1.354 1.00 91.50 316 MET A CA 1
ATOM 2649 C C . MET A 1 316 ? -15.198 9.538 1.042 1.00 91.50 316 MET A C 1
ATOM 2651 O O . MET A 1 316 ? -14.789 9.416 -0.110 1.00 91.50 316 MET A O 1
ATOM 2655 N N . GLY A 1 317 ? -14.809 8.725 2.032 1.00 89.19 317 GLY A N 1
ATOM 2656 C CA . GLY A 1 317 ? -13.866 7.617 1.851 1.00 89.19 317 GLY A CA 1
ATOM 2657 C C . GLY A 1 317 ? -14.260 6.664 0.723 1.00 89.19 317 GLY A C 1
ATOM 2658 O O . GLY A 1 317 ? -13.465 6.409 -0.179 1.00 89.19 317 GLY A O 1
ATOM 2659 N N . ILE A 1 318 ? -15.508 6.193 0.743 1.00 90.06 318 ILE A N 1
ATOM 2660 C CA . ILE A 1 318 ? -16.051 5.245 -0.244 1.00 90.06 318 ILE A CA 1
ATOM 2661 C C . ILE A 1 318 ? -16.087 5.838 -1.658 1.00 90.06 318 ILE A C 1
ATOM 2663 O O . ILE A 1 318 ? -15.701 5.170 -2.618 1.00 90.06 318 ILE A O 1
ATOM 2667 N N . ASP A 1 319 ? -16.557 7.079 -1.803 1.00 89.00 319 ASP A N 1
ATOM 2668 C CA . ASP A 1 319 ? -16.711 7.707 -3.119 1.00 89.00 319 ASP A CA 1
ATOM 2669 C C . ASP A 1 319 ? -15.378 8.220 -3.705 1.00 89.00 319 ASP A C 1
ATOM 2671 O O . ASP A 1 319 ? -15.236 8.256 -4.933 1.00 89.00 319 ASP A O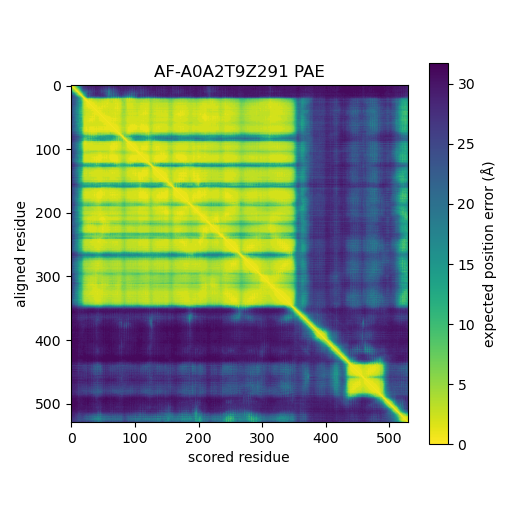 1
ATOM 2675 N N . MET A 1 320 ? -14.396 8.580 -2.864 1.00 91.06 320 MET A N 1
ATOM 2676 C CA . MET A 1 320 ? -13.095 9.109 -3.301 1.00 91.06 320 MET A CA 1
ATOM 2677 C C . MET A 1 320 ? -11.999 8.056 -3.490 1.00 91.06 320 MET A C 1
ATOM 2679 O O . MET A 1 320 ? -11.175 8.250 -4.381 1.00 91.06 320 MET A O 1
ATOM 2683 N N . GLU A 1 321 ? -11.960 6.950 -2.732 1.00 90.56 321 GLU A N 1
ATOM 2684 C CA . GLU A 1 321 ? -10.865 5.956 -2.821 1.00 90.56 321 GLU A CA 1
ATOM 2685 C C . GLU A 1 321 ? -10.666 5.444 -4.265 1.00 90.56 321 GLU A C 1
ATOM 2687 O O . GLU A 1 321 ? -9.540 5.351 -4.758 1.00 90.56 321 GLU A O 1
ATOM 2692 N N . ILE A 1 322 ? -11.761 5.235 -5.005 1.00 89.44 322 ILE A N 1
ATOM 2693 C CA . ILE A 1 322 ? -11.734 4.844 -6.424 1.00 89.44 322 ILE A CA 1
ATOM 2694 C C . ILE A 1 322 ? -11.154 5.956 -7.317 1.00 89.44 322 ILE A C 1
ATOM 2696 O O . ILE A 1 322 ? -10.385 5.661 -8.230 1.00 89.44 322 ILE A O 1
ATOM 2700 N N . GLN A 1 323 ? -11.496 7.226 -7.073 1.00 91.56 323 GLN A N 1
ATOM 2701 C CA . GLN A 1 323 ? -10.985 8.355 -7.863 1.00 91.56 323 GLN A CA 1
ATOM 2702 C C . GLN A 1 323 ? -9.496 8.617 -7.590 1.00 91.56 323 GLN A C 1
ATOM 2704 O O . GLN A 1 323 ? -8.739 8.868 -8.527 1.00 91.56 323 GLN A O 1
ATOM 2709 N N . MET A 1 324 ? -9.052 8.469 -6.339 1.00 92.31 324 MET A N 1
ATOM 2710 C CA . MET A 1 324 ? -7.634 8.559 -5.975 1.00 92.31 324 MET A CA 1
ATOM 2711 C C . MET A 1 324 ? -6.811 7.436 -6.616 1.00 92.31 324 MET A C 1
ATOM 2713 O O . MET A 1 324 ? -5.730 7.688 -7.146 1.00 92.31 324 MET A O 1
ATOM 2717 N N . LEU A 1 325 ? -7.335 6.207 -6.650 1.00 93.31 325 LEU A N 1
ATOM 2718 C CA . LEU A 1 325 ? -6.678 5.087 -7.331 1.00 93.31 325 LEU A CA 1
ATOM 2719 C C . LEU A 1 325 ? -6.631 5.290 -8.857 1.00 93.31 325 LEU A C 1
ATOM 2721 O O . LEU A 1 325 ? -5.586 5.059 -9.459 1.00 93.31 325 LEU A O 1
ATOM 2725 N N . ASN A 1 326 ? -7.696 5.816 -9.475 1.00 93.81 326 ASN A N 1
ATOM 2726 C CA . ASN A 1 326 ? -7.685 6.232 -10.886 1.00 93.81 326 ASN A CA 1
ATOM 2727 C C . ASN A 1 326 ? -6.606 7.299 -11.169 1.00 93.81 326 ASN A C 1
ATOM 2729 O O . ASN A 1 326 ? -5.882 7.209 -12.162 1.00 93.81 326 ASN A O 1
ATOM 2733 N N . TYR A 1 327 ? -6.465 8.290 -10.282 1.00 94.12 327 TYR A N 1
ATOM 2734 C CA . TYR A 1 327 ? -5.449 9.339 -10.394 1.00 94.12 327 TYR A CA 1
ATOM 2735 C C . TYR A 1 327 ? -4.031 8.766 -10.310 1.00 94.12 327 TYR A C 1
ATOM 2737 O O . TYR A 1 327 ? -3.202 9.048 -11.176 1.00 94.12 327 TYR A O 1
ATOM 2745 N N . ILE A 1 328 ? -3.777 7.884 -9.337 1.00 94.31 328 ILE A N 1
ATOM 2746 C CA . ILE A 1 328 ? -2.506 7.160 -9.208 1.00 94.31 328 ILE A CA 1
ATOM 2747 C C . ILE A 1 328 ? -2.204 6.359 -10.484 1.00 94.31 328 ILE A C 1
ATOM 2749 O O . ILE A 1 328 ? -1.079 6.417 -10.972 1.00 94.31 328 ILE A O 1
ATOM 2753 N N . PHE A 1 329 ? -3.180 5.664 -11.077 1.00 95.69 329 PHE A N 1
ATOM 2754 C CA . PHE A 1 329 ? -2.960 4.884 -12.306 1.00 95.69 329 PHE A CA 1
ATOM 2755 C C . PHE A 1 329 ? -2.526 5.760 -13.493 1.00 95.69 329 PHE A C 1
ATOM 2757 O O . PHE A 1 329 ? -1.591 5.411 -14.217 1.00 95.69 329 PHE A O 1
ATOM 2764 N N . ASN A 1 330 ? -3.144 6.934 -13.660 1.00 95.31 330 ASN A N 1
ATOM 2765 C CA . ASN A 1 330 ? -2.752 7.906 -14.683 1.00 95.31 330 ASN A CA 1
ATOM 2766 C C . ASN A 1 330 ? -1.339 8.467 -14.424 1.00 95.31 330 ASN A C 1
ATOM 2768 O O . ASN A 1 330 ? -0.494 8.463 -15.320 1.00 95.31 330 ASN A O 1
ATOM 2772 N N . GLN A 1 331 ? -1.033 8.876 -13.187 1.00 94.75 331 GLN A N 1
ATOM 2773 C CA . GLN A 1 331 ? 0.296 9.402 -12.853 1.00 94.75 331 GLN A CA 1
ATOM 2774 C C . GLN A 1 331 ? 1.406 8.353 -13.013 1.00 94.75 331 GLN A C 1
ATOM 2776 O O . GLN A 1 331 ? 2.474 8.658 -13.543 1.00 94.75 331 GLN A O 1
ATOM 2781 N N . MET A 1 332 ? 1.143 7.093 -12.657 1.00 95.25 332 MET A N 1
ATOM 2782 C CA . MET A 1 332 ? 2.087 5.991 -12.864 1.00 95.25 332 MET A CA 1
ATOM 2783 C C . MET A 1 332 ? 2.308 5.692 -14.355 1.00 95.25 332 MET A C 1
ATOM 2785 O O . MET A 1 332 ? 3.449 5.466 -14.760 1.00 95.25 332 MET A O 1
ATOM 2789 N N . HIS A 1 333 ? 1.268 5.757 -15.198 1.00 96.50 333 HIS A N 1
ATOM 2790 C CA . HIS A 1 333 ? 1.417 5.691 -16.660 1.00 96.50 333 HIS A CA 1
ATOM 2791 C C . HIS A 1 333 ? 2.331 6.804 -17.194 1.00 96.50 333 HIS A C 1
ATOM 2793 O O . HIS A 1 333 ? 3.263 6.531 -17.954 1.00 96.50 333 HIS A O 1
ATOM 2799 N N . ASN A 1 334 ? 2.107 8.048 -16.766 1.00 95.69 334 ASN A N 1
ATOM 2800 C CA . ASN A 1 334 ? 2.875 9.197 -17.245 1.00 95.69 334 ASN A CA 1
ATOM 2801 C C . ASN A 1 334 ? 4.333 9.144 -16.751 1.00 95.69 334 ASN A C 1
ATOM 2803 O O . ASN A 1 334 ? 5.249 9.358 -17.543 1.00 95.69 334 ASN A O 1
ATOM 2807 N N . SER A 1 335 ? 4.562 8.734 -15.497 1.00 95.56 335 SER A N 1
ATOM 2808 C CA . SER A 1 335 ? 5.895 8.429 -14.955 1.00 95.56 335 SER A CA 1
ATOM 2809 C C . SER A 1 335 ? 6.632 7.383 -15.804 1.00 95.56 335 SER A C 1
ATOM 2811 O O . SER A 1 335 ? 7.764 7.622 -16.226 1.00 95.56 335 SER A O 1
ATOM 2813 N N . MET A 1 336 ? 5.980 6.263 -16.144 1.00 96.81 336 MET A N 1
ATOM 2814 C CA . MET A 1 336 ? 6.577 5.231 -17.001 1.00 96.81 336 MET A CA 1
ATOM 2815 C C . MET A 1 336 ? 6.901 5.749 -18.412 1.00 96.81 336 MET A C 1
ATOM 2817 O O . MET A 1 336 ? 7.987 5.458 -18.918 1.00 96.81 336 MET A O 1
ATOM 2821 N N . LYS A 1 337 ? 6.025 6.561 -19.031 1.00 96.44 337 LYS A N 1
ATOM 2822 C CA . LYS A 1 337 ? 6.317 7.214 -20.326 1.00 96.44 337 LYS A CA 1
ATOM 2823 C C . LYS A 1 337 ? 7.563 8.102 -20.236 1.00 96.44 337 LYS A C 1
ATOM 2825 O O . LYS A 1 337 ? 8.433 8.012 -21.102 1.00 96.44 337 LYS A O 1
ATOM 2830 N N . ILE A 1 338 ? 7.660 8.930 -19.193 1.00 95.19 338 ILE A N 1
ATOM 2831 C CA . ILE A 1 338 ? 8.781 9.859 -18.979 1.00 95.19 338 ILE A CA 1
ATOM 2832 C C . ILE A 1 338 ? 10.098 9.094 -18.800 1.00 95.19 338 ILE A C 1
ATOM 2834 O O . ILE A 1 338 ? 11.069 9.410 -19.484 1.00 95.19 338 ILE A O 1
ATOM 2838 N N . VAL A 1 339 ? 10.129 8.056 -17.958 1.00 93.69 339 VAL A N 1
ATOM 2839 C CA . VAL A 1 339 ? 11.339 7.249 -17.703 1.00 93.69 339 VAL A CA 1
ATOM 2840 C C . VAL A 1 339 ? 11.828 6.534 -18.968 1.00 93.69 339 VAL A C 1
ATOM 2842 O O . VAL A 1 339 ? 13.023 6.570 -19.274 1.00 93.69 339 VAL A O 1
ATOM 2845 N N . LEU A 1 340 ? 10.927 5.924 -19.750 1.00 93.81 340 LEU A N 1
ATOM 2846 C CA . LEU A 1 340 ? 11.308 5.282 -21.014 1.00 93.81 340 LEU A CA 1
ATOM 2847 C C . LEU A 1 340 ? 11.851 6.306 -22.024 1.00 93.81 340 LEU A C 1
ATOM 2849 O O . LEU A 1 340 ? 12.897 6.063 -22.629 1.00 93.81 340 LEU A O 1
ATOM 2853 N N . TYR A 1 341 ? 11.208 7.471 -22.155 1.00 91.88 341 TYR A N 1
ATOM 2854 C CA . TYR A 1 341 ? 11.650 8.546 -23.050 1.00 91.88 341 TYR A CA 1
ATOM 2855 C C . TYR A 1 341 ? 13.004 9.153 -22.637 1.00 91.88 341 TYR A C 1
ATOM 2857 O O . TYR A 1 341 ? 13.883 9.341 -23.481 1.00 91.88 341 TYR A O 1
ATOM 2865 N N . GLN A 1 342 ? 13.225 9.387 -21.339 1.00 88.88 342 GLN A N 1
ATOM 2866 C CA . GLN A 1 342 ? 14.526 9.798 -20.797 1.00 88.88 342 GLN A CA 1
ATOM 2867 C C . GLN A 1 342 ? 15.627 8.780 -21.136 1.00 88.88 342 GLN A C 1
ATOM 2869 O O . GLN A 1 342 ? 16.733 9.181 -21.499 1.00 88.88 342 GLN A O 1
ATOM 2874 N N . SER A 1 343 ? 15.313 7.477 -21.110 1.00 88.94 343 SER A N 1
ATOM 2875 C CA . SER A 1 343 ? 16.261 6.429 -21.508 1.00 88.94 343 SER A CA 1
ATOM 2876 C C . SER A 1 343 ? 16.610 6.440 -23.007 1.00 88.94 343 SER A C 1
ATOM 2878 O O . SER A 1 343 ? 17.699 6.016 -23.375 1.00 88.94 343 SER A O 1
ATOM 2880 N N . GLU A 1 344 ? 15.758 6.968 -23.891 1.00 87.00 344 GLU A N 1
ATOM 2881 C CA . GLU A 1 344 ? 16.138 7.171 -25.299 1.00 87.00 344 GLU A CA 1
ATOM 2882 C C . GLU A 1 344 ? 16.942 8.460 -25.513 1.00 87.00 344 GLU A C 1
ATOM 2884 O O . GLU A 1 344 ? 17.886 8.465 -26.304 1.00 87.00 344 GLU A O 1
ATOM 2889 N N . MET A 1 345 ? 16.639 9.545 -24.788 1.00 83.62 345 MET A N 1
ATOM 2890 C CA . MET A 1 345 ? 17.324 10.834 -24.976 1.00 83.62 345 MET A CA 1
ATOM 2891 C C . MET A 1 345 ? 18.846 10.763 -24.779 1.00 83.62 345 MET A C 1
ATOM 2893 O O . MET A 1 345 ? 19.579 11.460 -25.483 1.00 83.62 345 MET A O 1
ATOM 2897 N N . VAL A 1 346 ? 19.332 9.909 -23.873 1.00 78.44 346 VAL A N 1
ATOM 2898 C CA . VAL A 1 346 ? 20.774 9.719 -23.622 1.00 78.44 346 VAL A CA 1
ATOM 2899 C C . VAL A 1 346 ? 21.516 8.976 -24.749 1.00 78.44 346 VAL A C 1
ATOM 2901 O O . VAL A 1 346 ? 22.744 8.956 -24.762 1.00 78.44 346 VAL A O 1
ATOM 2904 N N . ARG A 1 347 ? 20.807 8.421 -25.746 1.00 71.31 347 ARG A N 1
ATOM 2905 C CA . ARG A 1 347 ? 21.409 7.812 -26.953 1.00 71.31 347 ARG A CA 1
ATOM 2906 C C . ARG A 1 347 ? 21.795 8.848 -28.018 1.00 71.31 347 ARG A C 1
ATOM 2908 O O . ARG A 1 347 ? 22.502 8.515 -28.972 1.00 71.31 347 ARG A O 1
ATOM 2915 N N . MET A 1 348 ? 21.325 10.094 -27.902 1.00 65.31 348 MET A N 1
ATOM 2916 C CA . MET A 1 348 ? 21.516 11.127 -28.926 1.00 65.31 348 MET A CA 1
ATOM 2917 C C . MET A 1 348 ? 22.958 11.663 -28.938 1.00 65.31 348 MET A C 1
ATOM 2919 O O . MET A 1 348 ? 23.308 12.576 -28.186 1.00 65.31 348 MET A O 1
ATOM 2923 N N . LYS A 1 349 ? 23.797 11.128 -29.837 1.00 54.00 349 LYS A N 1
ATOM 2924 C CA . LYS A 1 349 ? 25.147 11.657 -30.107 1.00 54.00 349 LYS A CA 1
ATOM 2925 C C . LYS A 1 349 ? 25.097 13.169 -30.368 1.00 54.00 349 LYS A C 1
ATOM 2927 O O . LYS A 1 349 ? 24.280 13.633 -31.158 1.00 54.00 349 LYS A O 1
ATOM 2932 N N . GLY A 1 350 ? 25.988 13.912 -29.711 1.00 52.28 350 GLY A N 1
ATOM 2933 C CA . GLY A 1 350 ? 25.994 15.381 -29.707 1.00 52.28 350 GLY A CA 1
ATOM 2934 C C . GLY A 1 350 ? 25.367 16.021 -28.460 1.00 52.28 350 GLY A C 1
ATOM 2935 O O . GLY A 1 350 ? 25.426 17.236 -28.334 1.00 52.28 350 GLY A O 1
ATOM 2936 N N . ARG A 1 351 ? 24.813 15.231 -27.525 1.00 46.50 351 ARG A N 1
ATOM 2937 C CA . ARG A 1 351 ? 24.416 15.676 -26.172 1.00 46.50 351 ARG A CA 1
ATOM 2938 C C . ARG A 1 351 ? 25.366 15.184 -25.069 1.00 46.50 351 ARG A C 1
ATOM 2940 O O . ARG A 1 351 ? 24.928 14.793 -23.993 1.00 46.50 351 ARG A O 1
ATOM 2947 N N . THR A 1 352 ? 26.667 15.172 -25.337 1.00 38.38 352 THR A N 1
ATOM 2948 C CA . THR A 1 352 ? 27.663 15.142 -24.259 1.00 38.38 352 THR A CA 1
ATOM 2949 C C . THR A 1 352 ? 27.732 16.536 -23.651 1.00 38.38 352 THR A C 1
ATOM 2951 O O . THR A 1 352 ? 28.187 17.459 -24.321 1.00 38.38 352 THR A O 1
ATOM 2954 N N . GLU A 1 353 ? 27.276 16.697 -22.411 1.00 42.88 353 GLU A N 1
ATOM 2955 C CA . GLU A 1 353 ? 27.690 17.848 -21.606 1.00 42.88 353 GLU A CA 1
ATOM 2956 C C . GLU A 1 353 ? 29.201 17.744 -21.352 1.00 42.88 353 GLU A C 1
ATOM 2958 O O . GLU A 1 353 ? 29.715 16.651 -21.095 1.00 42.88 353 GLU A O 1
ATOM 2963 N N . ASP A 1 354 ? 29.918 18.867 -21.433 1.00 38.88 354 ASP A N 1
ATOM 2964 C CA . ASP A 1 354 ? 31.344 18.945 -21.097 1.00 38.88 354 ASP A CA 1
ATOM 2965 C C . ASP A 1 354 ? 31.533 18.853 -19.572 1.00 38.88 354 ASP A C 1
ATOM 2967 O O . ASP A 1 354 ? 31.823 19.832 -18.888 1.00 38.88 354 ASP A O 1
ATOM 2971 N N . THR A 1 355 ? 31.356 17.652 -19.021 1.00 38.22 355 THR A N 1
ATOM 2972 C CA . THR A 1 355 ? 31.590 17.347 -17.603 1.00 38.22 355 THR A CA 1
ATOM 2973 C C . THR A 1 355 ? 32.803 16.448 -17.437 1.00 38.22 355 THR A C 1
ATOM 2975 O O . THR A 1 355 ? 32.711 15.294 -17.010 1.00 38.22 355 THR A O 1
ATOM 2978 N N . SER A 1 356 ? 33.979 17.006 -17.719 1.00 36.72 356 SER A N 1
ATOM 2979 C CA . SER A 1 356 ? 35.256 16.465 -17.254 1.00 36.72 356 SER A CA 1
ATOM 2980 C C . SER A 1 356 ? 35.452 16.692 -15.744 1.00 36.72 356 SER A C 1
ATOM 2982 O O . SER A 1 356 ? 36.487 17.209 -15.342 1.00 36.72 356 SER A O 1
ATOM 2984 N N . GLU A 1 357 ? 34.468 16.327 -14.909 1.00 36.66 357 GLU A N 1
ATOM 2985 C CA . GLU A 1 357 ? 34.616 16.222 -13.449 1.00 36.66 357 GLU A CA 1
ATOM 2986 C C . GLU A 1 357 ? 33.470 15.416 -12.792 1.00 36.66 357 GLU A C 1
ATOM 2988 O O . GLU A 1 357 ? 32.340 15.872 -12.660 1.00 36.66 357 GLU A O 1
ATOM 2993 N N . ASN A 1 358 ? 33.797 14.181 -12.395 1.00 38.41 358 ASN A N 1
ATOM 2994 C CA . ASN A 1 358 ? 33.170 13.311 -11.382 1.00 38.41 358 ASN A CA 1
ATOM 2995 C C . ASN A 1 358 ? 31.787 13.695 -10.787 1.00 38.41 358 ASN A C 1
ATOM 2997 O O . ASN A 1 358 ? 31.678 13.911 -9.578 1.00 38.41 358 ASN A O 1
ATOM 3001 N N . LEU A 1 359 ? 30.708 13.631 -11.574 1.00 33.50 359 LEU A N 1
ATOM 3002 C CA . LEU A 1 359 ? 29.335 13.585 -11.048 1.00 33.50 359 LEU A CA 1
ATOM 3003 C C . LEU A 1 359 ? 28.762 12.162 -11.111 1.00 33.50 359 LEU A C 1
ATOM 3005 O O . LEU A 1 359 ? 28.820 11.481 -12.134 1.00 33.50 359 LEU A O 1
ATOM 3009 N N . SER A 1 360 ? 28.222 11.696 -9.983 1.00 32.41 360 SER A N 1
ATOM 3010 C CA . SER A 1 360 ? 27.658 10.348 -9.854 1.00 32.41 360 SER A CA 1
ATOM 3011 C C . SER A 1 360 ? 26.253 10.283 -10.479 1.00 32.41 360 SER A C 1
ATOM 3013 O O . SER A 1 360 ? 25.428 11.138 -10.143 1.00 32.41 360 SER A O 1
ATOM 3015 N N . PRO A 1 361 ? 25.906 9.263 -11.298 1.00 39.38 361 PRO A N 1
ATOM 3016 C CA . PRO A 1 361 ? 24.617 9.183 -12.008 1.00 39.38 361 PRO A CA 1
ATOM 3017 C C . PRO A 1 361 ? 23.330 9.135 -11.155 1.00 39.38 361 PRO A C 1
ATOM 3019 O O . PRO A 1 361 ? 22.244 8.986 -11.708 1.00 39.38 361 PRO A O 1
ATOM 3022 N N . GLY A 1 362 ? 23.418 9.219 -9.823 1.00 37.84 362 GLY A N 1
ATOM 3023 C CA . GLY A 1 362 ? 22.262 9.184 -8.921 1.00 37.84 362 GLY A CA 1
ATOM 3024 C C . GLY A 1 362 ? 21.551 10.526 -8.699 1.00 37.84 362 GLY A C 1
ATOM 3025 O O . GLY A 1 362 ? 20.398 10.523 -8.287 1.00 37.84 362 GLY A O 1
ATOM 3026 N N . GLN A 1 363 ? 22.196 11.671 -8.954 1.00 35.41 363 GLN A N 1
ATOM 3027 C CA . GLN A 1 363 ? 21.688 12.971 -8.470 1.00 35.41 363 GLN A CA 1
ATOM 3028 C C . GLN A 1 363 ? 20.614 13.630 -9.359 1.00 35.41 363 GLN A C 1
ATOM 3030 O O . GLN A 1 363 ? 19.855 14.468 -8.877 1.00 35.41 363 GLN A O 1
ATOM 3035 N N . GLY A 1 364 ? 20.490 13.234 -10.632 1.00 31.66 364 GLY A N 1
ATOM 3036 C CA . GLY A 1 364 ? 19.553 13.864 -11.579 1.00 31.66 364 GLY A CA 1
ATOM 3037 C C . GLY A 1 364 ? 18.061 13.644 -11.280 1.00 31.66 364 GLY A C 1
ATOM 3038 O O . GLY A 1 364 ? 17.229 14.430 -11.722 1.00 31.66 364 GLY A O 1
ATOM 3039 N N . TYR A 1 365 ? 17.708 12.609 -10.511 1.00 37.88 365 TYR A N 1
ATOM 3040 C CA . TYR A 1 365 ? 16.309 12.250 -10.228 1.00 37.88 365 TYR A CA 1
ATOM 3041 C C . TYR A 1 365 ? 15.676 13.042 -9.072 1.00 37.88 365 TYR A C 1
ATOM 3043 O O . TYR A 1 365 ? 14.464 12.977 -8.880 1.00 37.88 365 TYR A O 1
ATOM 3051 N N . GLN A 1 366 ? 16.467 13.788 -8.294 1.00 31.98 366 GLN A N 1
ATOM 3052 C CA . GLN A 1 366 ? 16.022 14.350 -7.013 1.00 31.98 366 GLN A CA 1
ATOM 3053 C C . GLN A 1 366 ? 15.412 15.766 -7.110 1.00 31.98 366 GLN A C 1
ATOM 3055 O O . GLN A 1 366 ? 14.854 16.257 -6.135 1.00 31.98 366 GLN A O 1
ATOM 3060 N N . TYR A 1 367 ? 15.479 16.414 -8.279 1.00 30.55 367 TYR A N 1
ATOM 3061 C CA . TYR A 1 367 ? 15.145 17.838 -8.460 1.00 30.55 367 TYR A CA 1
ATOM 3062 C C . TYR A 1 367 ? 13.722 18.150 -8.968 1.00 30.55 367 TYR A C 1
ATOM 3064 O O . TYR A 1 367 ? 13.399 19.318 -9.158 1.00 30.55 367 TYR A O 1
ATOM 3072 N N . PHE A 1 368 ? 12.869 17.145 -9.200 1.00 30.16 368 PHE A N 1
ATOM 3073 C CA . PHE A 1 368 ? 11.562 17.333 -9.861 1.00 30.16 368 PHE A CA 1
ATOM 3074 C C . PHE A 1 368 ? 10.323 17.248 -8.948 1.00 30.16 368 PHE A C 1
ATOM 3076 O O . PHE A 1 368 ? 9.212 17.383 -9.449 1.00 30.16 368 PHE A O 1
ATOM 3083 N N . PHE A 1 369 ? 10.484 17.039 -7.634 1.00 29.34 369 PHE A N 1
ATOM 3084 C CA . PHE A 1 369 ? 9.359 16.854 -6.694 1.00 29.34 369 PHE A CA 1
ATOM 3085 C C . PHE A 1 369 ? 9.546 17.559 -5.335 1.00 29.34 369 PHE A C 1
ATOM 3087 O O . PHE A 1 369 ? 9.081 17.073 -4.306 1.00 29.34 369 PHE A O 1
ATOM 3094 N N . THR A 1 370 ? 10.227 18.708 -5.311 1.00 26.55 370 THR A N 1
ATOM 3095 C CA . THR A 1 370 ? 10.326 19.566 -4.117 1.00 26.55 370 THR A CA 1
ATOM 3096 C C . THR A 1 370 ? 9.601 20.889 -4.347 1.00 26.55 370 THR A C 1
ATOM 3098 O O . THR A 1 370 ? 10.228 21.877 -4.734 1.00 26.55 370 THR A O 1
ATOM 3101 N N . ASP A 1 371 ? 8.291 20.907 -4.103 1.00 27.64 371 ASP A N 1
ATOM 3102 C CA . ASP A 1 371 ? 7.564 22.167 -3.928 1.00 27.64 371 ASP A CA 1
ATOM 3103 C C . ASP A 1 371 ? 7.965 22.849 -2.611 1.00 27.64 371 ASP A C 1
ATOM 3105 O O . ASP A 1 371 ? 8.426 22.218 -1.656 1.00 27.64 371 ASP A O 1
ATOM 3109 N N . SER A 1 372 ? 7.839 24.173 -2.598 1.00 26.66 372 SER A N 1
ATOM 3110 C CA . SER A 1 372 ? 8.337 25.058 -1.545 1.00 26.66 372 SER A CA 1
ATOM 3111 C C . SER A 1 372 ? 7.395 25.177 -0.348 1.00 26.66 372 SER A C 1
ATOM 3113 O O . SER A 1 372 ? 6.201 25.402 -0.540 1.00 26.66 372 SER A O 1
ATOM 3115 N N . GLU A 1 373 ? 7.951 25.250 0.862 1.00 28.30 373 GLU A N 1
ATOM 3116 C CA . GLU A 1 373 ? 7.310 25.969 1.968 1.00 28.30 373 GLU A CA 1
ATOM 3117 C C . GLU A 1 373 ? 8.370 26.686 2.825 1.00 28.30 373 GLU A C 1
ATOM 3119 O O . GLU A 1 373 ? 9.457 26.154 3.062 1.00 28.30 373 GLU A O 1
ATOM 3124 N N . ASP A 1 374 ? 8.074 27.921 3.237 1.00 27.88 374 ASP A N 1
ATOM 3125 C CA . ASP A 1 374 ? 8.965 28.767 4.040 1.00 27.88 374 ASP A CA 1
ATOM 3126 C C . ASP A 1 374 ? 8.918 28.393 5.529 1.00 27.88 374 ASP A C 1
ATOM 3128 O O . ASP A 1 374 ? 7.851 28.166 6.098 1.00 27.88 374 ASP A O 1
ATOM 3132 N N . SER A 1 375 ? 10.065 28.461 6.212 1.00 27.36 375 SER A N 1
ATOM 3133 C CA . SER A 1 375 ? 10.104 28.484 7.681 1.00 27.36 375 SER A CA 1
ATOM 3134 C C . SER A 1 375 ? 11.157 29.468 8.199 1.00 27.36 375 SER A C 1
ATOM 3136 O O . SER A 1 375 ? 12.347 29.157 8.275 1.00 27.36 375 SER A O 1
ATOM 3138 N N . SER A 1 376 ? 10.711 30.666 8.577 1.00 26.66 376 SER A N 1
ATOM 3139 C CA . SER A 1 376 ? 11.551 31.693 9.201 1.00 26.66 376 SER A CA 1
ATOM 3140 C C . SER A 1 376 ? 11.609 31.521 10.724 1.00 26.66 376 SER A C 1
ATOM 3142 O O . SER A 1 376 ? 10.582 31.657 11.387 1.00 26.66 376 SER A O 1
ATOM 3144 N N . SER A 1 377 ? 12.803 31.285 11.287 1.00 28.25 377 SER A N 1
ATOM 3145 C CA . SER A 1 377 ? 13.122 31.647 12.681 1.00 28.25 377 SER A CA 1
ATOM 3146 C C . SER A 1 377 ? 14.634 31.663 12.970 1.00 28.25 377 SER A C 1
ATOM 3148 O O . SER A 1 377 ? 15.329 30.664 12.798 1.00 28.25 377 SER A O 1
ATOM 3150 N N . ASP A 1 378 ? 15.092 32.812 13.454 1.00 28.16 378 ASP A N 1
ATOM 3151 C CA . ASP A 1 378 ? 16.438 33.267 13.828 1.00 28.16 378 ASP A CA 1
ATOM 3152 C C . ASP A 1 378 ? 17.568 32.293 14.265 1.00 28.16 378 ASP A C 1
ATOM 3154 O O . ASP A 1 378 ? 17.516 31.563 15.254 1.00 28.16 378 ASP A O 1
ATOM 3158 N N . ILE A 1 379 ? 18.680 32.480 13.543 1.00 29.91 379 ILE A N 1
ATOM 3159 C CA . ILE A 1 379 ? 20.125 32.367 13.851 1.00 29.91 379 ILE A CA 1
ATOM 3160 C C . ILE A 1 379 ? 20.557 32.430 15.343 1.00 29.91 379 ILE A C 1
ATOM 3162 O O . ILE A 1 379 ? 20.030 33.220 16.125 1.00 29.91 379 ILE A O 1
ATOM 3166 N N . PRO A 1 380 ? 21.712 31.812 15.683 1.00 28.27 380 PRO A N 1
ATOM 3167 C CA . PRO A 1 380 ? 22.833 32.600 16.236 1.00 28.27 380 PRO A CA 1
ATOM 3168 C C . PRO A 1 380 ? 24.139 32.506 15.419 1.00 28.27 380 PRO A C 1
ATOM 3170 O O . PRO A 1 380 ? 24.427 31.519 14.745 1.00 28.27 380 PRO A O 1
ATOM 3173 N N . THR A 1 381 ? 24.943 33.571 15.455 1.00 27.50 381 THR A N 1
ATOM 3174 C CA . THR A 1 381 ? 25.940 33.900 14.420 1.00 27.50 381 THR A CA 1
ATOM 3175 C C . THR A 1 381 ? 27.355 33.347 14.631 1.00 27.50 381 THR A C 1
ATOM 3177 O O . THR A 1 381 ? 27.902 33.390 15.729 1.00 27.50 381 THR A O 1
ATOM 3180 N N . SER A 1 382 ? 28.052 33.049 13.522 1.00 25.70 382 SER A N 1
ATOM 3181 C CA . SER A 1 382 ? 29.431 33.541 13.350 1.00 25.70 382 SER A CA 1
ATOM 3182 C C . SER A 1 382 ? 29.834 33.703 11.869 1.00 25.70 382 SER A C 1
ATOM 3184 O O . SER A 1 382 ? 29.548 32.841 11.048 1.00 25.70 382 SER A O 1
ATOM 3186 N N . LYS A 1 383 ? 30.522 34.815 11.563 1.00 30.02 383 LYS A N 1
ATOM 3187 C CA . LYS A 1 383 ? 31.398 35.069 10.394 1.00 30.02 383 LYS A CA 1
ATOM 3188 C C . LYS A 1 383 ? 30.902 34.702 8.975 1.00 30.02 383 LYS A C 1
ATOM 3190 O O . LYS A 1 383 ? 31.254 33.651 8.453 1.00 30.02 383 LYS A O 1
ATOM 3195 N N . ASN A 1 384 ? 30.339 35.688 8.260 1.00 30.47 384 ASN A N 1
ATOM 3196 C CA . ASN A 1 384 ? 30.927 36.100 6.967 1.00 30.47 384 ASN A CA 1
ATOM 3197 C C . ASN A 1 384 ? 30.470 37.505 6.513 1.00 30.47 384 ASN A C 1
ATOM 3199 O O . ASN A 1 384 ? 29.369 37.698 5.998 1.00 30.47 384 ASN A O 1
ATOM 3203 N N . THR A 1 385 ? 31.324 38.514 6.694 1.00 33.25 385 THR A N 1
ATOM 3204 C CA . THR A 1 385 ? 31.104 39.884 6.199 1.00 33.25 385 THR A CA 1
ATOM 3205 C C . THR A 1 385 ? 31.644 40.034 4.779 1.00 33.25 385 THR A C 1
ATOM 3207 O O . THR A 1 385 ? 32.833 40.273 4.613 1.00 33.25 385 THR A O 1
ATOM 3210 N N . ASN A 1 386 ? 30.765 39.902 3.779 1.00 38.50 386 ASN A N 1
ATOM 3211 C CA . ASN A 1 386 ? 30.965 40.461 2.426 1.00 38.50 386 ASN A CA 1
ATOM 3212 C C . ASN A 1 386 ? 29.673 40.567 1.581 1.00 38.50 386 ASN A C 1
ATOM 3214 O O . ASN A 1 386 ? 29.653 41.271 0.580 1.00 38.50 386 ASN A O 1
ATOM 3218 N N . MET A 1 387 ? 28.562 39.928 1.976 1.00 31.59 387 MET A N 1
ATOM 3219 C CA . MET A 1 387 ? 27.339 39.890 1.149 1.00 31.59 387 MET A CA 1
ATOM 3220 C C . MET A 1 387 ? 26.392 41.101 1.320 1.00 31.59 387 MET A C 1
ATOM 3222 O O . MET A 1 387 ? 25.474 41.285 0.523 1.00 31.59 387 MET A O 1
ATOM 3226 N N . LYS A 1 388 ? 26.590 41.945 2.346 1.00 34.25 388 LYS A N 1
ATOM 3227 C CA . LYS A 1 388 ? 25.643 43.027 2.700 1.00 34.25 388 LYS A CA 1
ATOM 3228 C C . LYS A 1 388 ? 25.729 44.291 1.834 1.00 34.25 388 LYS A C 1
ATOM 3230 O O . LYS A 1 388 ? 24.757 45.039 1.798 1.00 34.25 388 LYS A O 1
ATOM 3235 N N . GLU A 1 389 ? 26.828 44.533 1.119 1.00 34.53 389 GLU A N 1
ATOM 3236 C CA . GLU A 1 389 ? 26.973 45.754 0.302 1.00 34.53 389 GLU A CA 1
ATOM 3237 C C . GLU A 1 389 ? 26.298 45.662 -1.075 1.00 34.53 389 GLU A C 1
ATOM 3239 O O . GLU A 1 389 ? 25.913 46.684 -1.639 1.00 34.53 389 GLU A O 1
ATOM 3244 N N . SER A 1 390 ? 26.093 44.448 -1.601 1.00 37.00 390 SER A N 1
ATOM 3245 C CA . SER A 1 390 ? 25.389 44.243 -2.874 1.00 37.00 390 SER A CA 1
ATOM 3246 C C . SER A 1 390 ? 23.891 44.552 -2.750 1.00 37.00 390 SER A C 1
ATOM 3248 O O . SER A 1 390 ? 23.346 45.301 -3.558 1.00 37.00 390 SER A O 1
ATOM 3250 N N . TYR A 1 391 ? 23.242 44.062 -1.687 1.00 33.19 391 TYR A N 1
ATOM 3251 C CA . TYR A 1 391 ? 21.794 44.204 -1.494 1.00 33.19 391 TYR A CA 1
ATOM 3252 C C . TYR A 1 391 ? 21.315 45.651 -1.337 1.00 33.19 391 TYR A C 1
ATOM 3254 O O . TYR A 1 391 ? 20.222 45.974 -1.797 1.00 33.19 391 TYR A O 1
ATOM 3262 N N . LYS A 1 392 ? 22.119 46.543 -0.739 1.00 32.88 392 LYS A N 1
ATOM 3263 C CA . LYS A 1 392 ? 21.705 47.943 -0.559 1.00 32.88 392 LYS A CA 1
ATOM 3264 C C . LYS A 1 392 ? 21.555 48.687 -1.897 1.00 32.88 392 LYS A C 1
ATOM 3266 O O . LYS A 1 392 ? 20.671 49.524 -2.027 1.00 32.88 392 LYS A O 1
ATOM 3271 N N . ARG A 1 393 ? 22.371 48.354 -2.904 1.00 33.81 393 ARG A N 1
ATOM 3272 C CA . ARG A 1 393 ? 22.453 49.109 -4.168 1.00 33.81 393 ARG A CA 1
ATOM 3273 C C . ARG A 1 393 ? 21.274 48.875 -5.124 1.00 33.81 393 ARG A C 1
ATOM 3275 O O . ARG A 1 393 ? 21.038 49.705 -5.992 1.00 33.81 393 ARG A O 1
ATOM 3282 N N . ASN A 1 394 ? 20.524 47.785 -4.955 1.00 33.38 394 ASN A N 1
ATOM 3283 C CA . ASN A 1 394 ? 19.371 47.468 -5.808 1.00 33.38 394 ASN A CA 1
ATOM 3284 C C . ASN A 1 394 ? 18.042 48.036 -5.274 1.00 33.38 394 ASN A C 1
ATOM 3286 O O . ASN A 1 394 ? 17.080 48.129 -6.030 1.00 33.38 394 ASN A O 1
ATOM 3290 N N . TYR A 1 395 ? 17.973 48.419 -3.993 1.00 33.53 395 TYR A N 1
ATOM 3291 C CA . TYR A 1 395 ? 16.729 48.886 -3.359 1.00 33.53 395 TYR A CA 1
ATOM 3292 C C . TYR A 1 395 ? 16.442 50.380 -3.601 1.00 33.53 395 TYR A C 1
ATOM 3294 O O . TYR A 1 395 ? 15.318 50.840 -3.427 1.00 33.53 395 TYR A O 1
ATOM 3302 N N . GLU A 1 396 ? 17.453 51.142 -4.022 1.00 34.19 396 GLU A N 1
ATOM 3303 C CA . GLU A 1 396 ? 17.375 52.592 -4.260 1.00 34.19 396 GLU A CA 1
ATOM 3304 C C . GLU A 1 396 ? 16.960 52.934 -5.715 1.00 34.19 396 GLU A C 1
ATOM 3306 O O . GLU A 1 396 ? 16.887 54.101 -6.075 1.00 34.19 396 GLU A O 1
ATOM 3311 N N . LEU A 1 397 ? 16.655 51.924 -6.547 1.00 35.06 397 LEU A N 1
ATOM 3312 C CA . LEU A 1 397 ? 16.421 52.050 -8.000 1.00 35.06 397 LEU A CA 1
ATOM 3313 C C . LEU A 1 397 ? 14.967 51.763 -8.444 1.00 35.06 397 LEU A C 1
ATOM 3315 O O . LEU A 1 397 ? 14.704 51.653 -9.637 1.00 35.06 397 LEU A O 1
ATOM 3319 N N . TYR A 1 398 ? 14.030 51.616 -7.497 1.00 30.09 398 TYR A N 1
ATOM 3320 C CA . TYR A 1 398 ? 12.639 51.196 -7.761 1.00 30.09 398 TYR A CA 1
ATOM 3321 C C . TYR A 1 398 ? 11.548 52.126 -7.187 1.00 30.09 398 TYR A C 1
ATOM 3323 O O . TYR A 1 398 ? 10.370 51.796 -7.267 1.00 30.09 398 TYR A O 1
ATOM 3331 N N . ASN A 1 399 ? 11.921 53.282 -6.621 1.00 31.41 399 ASN A N 1
ATOM 3332 C CA . ASN A 1 399 ? 11.001 54.203 -5.927 1.00 31.41 399 ASN A CA 1
ATOM 3333 C C . ASN A 1 399 ? 10.779 55.558 -6.639 1.00 31.41 399 ASN A C 1
ATOM 3335 O O . ASN A 1 399 ? 10.199 56.465 -6.048 1.00 31.41 399 ASN A O 1
ATOM 3339 N N . GLU A 1 400 ? 11.196 55.709 -7.901 1.00 33.22 400 GLU A N 1
ATOM 3340 C CA . GLU A 1 400 ? 10.958 56.926 -8.698 1.00 33.22 400 GLU A CA 1
ATOM 3341 C C . GLU A 1 400 ? 10.024 56.668 -9.895 1.00 33.22 400 GLU A C 1
ATOM 3343 O O . GLU A 1 400 ? 10.466 56.645 -11.040 1.00 33.22 400 GLU A O 1
ATOM 3348 N N . THR A 1 401 ? 8.722 56.467 -9.634 1.00 30.47 401 THR A N 1
ATOM 3349 C CA . THR A 1 401 ? 7.594 56.939 -10.485 1.00 30.47 401 THR A CA 1
ATOM 3350 C C . THR A 1 401 ? 6.219 56.632 -9.859 1.00 30.47 401 THR A C 1
ATOM 3352 O O . THR A 1 401 ? 5.754 55.497 -9.881 1.00 30.47 401 THR A O 1
ATOM 3355 N N . GLY A 1 402 ? 5.534 57.665 -9.352 1.00 26.48 402 GLY A N 1
ATOM 3356 C CA . GLY A 1 402 ? 4.066 57.781 -9.471 1.00 26.48 402 GLY A CA 1
ATOM 3357 C C . GLY A 1 402 ? 3.727 58.553 -10.761 1.00 26.48 402 GLY A C 1
ATOM 3358 O O . GLY A 1 402 ? 4.642 59.062 -11.408 1.00 26.48 402 GLY A O 1
ATOM 3359 N N . ASP A 1 403 ? 2.479 58.718 -11.205 1.00 28.05 403 ASP A N 1
ATOM 3360 C CA . ASP A 1 403 ? 1.153 58.314 -10.681 1.00 28.05 403 ASP A CA 1
ATOM 3361 C C . ASP A 1 403 ? 0.212 58.156 -11.937 1.00 28.05 403 ASP A C 1
ATOM 3363 O O . ASP A 1 403 ? 0.755 58.006 -13.033 1.00 28.05 403 ASP A O 1
ATOM 3367 N N . THR A 1 404 ? -1.132 58.123 -11.995 1.00 29.97 404 THR A N 1
ATOM 3368 C CA . THR A 1 404 ? -2.245 58.489 -11.094 1.00 29.97 404 THR A CA 1
ATOM 3369 C C . THR A 1 404 ? -3.531 57.734 -11.494 1.00 29.97 404 THR A C 1
ATOM 3371 O O . THR A 1 404 ? -3.779 57.592 -12.689 1.00 29.97 404 THR A O 1
ATOM 3374 N N . SER A 1 405 ? -4.381 57.392 -10.507 1.00 27.44 405 SER A N 1
ATOM 3375 C CA . SER A 1 405 ? -5.841 57.100 -10.614 1.00 27.44 405 SER A CA 1
ATOM 3376 C C . SER A 1 405 ? -6.293 55.925 -11.538 1.00 27.44 405 SER A C 1
ATOM 3378 O O . SER A 1 405 ? -5.487 55.321 -12.233 1.00 27.44 405 SER A O 1
ATOM 3380 N N . GLU A 1 406 ? -7.543 55.422 -11.542 1.00 27.42 406 GLU A N 1
ATOM 3381 C CA . GLU A 1 406 ? -8.746 55.688 -10.725 1.00 27.42 406 GLU A CA 1
ATOM 3382 C C . GLU A 1 406 ? -9.621 54.409 -10.559 1.00 27.42 406 GLU A C 1
ATOM 3384 O O . GLU A 1 406 ? -9.294 53.344 -11.079 1.00 27.42 406 GLU A O 1
ATOM 3389 N N . ASN A 1 407 ? -10.731 54.486 -9.811 1.00 30.05 407 ASN A N 1
ATOM 3390 C CA . ASN A 1 407 ? -11.556 53.333 -9.400 1.00 30.05 407 ASN A CA 1
ATOM 3391 C C . ASN A 1 407 ? -12.391 52.686 -10.528 1.00 30.05 407 ASN A C 1
ATOM 3393 O O . ASN A 1 407 ? -13.089 53.394 -11.250 1.00 30.05 407 ASN A O 1
ATOM 3397 N N . LEU A 1 408 ? -12.495 51.347 -10.541 1.00 26.70 408 LEU A N 1
ATOM 3398 C CA . LEU A 1 408 ? -13.623 50.606 -11.140 1.00 26.70 408 LEU A CA 1
ATOM 3399 C C . LEU A 1 408 ? -13.877 49.257 -10.426 1.00 26.70 408 LEU A C 1
ATOM 3401 O O . LEU A 1 408 ? -13.017 48.748 -9.711 1.00 26.70 408 LEU A O 1
ATOM 3405 N N . SER A 1 409 ? -15.090 48.710 -10.570 1.00 25.22 409 SER A N 1
ATOM 3406 C CA . SER A 1 409 ? -15.616 47.600 -9.748 1.00 25.22 409 SER A CA 1
ATOM 3407 C C . SER A 1 409 ? -15.263 46.195 -10.282 1.00 25.22 409 SER A C 1
ATOM 3409 O O . SER A 1 409 ? -15.366 45.975 -11.490 1.00 25.22 409 SER A O 1
ATOM 3411 N N . PRO A 1 410 ? -14.932 45.208 -9.421 1.00 28.61 410 PRO A N 1
ATOM 3412 C CA . PRO A 1 410 ? -14.658 43.830 -9.832 1.00 28.61 410 PRO A CA 1
ATOM 3413 C C . PRO A 1 410 ? -15.954 43.022 -10.045 1.00 28.61 410 PRO A C 1
ATOM 3415 O O . PRO A 1 410 ? -16.357 42.216 -9.207 1.00 28.61 410 PRO A O 1
ATOM 3418 N N . GLY A 1 411 ? -16.609 43.209 -11.191 1.00 30.41 411 GLY A N 1
ATOM 3419 C CA . GLY A 1 411 ? -17.769 42.412 -11.596 1.00 30.41 411 GLY A CA 1
ATOM 3420 C C . GLY A 1 411 ? -17.994 42.445 -13.106 1.00 30.41 411 GLY A C 1
ATOM 3421 O O . GLY A 1 411 ? -17.859 43.498 -13.712 1.00 30.41 411 GLY A O 1
ATOM 3422 N N . GLN A 1 412 ? -18.379 41.297 -13.683 1.00 31.70 412 GLN A N 1
ATOM 3423 C CA . GLN A 1 412 ? -18.528 41.047 -15.132 1.00 31.70 412 GLN A CA 1
ATOM 3424 C C . GLN A 1 412 ? -17.192 41.062 -15.910 1.00 31.70 412 GLN A C 1
ATOM 3426 O O . GLN A 1 412 ? -16.745 42.092 -16.398 1.00 31.70 412 GLN A O 1
ATOM 3431 N N . GLY A 1 413 ? -16.565 39.885 -16.059 1.00 28.72 413 GLY A N 1
ATOM 3432 C CA . GLY A 1 413 ? -15.304 39.742 -16.814 1.00 28.72 413 GLY A CA 1
ATOM 3433 C C . GLY A 1 413 ? -15.006 38.365 -17.428 1.00 28.72 413 GLY A C 1
ATOM 3434 O O . GLY A 1 413 ? -14.046 38.247 -18.180 1.00 28.72 413 GLY A O 1
ATOM 3435 N N . TYR A 1 414 ? -15.813 37.328 -17.159 1.00 30.59 414 TYR A N 1
ATOM 3436 C CA . TYR A 1 414 ? -15.530 35.948 -17.589 1.00 30.59 414 TYR A CA 1
ATOM 3437 C C . TYR A 1 414 ? -16.797 35.219 -18.064 1.00 30.59 414 TYR A C 1
ATOM 3439 O O . TYR A 1 414 ? -17.394 34.448 -17.320 1.00 30.59 414 TYR A O 1
ATOM 3447 N N . GLN A 1 415 ? -17.222 35.473 -19.309 1.00 29.20 415 GLN A N 1
ATOM 3448 C CA . GLN A 1 415 ? -18.361 34.766 -19.928 1.00 29.20 415 GLN A CA 1
ATOM 3449 C C . GLN A 1 415 ? -18.220 34.567 -21.456 1.00 29.20 415 GLN A C 1
ATOM 3451 O O . GLN A 1 415 ? -19.212 34.364 -22.145 1.00 29.20 415 GLN A O 1
ATOM 3456 N N . TYR A 1 416 ? -16.995 34.633 -21.999 1.00 29.05 416 TYR A N 1
ATOM 3457 C CA . TYR A 1 416 ? -16.736 34.637 -23.454 1.00 29.05 416 TYR A CA 1
ATOM 3458 C C . TYR A 1 416 ? -15.638 33.663 -23.934 1.00 29.05 416 TYR A C 1
ATOM 3460 O O . TYR A 1 416 ? -15.116 33.819 -25.032 1.00 29.05 416 TYR A O 1
ATOM 3468 N N . PHE A 1 417 ? -15.293 32.645 -23.134 1.00 26.84 417 PHE A N 1
ATOM 3469 C CA . PHE A 1 417 ? -14.262 31.647 -23.484 1.00 26.84 417 PHE A CA 1
ATOM 3470 C C . PHE A 1 417 ? -14.745 30.185 -23.515 1.00 26.84 417 PHE A C 1
ATOM 3472 O O . PHE A 1 417 ? -13.933 29.290 -23.719 1.00 26.84 417 PHE A O 1
ATOM 3479 N N . PHE A 1 418 ? -16.052 29.938 -23.375 1.00 32.38 418 PHE A N 1
ATOM 3480 C CA . PHE A 1 418 ? -16.646 28.602 -23.514 1.00 32.38 418 PHE A CA 1
ATOM 3481 C C . PHE A 1 418 ? -17.890 28.645 -24.407 1.00 32.38 418 PHE A C 1
ATOM 3483 O O . PHE A 1 418 ? -19.016 28.758 -23.928 1.00 32.38 418 PHE A O 1
ATOM 3490 N N . THR A 1 419 ? -17.658 28.550 -25.715 1.00 26.06 419 THR A N 1
ATOM 3491 C CA . THR A 1 419 ? -18.671 28.234 -26.731 1.00 26.06 419 THR A CA 1
ATOM 3492 C C . THR A 1 419 ? -18.025 27.359 -27.801 1.00 26.06 419 THR A C 1
ATOM 3494 O O . THR A 1 419 ? -17.575 27.866 -28.830 1.00 26.06 419 THR A O 1
ATOM 3497 N N . ASP A 1 420 ? -17.959 26.052 -27.555 1.00 29.44 420 ASP A N 1
ATOM 3498 C CA . ASP A 1 420 ? -17.768 25.092 -28.642 1.00 29.44 420 ASP A CA 1
ATOM 3499 C C . ASP A 1 420 ? -19.027 25.104 -29.519 1.00 29.44 420 ASP A C 1
ATOM 3501 O O . ASP A 1 420 ? -20.151 25.053 -29.013 1.00 29.44 420 ASP A O 1
ATOM 3505 N N . SER A 1 421 ? -18.847 25.212 -30.834 1.00 26.31 421 SER A N 1
ATOM 3506 C CA . SER A 1 421 ? -19.935 25.251 -31.814 1.00 26.31 421 SER A CA 1
ATOM 3507 C C . SER A 1 421 ? -19.872 24.048 -32.751 1.00 26.31 421 SER A C 1
ATOM 3509 O O . SER A 1 421 ? -19.499 24.149 -33.921 1.00 26.31 421 SER A O 1
ATOM 3511 N N . GLU A 1 422 ? -20.292 22.894 -32.234 1.00 37.06 422 GLU A N 1
ATOM 3512 C CA . GLU A 1 422 ? -20.683 21.751 -33.061 1.00 37.06 422 GLU A CA 1
ATOM 3513 C C . GLU A 1 422 ? -22.016 22.040 -33.776 1.00 37.06 422 GLU A C 1
ATOM 3515 O O . GLU A 1 422 ? -23.062 21.585 -33.331 1.00 37.06 422 GLU A O 1
ATOM 3520 N N . ASP A 1 423 ? -21.986 22.797 -34.881 1.00 29.94 423 ASP A N 1
ATOM 3521 C CA . ASP A 1 423 ? -22.824 22.475 -36.050 1.00 29.94 423 ASP A CA 1
ATOM 3522 C C . ASP A 1 423 ? -22.470 23.288 -37.310 1.00 29.94 423 ASP A C 1
ATOM 3524 O O . ASP A 1 423 ? -22.484 24.520 -37.315 1.00 29.94 423 ASP A O 1
ATOM 3528 N N . SER A 1 424 ? -22.196 22.590 -38.415 1.00 27.23 424 SER A N 1
ATOM 3529 C CA . SER A 1 424 ? -22.579 22.991 -39.784 1.00 27.23 424 SER A CA 1
ATOM 3530 C C . SER A 1 424 ? -22.123 21.940 -40.800 1.00 27.23 424 SER A C 1
ATOM 3532 O O . SER A 1 424 ? -20.935 21.690 -40.999 1.00 27.23 424 SER A O 1
ATOM 3534 N N . SER A 1 425 ? -23.084 21.319 -41.481 1.00 35.69 425 SER A N 1
ATOM 3535 C CA . SER A 1 425 ? -22.837 20.315 -42.515 1.00 35.69 425 SER A CA 1
ATOM 3536 C C . SER A 1 425 ? -22.634 20.950 -43.896 1.00 35.69 425 SER A C 1
ATOM 3538 O O . SER A 1 425 ? -23.507 21.648 -44.404 1.00 35.69 425 SER A O 1
ATOM 3540 N N . SER A 1 426 ? -21.498 20.672 -44.546 1.00 29.12 426 SER A N 1
ATOM 3541 C CA . SER A 1 426 ? -21.368 20.778 -46.009 1.00 29.12 426 SER A CA 1
ATOM 3542 C C . SER A 1 426 ? -20.219 19.917 -46.559 1.00 29.12 426 SER A C 1
ATOM 3544 O O . SER A 1 426 ? -19.088 19.992 -46.094 1.00 29.12 426 SER A O 1
ATOM 3546 N N . ASP A 1 427 ? -20.576 19.071 -47.527 1.00 26.92 427 ASP A N 1
ATOM 3547 C CA . ASP A 1 427 ? -19.798 18.410 -48.585 1.00 26.92 427 ASP A CA 1
ATOM 3548 C C . ASP A 1 427 ? -18.306 18.062 -48.386 1.00 26.92 427 ASP A C 1
ATOM 3550 O O . ASP A 1 427 ? -17.407 18.901 -48.350 1.00 26.92 427 ASP A O 1
ATOM 3554 N N . ILE A 1 428 ? -18.031 16.752 -48.430 1.00 27.78 428 ILE A N 1
ATOM 3555 C CA . ILE A 1 428 ? -16.690 16.152 -48.408 1.00 27.78 428 ILE A CA 1
ATOM 3556 C C . ILE A 1 428 ? -16.140 15.969 -49.836 1.00 27.78 428 ILE A C 1
ATOM 3558 O O . ILE A 1 428 ? -16.674 15.152 -50.590 1.00 27.78 428 ILE A O 1
ATOM 3562 N N . PRO A 1 429 ? -14.979 16.557 -50.172 1.00 24.55 429 PRO A N 1
ATOM 3563 C CA . PRO A 1 429 ? -14.069 16.014 -51.173 1.00 24.55 429 PRO A CA 1
ATOM 3564 C C . PRO A 1 429 ? -12.994 15.150 -50.487 1.00 24.55 429 PRO A C 1
ATOM 3566 O O . PRO A 1 429 ? -12.151 15.646 -49.739 1.00 24.55 429 PRO A O 1
ATOM 3569 N N . THR A 1 430 ? -12.989 13.837 -50.736 1.00 41.12 430 THR A N 1
ATOM 3570 C CA . THR A 1 430 ? -12.016 12.917 -50.117 1.00 41.12 430 THR A CA 1
ATOM 3571 C C . THR A 1 430 ? -10.587 13.184 -50.595 1.00 41.12 430 THR A C 1
ATOM 3573 O O . THR A 1 430 ? -10.232 12.839 -51.723 1.00 41.12 430 THR A O 1
ATOM 3576 N N . SER A 1 431 ? -9.746 13.719 -49.708 1.00 27.34 431 SER A N 1
ATOM 3577 C CA . SER A 1 431 ? -8.314 13.941 -49.927 1.00 27.34 431 SER A CA 1
ATOM 3578 C C . SER A 1 431 ? -7.489 13.160 -48.898 1.00 27.34 431 SER A C 1
ATOM 3580 O O . SER A 1 431 ? -7.738 13.252 -47.697 1.00 27.34 431 SER A O 1
ATOM 3582 N N . LYS A 1 432 ? -6.520 12.359 -49.362 1.00 43.28 432 LYS A N 1
ATOM 3583 C CA . LYS A 1 432 ? -5.571 11.624 -48.503 1.00 43.28 432 LYS A CA 1
ATOM 3584 C C . LYS A 1 432 ? -4.296 12.452 -48.284 1.00 43.28 432 LYS A C 1
ATOM 3586 O O . LYS A 1 432 ? -3.955 13.282 -49.118 1.00 43.28 432 LYS A O 1
ATOM 3591 N N . ASN A 1 433 ? -3.569 12.145 -47.206 1.00 45.59 433 ASN A N 1
ATOM 3592 C CA . ASN A 1 433 ? -2.381 12.850 -46.696 1.00 45.59 433 ASN A CA 1
ATOM 3593 C C . ASN A 1 433 ? -2.658 14.247 -46.113 1.00 45.59 433 ASN A C 1
ATOM 3595 O O . ASN A 1 433 ? -2.355 15.276 -46.717 1.00 45.59 433 ASN A O 1
ATOM 3599 N N . THR A 1 434 ? -3.115 14.279 -44.859 1.00 39.47 434 THR A N 1
ATOM 3600 C CA . THR A 1 434 ? -2.840 15.414 -43.969 1.00 39.47 434 THR A CA 1
ATOM 3601 C C . THR A 1 434 ? -1.337 15.491 -43.664 1.00 39.47 434 THR A C 1
ATOM 3603 O O . THR A 1 434 ? -0.630 14.485 -43.592 1.00 39.47 434 THR A O 1
ATOM 3606 N N . ASN A 1 435 ? -0.815 16.711 -43.541 1.00 53.62 435 ASN A N 1
ATOM 3607 C CA . ASN A 1 435 ? 0.623 16.976 -43.557 1.00 53.62 435 ASN A CA 1
ATOM 3608 C C . ASN A 1 435 ? 1.237 16.883 -42.144 1.00 53.62 435 ASN A C 1
ATOM 3610 O O . ASN A 1 435 ? 1.356 17.895 -41.454 1.00 53.62 435 ASN A O 1
ATOM 3614 N N . THR A 1 436 ? 1.646 15.681 -41.720 1.00 55.56 436 THR A N 1
ATOM 3615 C CA . THR A 1 436 ? 2.220 15.389 -40.379 1.00 55.56 436 THR A CA 1
ATOM 3616 C C . THR A 1 436 ? 3.447 16.232 -40.013 1.00 55.56 436 THR A C 1
ATOM 3618 O O . THR A 1 436 ? 3.717 16.486 -38.842 1.00 55.56 436 THR A O 1
ATOM 3621 N N . LYS A 1 437 ? 4.185 16.752 -41.002 1.00 57.22 437 LYS A N 1
ATOM 3622 C CA . LYS A 1 437 ? 5.294 17.690 -40.759 1.00 57.22 437 LYS A CA 1
ATOM 3623 C C . LYS A 1 437 ? 4.811 19.047 -40.214 1.00 57.22 437 LYS A C 1
ATOM 3625 O O . LYS A 1 437 ? 5.590 19.769 -39.593 1.00 57.22 437 LYS A O 1
ATOM 3630 N N . GLY A 1 438 ? 3.543 19.394 -40.444 1.00 65.44 438 GLY A N 1
ATOM 3631 C CA . GLY A 1 438 ? 2.893 20.605 -39.943 1.00 65.44 438 GLY A CA 1
ATOM 3632 C C . GLY A 1 438 ? 2.374 20.491 -38.507 1.00 65.44 438 GLY A C 1
ATOM 3633 O O . GLY A 1 438 ? 2.494 21.464 -37.764 1.00 65.44 438 GLY A O 1
ATOM 3634 N N . SER A 1 439 ? 1.850 19.328 -38.094 1.00 79.81 439 SER A N 1
ATOM 3635 C CA . SER A 1 439 ? 1.386 19.107 -36.714 1.00 79.81 439 SER A CA 1
ATOM 3636 C C . SER A 1 439 ? 2.556 19.127 -35.734 1.00 79.81 439 SER A C 1
ATOM 3638 O O . SER A 1 439 ? 2.573 19.987 -34.853 1.00 79.81 439 SER A O 1
ATOM 3640 N N . TYR A 1 440 ? 3.593 18.315 -35.985 1.00 85.50 440 TYR A N 1
ATOM 3641 C CA . TYR A 1 440 ? 4.807 18.279 -35.161 1.00 85.50 440 TYR A CA 1
ATOM 3642 C C . TYR A 1 440 ? 5.401 19.675 -34.959 1.00 85.50 440 TYR A C 1
ATOM 3644 O O . TYR A 1 440 ? 5.666 20.088 -33.831 1.00 85.50 440 TYR A O 1
ATOM 3652 N N . LYS A 1 441 ? 5.582 20.431 -36.054 1.00 88.06 441 LYS A N 1
ATOM 3653 C CA . LYS A 1 441 ? 6.166 21.774 -35.990 1.00 88.06 441 LYS A CA 1
ATOM 3654 C C . LYS A 1 441 ? 5.322 22.697 -35.101 1.00 88.06 441 LYS A C 1
ATOM 3656 O O . LYS A 1 441 ? 5.875 23.323 -34.202 1.00 88.06 441 LYS A O 1
ATOM 3661 N N . ARG A 1 442 ? 4.002 22.747 -35.316 1.00 90.62 442 ARG A N 1
ATOM 3662 C CA . ARG A 1 442 ? 3.096 23.626 -34.562 1.00 90.62 442 ARG A CA 1
ATOM 3663 C C . ARG A 1 442 ? 3.012 23.244 -33.083 1.00 90.62 442 ARG A C 1
ATOM 3665 O O . ARG A 1 442 ? 3.032 24.126 -32.230 1.00 90.62 442 ARG A O 1
ATOM 3672 N N . ASN A 1 443 ? 2.951 21.949 -32.771 1.00 88.00 443 ASN A N 1
ATOM 3673 C CA . ASN A 1 443 ? 2.940 21.464 -31.391 1.00 88.00 443 ASN A CA 1
ATOM 3674 C C . ASN A 1 443 ? 4.274 21.769 -30.682 1.00 88.00 443 ASN A C 1
ATOM 3676 O O . ASN A 1 443 ? 4.264 22.189 -29.528 1.00 88.00 443 ASN A O 1
ATOM 3680 N N . TYR A 1 444 ? 5.408 21.654 -31.385 1.00 91.38 444 TYR A N 1
ATOM 3681 C CA . TYR A 1 444 ? 6.731 22.028 -30.873 1.00 91.38 444 TYR A CA 1
ATOM 3682 C C . TYR A 1 444 ? 6.888 23.542 -30.657 1.00 91.38 444 TYR A C 1
ATOM 3684 O O . TYR A 1 444 ? 7.470 23.960 -29.658 1.00 91.38 444 TYR A O 1
ATOM 3692 N N . GLU A 1 445 ? 6.353 24.381 -31.547 1.00 93.19 445 GLU A N 1
ATOM 3693 C CA . GLU A 1 445 ? 6.338 25.842 -31.370 1.00 93.19 445 GLU A CA 1
ATOM 3694 C C . GLU A 1 445 ? 5.518 26.242 -30.128 1.00 93.19 445 GLU A C 1
ATOM 3696 O O . GLU A 1 445 ? 6.044 26.937 -29.257 1.00 93.19 445 GLU A O 1
ATOM 3701 N N . LEU A 1 446 ? 4.302 25.705 -29.973 1.00 92.69 446 LEU A N 1
ATOM 3702 C CA . LEU A 1 446 ? 3.425 25.968 -28.820 1.00 92.69 446 LEU A CA 1
ATOM 3703 C C . LEU A 1 446 ? 4.005 25.449 -27.491 1.00 92.69 446 LEU A C 1
ATOM 3705 O O . LEU A 1 446 ? 3.952 26.145 -26.480 1.00 92.69 446 LEU A O 1
ATOM 3709 N N . TYR A 1 447 ? 4.630 24.267 -27.480 1.00 95.06 447 TYR A N 1
ATOM 3710 C CA . TYR A 1 447 ? 5.353 23.762 -26.304 1.00 95.06 447 TYR A CA 1
ATOM 3711 C C . TYR A 1 447 ? 6.462 24.725 -25.849 1.00 95.06 447 TYR A C 1
ATOM 3713 O O . TYR A 1 447 ? 6.599 24.996 -24.655 1.00 95.06 447 TYR A O 1
ATOM 3721 N N . ASN A 1 448 ? 7.245 25.271 -26.788 1.00 91.81 448 ASN A N 1
ATOM 3722 C CA . ASN A 1 448 ? 8.307 26.222 -26.457 1.00 91.81 448 ASN A CA 1
ATOM 3723 C C . ASN A 1 448 ? 7.747 27.561 -25.959 1.00 91.81 448 ASN A C 1
ATOM 3725 O O . ASN A 1 448 ? 8.305 28.127 -25.020 1.00 91.81 448 ASN A O 1
ATOM 3729 N N . GLU A 1 449 ? 6.652 28.048 -26.546 1.00 95.94 449 GLU A N 1
ATOM 3730 C CA . GLU A 1 449 ? 5.951 29.256 -26.100 1.00 95.94 449 GLU A CA 1
ATOM 3731 C C . GLU A 1 449 ? 5.480 29.117 -24.644 1.00 95.94 449 GLU A C 1
ATOM 3733 O O . GLU A 1 449 ? 5.881 29.905 -23.782 1.00 95.94 449 GLU A O 1
ATOM 3738 N N . TYR A 1 450 ? 4.721 28.063 -24.329 1.00 94.81 450 TYR A N 1
ATOM 3739 C CA . TYR A 1 450 ? 4.194 27.851 -22.980 1.00 94.81 450 TYR A CA 1
ATOM 3740 C C . TYR A 1 450 ? 5.281 27.484 -21.961 1.00 94.81 450 TYR A C 1
ATOM 3742 O O . TYR A 1 450 ? 5.215 27.941 -20.822 1.00 94.81 450 TYR A O 1
ATOM 3750 N N . SER A 1 451 ? 6.345 26.774 -22.360 1.00 88.88 451 SER A N 1
ATOM 3751 C CA . SER A 1 451 ? 7.505 26.530 -21.488 1.00 88.88 451 SER A CA 1
ATOM 3752 C C . SER A 1 451 ? 8.266 27.824 -21.158 1.00 88.88 451 SER A C 1
ATOM 3754 O O . SER A 1 451 ? 8.756 27.991 -20.040 1.00 88.88 451 SER A O 1
ATOM 3756 N N . GLN A 1 452 ? 8.339 28.779 -22.094 1.00 91.81 452 GLN A N 1
ATOM 3757 C CA . GLN A 1 452 ? 8.911 30.105 -21.836 1.00 91.81 452 GLN A CA 1
ATOM 3758 C C . GLN A 1 452 ? 7.984 31.020 -21.028 1.00 91.81 452 GLN A C 1
ATOM 3760 O O . GLN A 1 452 ? 8.491 31.866 -20.292 1.00 91.81 452 GLN A O 1
ATOM 3765 N N . ALA A 1 453 ? 6.661 30.877 -21.150 1.00 90.25 453 ALA A N 1
ATOM 3766 C CA . ALA A 1 453 ? 5.694 31.588 -20.313 1.00 90.25 453 ALA A CA 1
ATOM 3767 C C . ALA A 1 453 ? 5.759 31.094 -18.858 1.00 90.25 453 ALA A C 1
ATOM 3769 O O . ALA A 1 453 ? 5.943 31.897 -17.945 1.00 90.25 453 ALA A O 1
ATOM 3770 N N . LEU A 1 454 ? 5.723 29.772 -18.657 1.00 90.88 454 LEU A N 1
ATOM 3771 C CA . LEU A 1 454 ? 5.828 29.118 -17.352 1.00 90.88 454 LEU A CA 1
ATOM 3772 C C . LEU A 1 454 ? 7.088 29.557 -16.585 1.00 90.88 454 LEU A C 1
ATOM 3774 O O . LEU A 1 454 ? 6.996 29.982 -15.439 1.00 90.88 454 LEU A O 1
ATOM 3778 N N . LYS A 1 455 ? 8.254 29.562 -17.248 1.00 91.56 455 LYS A N 1
ATOM 3779 C CA . LYS A 1 455 ? 9.544 29.993 -16.668 1.00 91.56 455 LYS A CA 1
ATOM 3780 C C . LYS A 1 455 ? 9.616 31.467 -16.241 1.00 91.56 455 LYS A C 1
ATOM 3782 O O . LYS A 1 455 ? 10.600 31.853 -15.617 1.00 91.56 455 LYS A O 1
ATOM 3787 N N . LYS A 1 456 ? 8.635 32.299 -16.607 1.00 90.88 456 LYS A N 1
ATOM 3788 C CA . LYS A 1 456 ? 8.562 33.728 -16.244 1.00 90.88 456 LYS A CA 1
ATOM 3789 C C . LYS A 1 456 ? 7.543 34.015 -15.139 1.00 90.88 456 LYS A C 1
ATOM 3791 O O . LYS A 1 456 ? 7.481 35.146 -14.664 1.00 90.88 456 LYS A O 1
ATOM 3796 N N . LEU A 1 457 ? 6.731 33.031 -14.756 1.00 85.81 457 LEU A N 1
ATOM 3797 C CA . LEU A 1 457 ? 5.711 33.176 -13.723 1.00 85.81 457 LEU A CA 1
ATOM 3798 C C . LEU A 1 457 ? 6.262 32.810 -12.348 1.00 85.81 457 LEU A C 1
ATOM 3800 O O . LEU A 1 457 ? 7.193 32.017 -12.220 1.00 85.81 457 LEU A O 1
ATOM 3804 N N . GLN A 1 458 ? 5.651 33.370 -11.304 1.00 74.31 458 GLN A N 1
ATOM 3805 C CA . GLN A 1 458 ? 5.897 32.887 -9.951 1.00 74.31 458 GLN A CA 1
ATOM 3806 C C . GLN A 1 458 ? 5.195 31.530 -9.735 1.00 74.31 458 GLN A C 1
ATOM 3808 O O . GLN A 1 458 ? 4.083 31.333 -10.256 1.00 74.31 458 GLN A O 1
ATOM 3813 N N . PRO A 1 459 ? 5.816 30.608 -8.969 1.00 70.06 459 PRO A N 1
ATOM 3814 C CA . PRO A 1 459 ? 5.199 29.350 -8.553 1.00 70.06 459 PRO A CA 1
ATOM 3815 C C . PRO A 1 459 ? 3.821 29.544 -7.911 1.00 70.06 459 PRO A C 1
ATOM 3817 O O . PRO A 1 459 ? 3.486 30.626 -7.432 1.00 70.06 459 PRO A O 1
ATOM 3820 N N . ASN A 1 460 ? 3.020 28.479 -7.898 1.00 66.38 460 ASN A N 1
ATOM 3821 C CA . ASN A 1 460 ? 1.726 28.394 -7.205 1.00 66.38 460 ASN A CA 1
ATOM 3822 C C . ASN A 1 460 ? 0.648 29.410 -7.645 1.00 66.38 460 ASN A C 1
ATOM 3824 O O . ASN A 1 460 ? -0.434 29.467 -7.062 1.00 66.38 460 ASN A O 1
ATOM 3828 N N . THR A 1 461 ? 0.882 30.172 -8.717 1.00 77.38 461 THR A N 1
ATOM 3829 C CA . THR A 1 461 ? -0.150 30.996 -9.361 1.00 77.38 461 THR A CA 1
ATOM 3830 C C . THR A 1 461 ? -1.070 30.145 -10.246 1.00 77.38 461 THR A C 1
ATOM 3832 O O . THR A 1 461 ? -0.617 29.210 -10.903 1.00 77.38 461 THR A O 1
ATOM 3835 N N . ILE A 1 462 ? -2.359 30.506 -10.346 1.00 62.84 462 ILE A N 1
ATOM 3836 C CA . ILE A 1 462 ? -3.337 29.833 -11.235 1.00 62.84 462 ILE A CA 1
ATOM 3837 C C . ILE A 1 462 ? -2.828 29.784 -12.688 1.00 62.84 462 ILE A C 1
ATOM 3839 O O . ILE A 1 462 ? -2.967 28.772 -13.373 1.00 62.84 462 ILE A O 1
ATOM 3843 N N . HIS A 1 463 ? -2.164 30.853 -13.135 1.00 68.94 463 HIS A N 1
ATOM 3844 C CA . HIS A 1 463 ? -1.508 30.904 -14.438 1.00 68.94 463 HIS A CA 1
ATOM 3845 C C . HIS A 1 463 ? -0.385 29.865 -14.570 1.00 68.94 463 HIS A C 1
ATOM 3847 O O . HIS A 1 463 ? -0.315 29.204 -15.600 1.00 68.94 463 HIS A O 1
ATOM 3853 N N . SER A 1 464 ? 0.456 29.669 -13.546 1.00 69.62 464 SER A N 1
ATOM 3854 C CA . SER A 1 464 ? 1.506 28.639 -13.563 1.00 69.62 464 SER A CA 1
ATOM 3855 C C . SER A 1 464 ? 0.919 27.239 -13.783 1.00 69.62 464 SER A C 1
ATOM 3857 O O . SER A 1 464 ? 1.347 26.536 -14.697 1.00 69.62 464 SER A O 1
ATOM 3859 N N . PHE A 1 465 ? -0.142 26.872 -13.052 1.00 70.81 465 PHE A N 1
ATOM 3860 C CA . PHE A 1 465 ? -0.830 25.587 -13.246 1.00 70.81 465 PHE A CA 1
ATOM 3861 C C . PHE A 1 465 ? -1.420 25.432 -14.659 1.00 70.81 465 PHE A C 1
ATOM 3863 O O . PHE A 1 465 ? -1.288 24.368 -15.266 1.00 70.81 465 PHE A O 1
ATOM 3870 N N . LEU A 1 466 ? -2.012 26.494 -15.220 1.00 77.88 466 LEU A N 1
ATOM 3871 C CA . LEU A 1 466 ? -2.531 26.488 -16.592 1.00 77.88 466 LEU A CA 1
ATOM 3872 C C . LEU A 1 466 ? -1.414 26.306 -17.635 1.00 77.88 466 LEU A C 1
ATOM 3874 O O . LEU A 1 466 ? -1.551 25.484 -18.540 1.00 77.88 466 LEU A O 1
ATOM 3878 N N . TYR A 1 467 ? -0.298 27.030 -17.512 1.00 82.50 467 TYR A N 1
ATOM 3879 C CA . TYR A 1 467 ? 0.820 26.897 -18.450 1.00 82.50 467 TYR A CA 1
ATOM 3880 C C . TYR A 1 467 ? 1.564 25.565 -18.298 1.00 82.50 467 TYR A C 1
ATOM 3882 O O . TYR A 1 467 ? 1.975 25.008 -19.313 1.00 82.50 467 TYR A O 1
ATOM 3890 N N . GLN A 1 468 ? 1.673 25.007 -17.088 1.00 86.56 468 GLN A N 1
ATOM 3891 C CA . GLN A 1 468 ? 2.181 23.648 -16.869 1.00 86.56 468 GLN A CA 1
ATOM 3892 C C . GLN A 1 468 ? 1.295 22.615 -17.582 1.00 86.56 468 GLN A C 1
ATOM 3894 O O . GLN A 1 468 ? 1.795 21.832 -18.387 1.00 86.56 468 GLN A O 1
ATOM 3899 N N . HIS A 1 469 ? -0.029 22.682 -17.400 1.00 83.50 469 HIS A N 1
ATOM 3900 C CA . HIS A 1 469 ? -0.965 21.804 -18.106 1.00 83.50 469 HIS A CA 1
ATOM 3901 C C . HIS A 1 469 ? -0.840 21.916 -19.638 1.00 83.50 469 HIS A C 1
ATOM 3903 O O . HIS A 1 469 ? -0.818 20.901 -20.337 1.00 83.50 469 HIS A O 1
ATOM 3909 N N . LEU A 1 470 ? -0.698 23.132 -20.178 1.00 84.38 470 LEU A N 1
ATOM 3910 C CA . LEU A 1 470 ? -0.473 23.342 -21.612 1.00 84.38 470 LEU A CA 1
ATOM 3911 C C . LEU A 1 470 ? 0.869 22.749 -22.079 1.00 84.38 470 LEU A C 1
ATOM 3913 O O . LEU A 1 470 ? 0.909 22.088 -23.118 1.00 84.38 470 LEU A O 1
ATOM 3917 N N . VAL A 1 471 ? 1.950 22.921 -21.312 1.00 89.44 471 VAL A N 1
ATOM 3918 C CA . VAL A 1 471 ? 3.255 22.289 -21.578 1.00 89.44 471 VAL A CA 1
ATOM 3919 C C . VAL A 1 471 ? 3.121 20.764 -21.651 1.00 89.44 471 VAL A C 1
ATOM 3921 O O . VAL A 1 471 ? 3.613 20.167 -22.609 1.00 89.44 471 VAL A O 1
ATOM 3924 N N . ASP A 1 472 ? 2.395 20.135 -20.725 1.00 82.44 472 ASP A N 1
ATOM 3925 C CA . ASP A 1 472 ? 2.191 18.679 -20.696 1.00 82.44 472 ASP A CA 1
ATOM 3926 C C . ASP A 1 472 ? 1.321 18.169 -21.860 1.00 82.44 472 ASP A C 1
ATOM 3928 O O . ASP A 1 472 ? 1.615 17.124 -22.458 1.00 82.44 472 ASP A O 1
ATOM 3932 N N . VAL A 1 473 ? 0.288 18.928 -22.244 1.00 87.56 473 VAL A N 1
ATOM 3933 C CA . VAL A 1 473 ? -0.568 18.631 -23.406 1.00 87.56 473 VAL A CA 1
ATOM 3934 C C . VAL A 1 473 ? 0.228 18.698 -24.709 1.00 87.56 473 VAL A C 1
ATOM 3936 O O . VAL A 1 473 ? 0.157 17.768 -25.517 1.00 87.56 473 VAL A O 1
ATOM 3939 N N . TYR A 1 474 ? 1.011 19.757 -24.933 1.00 88.38 474 TYR A N 1
ATOM 3940 C CA . TYR A 1 474 ? 1.800 19.876 -26.162 1.00 88.38 474 TYR A CA 1
ATOM 3941 C C . TYR A 1 474 ? 3.012 18.935 -26.174 1.00 88.38 474 TYR A C 1
ATOM 3943 O O . TYR A 1 474 ? 3.295 18.358 -27.220 1.00 88.38 474 TYR A O 1
ATOM 3951 N N . SER A 1 475 ? 3.641 18.666 -25.025 1.00 86.94 475 SER A N 1
ATOM 3952 C CA . SER A 1 475 ? 4.650 17.604 -24.866 1.00 86.94 475 SER A CA 1
ATOM 3953 C C . SER A 1 475 ? 4.099 16.234 -25.285 1.00 86.94 475 SER A C 1
ATOM 3955 O O . SER A 1 475 ? 4.696 15.539 -26.111 1.00 86.94 475 SER A O 1
ATOM 3957 N N . SER A 1 476 ? 2.898 15.882 -24.813 1.00 80.88 476 SER A N 1
ATOM 3958 C CA . SER A 1 476 ? 2.216 14.640 -25.200 1.00 80.88 476 SER A CA 1
ATOM 3959 C C . SER A 1 476 ? 1.921 14.583 -26.702 1.00 80.88 476 SER A C 1
ATOM 3961 O O . SER A 1 476 ? 2.225 13.578 -27.341 1.00 80.88 476 SER A O 1
ATOM 3963 N N . ARG A 1 477 ? 1.417 15.677 -27.293 1.00 87.25 477 ARG A N 1
ATOM 3964 C CA . ARG A 1 477 ? 1.155 15.766 -28.742 1.00 87.25 477 ARG A CA 1
ATOM 3965 C C . ARG A 1 477 ? 2.425 15.635 -29.587 1.00 87.25 477 ARG A C 1
ATOM 3967 O O . ARG A 1 477 ? 2.380 14.980 -30.619 1.00 87.25 477 ARG A O 1
ATOM 3974 N N . ILE A 1 478 ? 3.556 16.193 -29.145 1.00 87.00 478 ILE A N 1
ATOM 3975 C CA . ILE A 1 478 ? 4.863 16.041 -29.813 1.00 87.00 478 ILE A CA 1
ATOM 3976 C C . ILE A 1 478 ? 5.306 14.572 -29.817 1.00 87.00 478 ILE A C 1
ATOM 3978 O O . ILE A 1 478 ? 5.790 14.084 -30.837 1.00 87.00 478 ILE A O 1
ATOM 3982 N N . VAL A 1 479 ? 5.127 13.852 -28.704 1.00 77.44 479 VAL A N 1
ATOM 3983 C CA . VAL A 1 479 ? 5.421 12.409 -28.630 1.00 77.44 479 VAL A CA 1
ATOM 3984 C C . VAL A 1 479 ? 4.512 11.620 -29.575 1.00 77.44 479 VAL A C 1
ATOM 3986 O O . VAL A 1 479 ? 5.003 10.773 -30.321 1.00 77.44 479 VAL A O 1
ATOM 3989 N N . ASP A 1 480 ? 3.215 11.924 -29.607 1.00 80.56 480 ASP A N 1
ATOM 3990 C CA . ASP A 1 480 ? 2.267 11.237 -30.488 1.00 80.56 480 ASP A CA 1
ATOM 3991 C C . ASP A 1 480 ? 2.538 11.552 -31.980 1.00 80.56 480 ASP A C 1
ATOM 3993 O O . ASP A 1 480 ? 2.506 10.643 -32.811 1.00 80.56 480 ASP A O 1
ATOM 3997 N N . ASP A 1 481 ? 2.920 12.788 -32.332 1.00 82.06 481 ASP A N 1
ATOM 3998 C CA . ASP A 1 481 ? 3.414 13.169 -33.669 1.00 82.06 481 ASP A CA 1
ATOM 3999 C C . ASP A 1 481 ? 4.683 12.383 -34.065 1.00 82.06 481 ASP A C 1
ATOM 4001 O O . ASP A 1 481 ? 4.821 11.962 -35.214 1.00 82.06 481 ASP A O 1
ATOM 4005 N N . ILE A 1 482 ? 5.620 12.154 -33.132 1.00 76.38 482 ILE A N 1
ATOM 4006 C CA . ILE A 1 482 ? 6.835 11.354 -33.380 1.00 76.38 482 ILE A CA 1
ATOM 4007 C C . ILE A 1 482 ? 6.479 9.885 -33.639 1.00 76.38 482 ILE A C 1
ATOM 4009 O O . ILE A 1 482 ? 7.008 9.288 -34.579 1.00 76.38 482 ILE A O 1
ATOM 4013 N N . LEU A 1 483 ? 5.594 9.300 -32.827 1.00 73.19 483 LEU A N 1
ATOM 4014 C CA . LEU A 1 483 ? 5.212 7.886 -32.918 1.00 73.19 483 LEU A CA 1
ATOM 4015 C C . LEU A 1 483 ? 4.349 7.588 -34.156 1.00 73.19 483 LEU A C 1
ATOM 4017 O O . LEU A 1 483 ? 4.495 6.533 -34.775 1.00 73.19 483 LEU A O 1
ATOM 4021 N N . THR A 1 484 ? 3.476 8.519 -34.548 1.00 77.19 484 THR A N 1
ATOM 4022 C CA . THR A 1 484 ? 2.577 8.362 -35.707 1.00 77.19 484 THR A CA 1
ATOM 4023 C C . THR A 1 484 ? 3.208 8.755 -37.045 1.00 77.19 484 THR A C 1
ATOM 4025 O O . THR A 1 484 ? 2.656 8.427 -38.097 1.00 77.19 484 THR A O 1
ATOM 4028 N N . ASN A 1 485 ? 4.374 9.412 -37.053 1.00 76.44 485 ASN A N 1
ATOM 4029 C CA . ASN A 1 485 ? 5.052 9.806 -38.287 1.00 76.44 485 ASN A CA 1
ATOM 4030 C C . ASN A 1 485 ? 5.417 8.568 -39.143 1.00 76.44 485 ASN A C 1
ATOM 4032 O O . ASN A 1 485 ? 6.219 7.735 -38.709 1.00 76.44 485 ASN A O 1
ATOM 4036 N N . PRO A 1 486 ? 4.903 8.435 -40.384 1.00 52.69 486 PRO A N 1
ATOM 4037 C CA . PRO A 1 486 ? 5.162 7.262 -41.217 1.00 52.69 486 PRO A CA 1
ATOM 4038 C C . PRO A 1 486 ? 6.639 7.104 -41.606 1.00 52.69 486 PRO A C 1
ATOM 4040 O O . PRO A 1 486 ? 7.067 5.984 -41.859 1.00 52.69 486 PRO A O 1
ATOM 4043 N N . VAL A 1 487 ? 7.439 8.178 -41.597 1.00 63.31 487 VAL A N 1
ATOM 4044 C CA . VAL A 1 487 ? 8.889 8.105 -41.869 1.00 63.31 487 VAL A CA 1
ATOM 4045 C C . VAL A 1 487 ? 9.620 7.300 -40.787 1.00 63.31 487 VAL A C 1
ATOM 4047 O O . VAL A 1 487 ? 10.534 6.544 -41.102 1.00 63.31 487 VAL A O 1
ATOM 4050 N N . ASN A 1 488 ? 9.173 7.389 -39.531 1.00 50.19 488 ASN A N 1
ATOM 4051 C CA . ASN A 1 488 ? 9.748 6.637 -38.410 1.00 50.19 488 ASN A CA 1
ATOM 4052 C C . ASN A 1 488 ? 9.321 5.156 -38.410 1.00 50.19 488 ASN A C 1
ATOM 4054 O O . ASN A 1 488 ? 9.954 4.335 -37.756 1.00 50.19 488 ASN A O 1
ATOM 4058 N N . ASN A 1 489 ? 8.266 4.809 -39.155 1.00 52.12 489 ASN A N 1
ATOM 4059 C CA . ASN A 1 489 ? 7.676 3.468 -39.197 1.00 52.12 489 ASN A CA 1
ATOM 4060 C C . ASN A 1 489 ? 8.045 2.665 -40.467 1.00 52.12 489 ASN A C 1
ATOM 4062 O O . ASN A 1 489 ? 7.577 1.543 -40.640 1.00 52.12 489 ASN A O 1
ATOM 4066 N N . GLN A 1 490 ? 8.878 3.210 -41.364 1.00 45.69 490 GLN A N 1
ATOM 4067 C CA . GLN A 1 490 ? 9.247 2.563 -42.637 1.00 45.69 490 GLN A CA 1
ATOM 4068 C C . GLN A 1 490 ? 10.459 1.612 -42.560 1.00 45.69 490 GLN A C 1
ATOM 4070 O O . GLN A 1 490 ? 10.744 0.911 -43.529 1.00 45.69 490 GLN A O 1
ATOM 4075 N N . SER A 1 491 ? 11.165 1.538 -41.429 1.00 43.53 491 SER A N 1
ATOM 4076 C CA . SER A 1 491 ? 12.375 0.717 -41.265 1.00 43.53 491 SER A CA 1
ATOM 4077 C C . SER A 1 491 ? 12.098 -0.664 -40.650 1.00 43.53 491 SER A C 1
ATOM 4079 O O . SER A 1 491 ? 12.639 -0.988 -39.596 1.00 43.53 491 SER A O 1
ATOM 4081 N N . ASN A 1 492 ? 11.265 -1.484 -41.299 1.00 35.00 492 ASN A N 1
ATOM 4082 C CA . ASN A 1 492 ? 11.063 -2.889 -40.915 1.00 35.00 492 ASN A CA 1
ATOM 4083 C C . ASN A 1 492 ? 10.884 -3.789 -42.160 1.00 35.00 492 ASN A C 1
ATOM 4085 O O . ASN A 1 492 ? 9.801 -3.803 -42.749 1.00 35.00 492 ASN A O 1
ATOM 4089 N N . PRO A 1 493 ? 11.919 -4.535 -42.602 1.00 37.56 493 PRO A N 1
ATOM 4090 C CA . PRO A 1 493 ? 11.784 -5.496 -43.694 1.00 37.56 493 PRO A CA 1
ATOM 4091 C C . PRO A 1 493 ? 11.021 -6.744 -43.222 1.00 37.56 493 PRO A C 1
ATOM 4093 O O . PRO A 1 493 ? 11.379 -7.368 -42.227 1.00 37.56 493 PRO A O 1
ATOM 4096 N N . SER A 1 494 ? 9.970 -7.133 -43.945 1.00 33.41 494 SER A N 1
ATOM 4097 C CA . SER A 1 494 ? 9.094 -8.243 -43.552 1.00 33.41 494 SER A CA 1
ATOM 4098 C C . SER A 1 494 ? 9.756 -9.617 -43.718 1.00 33.41 494 SER A C 1
ATOM 4100 O O . SER A 1 494 ? 9.836 -10.140 -44.831 1.00 33.41 494 SER A O 1
ATOM 4102 N N . THR A 1 495 ? 10.163 -10.235 -42.609 1.00 29.02 495 THR A N 1
ATOM 4103 C CA . THR A 1 495 ? 10.657 -11.619 -42.538 1.00 29.02 495 THR A CA 1
ATOM 4104 C C . THR A 1 495 ? 9.581 -12.570 -42.009 1.00 29.02 495 THR A C 1
ATOM 4106 O O . THR A 1 495 ? 9.330 -12.684 -40.812 1.00 29.02 495 THR A O 1
ATOM 4109 N N . SER A 1 496 ? 8.934 -13.302 -42.916 1.00 32.38 496 SER A N 1
ATOM 4110 C CA . SER A 1 496 ? 8.002 -14.374 -42.562 1.00 32.38 496 SER A CA 1
ATOM 4111 C C . SER A 1 496 ? 8.759 -15.645 -42.159 1.00 32.38 496 SER A C 1
ATOM 4113 O O . SER A 1 496 ? 9.418 -16.250 -43.007 1.00 32.38 496 SER A O 1
ATOM 4115 N N . PHE A 1 497 ? 8.620 -16.097 -40.912 1.00 27.05 497 PHE A N 1
ATOM 4116 C CA . PHE A 1 497 ? 9.122 -17.401 -40.468 1.00 27.05 497 PHE A CA 1
ATOM 4117 C C . PHE A 1 497 ? 7.978 -18.382 -40.188 1.00 27.05 497 PHE A C 1
ATOM 4119 O O . PHE A 1 497 ? 7.029 -18.074 -39.468 1.00 27.05 497 PHE A O 1
ATOM 4126 N N . SER A 1 498 ? 8.072 -19.581 -40.765 1.00 27.83 498 SER A N 1
ATOM 4127 C CA . SER A 1 498 ? 7.119 -20.676 -40.561 1.00 27.83 498 SER A CA 1
ATOM 4128 C C . SER A 1 498 ? 7.398 -21.422 -39.257 1.00 27.83 498 SER A C 1
ATOM 4130 O O . SER A 1 498 ? 8.517 -21.892 -39.049 1.00 27.83 498 SER A O 1
ATOM 4132 N N . ILE A 1 499 ? 6.372 -21.592 -38.422 1.00 26.89 499 ILE A N 1
ATOM 4133 C CA . ILE A 1 499 ? 6.450 -22.321 -37.148 1.00 26.89 499 ILE A CA 1
ATOM 4134 C C . ILE A 1 499 ? 6.573 -23.836 -37.413 1.00 26.89 499 ILE A C 1
ATOM 4136 O O . ILE A 1 499 ? 5.661 -24.407 -38.016 1.00 26.89 499 ILE A O 1
ATOM 4140 N N . PRO A 1 500 ? 7.626 -24.522 -36.928 1.00 26.39 500 PRO A N 1
ATOM 4141 C CA . PRO A 1 500 ? 7.651 -25.978 -36.845 1.00 26.39 500 PRO A CA 1
ATOM 4142 C C . PRO A 1 500 ? 6.832 -26.435 -35.632 1.00 26.39 500 PRO A C 1
ATOM 4144 O O . PRO A 1 500 ? 7.052 -25.966 -34.515 1.00 26.39 500 PRO A O 1
ATOM 4147 N N . SER A 1 501 ? 5.899 -27.365 -35.825 1.00 32.75 501 SER A N 1
ATOM 4148 C CA . SER A 1 501 ? 5.176 -28.003 -34.724 1.00 32.75 501 SER A CA 1
ATOM 4149 C C . SER A 1 501 ? 5.992 -29.154 -34.129 1.00 32.75 501 SER A C 1
ATOM 4151 O O . SER A 1 501 ? 6.342 -30.102 -34.831 1.00 32.75 501 SER A O 1
ATOM 4153 N N . THR A 1 502 ? 6.238 -29.123 -32.816 1.00 26.44 502 THR A N 1
ATOM 4154 C CA . THR A 1 502 ? 6.893 -30.237 -32.110 1.00 26.44 502 THR A CA 1
ATOM 4155 C C . THR A 1 502 ? 6.215 -30.521 -30.772 1.00 26.44 502 THR A C 1
ATOM 4157 O O . THR A 1 502 ? 5.866 -29.612 -30.022 1.00 26.44 502 THR A O 1
ATOM 4160 N N . SER A 1 503 ? 6.013 -31.803 -30.474 1.00 28.39 503 SER A N 1
ATOM 4161 C CA . SER A 1 503 ? 5.359 -32.294 -29.258 1.00 28.39 503 SER A CA 1
ATOM 4162 C C . SER A 1 503 ? 6.257 -32.217 -28.019 1.00 28.39 503 SER A C 1
ATOM 4164 O O . SER A 1 503 ? 7.453 -32.498 -28.102 1.00 28.39 503 SER A O 1
ATOM 4166 N N . TYR A 1 504 ? 5.660 -31.955 -26.853 1.00 27.73 504 TYR A N 1
ATOM 4167 C CA . TYR A 1 504 ? 6.335 -32.043 -25.553 1.00 27.73 504 TYR A CA 1
ATOM 4168 C C . TYR A 1 504 ? 6.981 -33.417 -25.311 1.00 27.73 504 TYR A C 1
ATOM 4170 O O . TYR A 1 504 ? 6.356 -34.455 -25.526 1.00 27.73 504 TYR A O 1
ATOM 4178 N N . ASN A 1 505 ? 8.193 -33.411 -24.750 1.00 26.25 505 ASN A N 1
ATOM 4179 C CA . ASN A 1 505 ? 8.805 -34.565 -24.094 1.00 26.25 505 ASN A CA 1
ATOM 4180 C C . ASN A 1 505 ? 9.356 -34.125 -22.724 1.00 26.25 505 ASN A C 1
ATOM 4182 O O . ASN A 1 505 ? 9.970 -33.068 -22.598 1.00 26.25 505 ASN A O 1
ATOM 4186 N N . SER A 1 506 ? 9.080 -34.890 -21.671 1.00 27.98 506 SER A N 1
ATOM 4187 C CA . SER A 1 506 ? 9.026 -34.391 -20.290 1.00 27.98 506 SER A CA 1
ATOM 4188 C C . SER A 1 506 ? 10.291 -34.667 -19.463 1.00 27.98 506 SER A C 1
ATOM 4190 O O . SER A 1 506 ? 10.191 -35.155 -18.336 1.00 27.98 506 SER A O 1
ATOM 4192 N N . HIS A 1 507 ? 11.485 -34.404 -20.011 1.00 28.66 507 HIS A N 1
ATOM 4193 C CA . HIS A 1 507 ? 12.777 -34.794 -19.409 1.00 28.66 507 HIS A CA 1
ATOM 4194 C C . HIS A 1 507 ? 13.884 -33.715 -19.507 1.00 28.66 507 HIS A C 1
ATOM 4196 O O . HIS A 1 507 ? 14.998 -33.980 -19.951 1.00 28.66 507 HIS A O 1
ATOM 4202 N N . SER A 1 508 ? 13.603 -32.485 -19.054 1.00 27.81 508 SER A N 1
ATOM 4203 C CA . SER A 1 508 ? 14.612 -31.405 -18.983 1.00 27.81 508 SER A CA 1
ATOM 4204 C C . SER A 1 508 ? 14.496 -30.489 -17.751 1.00 27.81 508 SER A C 1
ATOM 4206 O O . SER A 1 508 ? 14.630 -29.270 -17.848 1.00 27.81 508 SER A O 1
ATOM 4208 N N . PHE A 1 509 ? 14.297 -31.064 -16.560 1.00 32.69 509 PHE A N 1
ATOM 4209 C CA . PHE A 1 509 ? 14.782 -30.397 -15.342 1.00 32.69 509 PHE A CA 1
ATOM 4210 C C . PHE A 1 509 ? 16.322 -30.479 -15.297 1.00 32.69 509 PHE A C 1
ATOM 4212 O O . PHE A 1 509 ? 16.909 -31.392 -15.870 1.00 32.69 509 PHE A O 1
ATOM 4219 N N . ILE A 1 510 ? 16.972 -29.554 -14.578 1.00 33.31 510 ILE A N 1
ATOM 4220 C CA . ILE A 1 510 ? 18.445 -29.401 -14.500 1.00 33.31 510 ILE A CA 1
ATOM 4221 C C . ILE A 1 510 ? 19.082 -28.782 -15.769 1.00 33.31 510 ILE A C 1
ATOM 4223 O O . ILE A 1 510 ? 20.107 -29.237 -16.269 1.00 33.31 510 ILE A O 1
ATOM 4227 N N . LYS A 1 511 ? 18.511 -27.665 -16.242 1.00 29.03 511 LYS A N 1
ATOM 4228 C CA . LYS A 1 511 ? 19.254 -26.509 -16.794 1.00 29.03 511 LYS A CA 1
ATOM 4229 C C . LYS A 1 511 ? 18.333 -25.278 -16.842 1.00 29.03 511 LYS A C 1
ATOM 4231 O O . LYS A 1 511 ? 17.634 -25.061 -17.820 1.00 29.03 511 LYS A O 1
ATOM 4236 N N . ARG A 1 512 ? 18.318 -24.481 -15.766 1.00 32.72 512 ARG A N 1
ATOM 4237 C CA . ARG A 1 512 ? 17.723 -23.130 -15.747 1.00 32.72 512 ARG A CA 1
ATOM 4238 C C . ARG A 1 512 ? 18.758 -22.149 -15.200 1.00 32.72 512 ARG A C 1
ATOM 4240 O O . ARG A 1 512 ? 18.969 -22.064 -13.994 1.00 32.72 512 ARG A O 1
ATOM 4247 N N . VAL A 1 513 ? 19.417 -21.460 -16.121 1.00 35.56 513 VAL A N 1
ATOM 4248 C CA . VAL A 1 513 ? 20.204 -20.244 -15.906 1.00 35.56 513 VAL A CA 1
ATOM 4249 C C . VAL A 1 513 ? 19.793 -19.322 -17.050 1.00 35.56 513 VAL A C 1
ATOM 4251 O O . VAL A 1 513 ? 19.855 -19.750 -18.196 1.00 35.56 513 VAL A O 1
ATOM 4254 N N . GLU A 1 514 ? 19.340 -18.115 -16.713 1.00 34.69 514 GLU A N 1
ATOM 4255 C CA . GLU A 1 514 ? 19.157 -16.982 -17.638 1.00 34.69 514 GLU A CA 1
ATOM 4256 C C . GLU A 1 514 ? 18.279 -17.247 -18.882 1.00 34.69 514 GLU A C 1
ATOM 4258 O O . GLU A 1 514 ? 18.737 -17.231 -20.019 1.00 34.69 514 GLU A O 1
ATOM 4263 N N . SER A 1 515 ? 16.970 -17.396 -18.648 1.00 35.94 515 SER A N 1
ATOM 4264 C CA . SER A 1 515 ? 15.918 -17.208 -19.658 1.00 35.94 515 SER A CA 1
ATOM 4265 C C . SER A 1 515 ? 14.780 -16.368 -19.060 1.00 35.94 515 SER A C 1
ATOM 4267 O O . SER A 1 515 ? 13.964 -16.886 -18.301 1.00 35.94 515 SER A O 1
ATOM 4269 N N . GLU A 1 516 ? 14.733 -15.064 -19.361 1.00 46.56 516 GLU A N 1
ATOM 4270 C CA . GLU A 1 516 ? 13.694 -14.148 -18.837 1.00 46.56 516 GLU A CA 1
ATOM 4271 C C . GLU A 1 516 ? 12.306 -14.376 -19.493 1.00 46.56 516 GLU A C 1
ATOM 4273 O O . GLU A 1 516 ? 11.296 -13.879 -19.002 1.00 46.56 516 GLU A O 1
ATOM 4278 N N . GLU A 1 517 ? 12.233 -15.195 -20.551 1.00 43.12 517 GLU A N 1
ATOM 4279 C CA . GLU A 1 517 ? 11.013 -15.507 -21.321 1.00 43.12 517 GLU A CA 1
ATOM 4280 C C . GLU A 1 517 ? 9.895 -16.183 -20.504 1.00 43.12 517 GLU A C 1
ATOM 4282 O O . GLU A 1 517 ? 8.718 -16.025 -20.829 1.00 43.12 517 GLU A O 1
ATOM 4287 N N . ASP A 1 518 ? 10.243 -16.894 -19.425 1.00 46.03 518 ASP A N 1
ATOM 4288 C CA . ASP A 1 518 ? 9.274 -17.526 -18.516 1.00 46.03 518 ASP A CA 1
ATOM 4289 C C . ASP A 1 518 ? 8.384 -16.493 -17.777 1.00 46.03 518 ASP A C 1
ATOM 4291 O O . ASP A 1 518 ? 7.272 -16.829 -17.372 1.00 46.03 518 ASP A O 1
ATOM 4295 N N . GLU A 1 519 ? 8.843 -15.245 -17.592 1.00 50.09 519 GLU A N 1
ATOM 4296 C CA . GLU A 1 519 ? 8.109 -14.211 -16.835 1.00 50.09 519 GLU A CA 1
ATOM 4297 C C . GLU A 1 519 ? 7.051 -13.470 -17.688 1.00 50.09 519 GLU A C 1
ATOM 4299 O O . GLU A 1 519 ? 6.042 -12.990 -17.161 1.00 50.09 519 GLU A O 1
ATOM 4304 N N . ASP A 1 520 ? 7.231 -13.402 -19.014 1.00 50.97 520 ASP A N 1
ATOM 4305 C CA . ASP A 1 520 ? 6.329 -12.665 -19.919 1.00 50.97 520 ASP A CA 1
ATOM 4306 C C . ASP A 1 520 ? 4.994 -13.399 -20.152 1.00 50.97 520 ASP A C 1
ATOM 4308 O O . ASP A 1 520 ? 3.941 -12.763 -20.297 1.00 50.97 520 ASP A O 1
ATOM 4312 N N . GLU A 1 521 ? 4.994 -14.740 -20.143 1.00 48.69 521 GLU A N 1
ATOM 4313 C CA . GLU A 1 521 ? 3.753 -15.523 -20.233 1.00 48.69 521 GLU A CA 1
ATOM 4314 C C . GLU A 1 521 ? 2.883 -15.334 -18.975 1.00 48.69 521 GLU A C 1
ATOM 4316 O O . GLU A 1 521 ? 1.652 -15.313 -19.064 1.00 48.69 521 GLU A O 1
ATOM 4321 N N . GLU A 1 522 ? 3.510 -15.139 -17.809 1.00 49.78 522 GLU A N 1
ATOM 4322 C CA . GLU A 1 522 ? 2.822 -14.863 -16.547 1.00 49.78 522 GLU A CA 1
ATOM 4323 C C . GLU A 1 522 ? 2.187 -13.466 -16.546 1.00 49.78 522 GLU A C 1
ATOM 4325 O O . GLU A 1 522 ? 0.996 -13.361 -16.248 1.00 49.78 522 GLU A O 1
ATOM 4330 N N . TRP A 1 523 ? 2.881 -12.414 -17.005 1.00 48.94 523 TRP A N 1
ATOM 4331 C CA . TRP A 1 523 ? 2.250 -11.090 -17.171 1.00 48.94 523 TRP A CA 1
ATOM 4332 C C . TRP A 1 523 ? 1.087 -11.132 -18.175 1.00 48.94 523 TRP A C 1
ATOM 4334 O O . TRP A 1 523 ? 0.010 -10.583 -17.926 1.00 48.94 523 TRP A O 1
ATOM 4344 N N . SER A 1 524 ? 1.255 -11.876 -19.274 1.00 44.19 524 SER A N 1
ATOM 4345 C CA . SER A 1 524 ? 0.192 -12.136 -20.252 1.00 44.19 524 SER A CA 1
ATOM 4346 C C . SER A 1 524 ? -1.033 -12.844 -19.667 1.00 44.19 524 SER A C 1
ATOM 4348 O O . SER A 1 524 ? -2.138 -12.621 -20.164 1.00 44.19 524 SER A O 1
ATOM 4350 N N . LYS A 1 525 ? -0.866 -13.683 -18.638 1.00 52.47 525 LYS A N 1
ATOM 4351 C CA . LYS A 1 525 ? -1.963 -14.332 -17.900 1.00 52.47 525 LYS A CA 1
ATOM 4352 C C . LYS A 1 525 ? -2.565 -13.387 -16.857 1.00 52.47 525 LYS A C 1
ATOM 4354 O O . LYS A 1 525 ? -3.784 -13.254 -16.802 1.00 52.47 525 LYS A O 1
ATOM 4359 N N . MET A 1 526 ? -1.733 -12.661 -16.105 1.00 45.41 526 MET A N 1
ATOM 4360 C CA . MET A 1 526 ? -2.162 -11.667 -15.112 1.00 45.41 526 MET A CA 1
ATOM 4361 C C . MET A 1 526 ? -2.991 -10.529 -15.720 1.00 45.41 526 MET A C 1
ATOM 4363 O O . MET A 1 526 ? -3.879 -10.016 -15.051 1.00 45.41 526 MET A O 1
ATOM 4367 N N . MET A 1 527 ? -2.725 -10.119 -16.963 1.00 41.25 527 MET A N 1
ATOM 4368 C CA . MET A 1 527 ? -3.487 -9.059 -17.643 1.00 41.25 527 MET A CA 1
ATOM 4369 C C . MET A 1 527 ? -4.741 -9.559 -18.377 1.00 41.25 527 MET A C 1
ATOM 4371 O O . MET A 1 527 ? -5.548 -8.741 -18.810 1.00 41.25 527 MET A O 1
ATOM 4375 N N . ARG A 1 528 ? -4.932 -10.880 -18.513 1.00 38.81 528 ARG A N 1
ATOM 4376 C CA . ARG A 1 528 ? -6.121 -11.490 -19.143 1.00 38.81 528 ARG A CA 1
ATOM 4377 C C . ARG A 1 528 ? -7.144 -12.026 -18.126 1.00 38.81 528 ARG A C 1
ATOM 4379 O O . ARG A 1 528 ? -8.170 -12.567 -18.544 1.00 38.81 528 ARG A O 1
ATOM 4386 N N . HIS A 1 529 ? -6.882 -11.865 -16.823 1.00 35.62 529 HIS A N 1
ATOM 4387 C CA . HIS A 1 529 ? -7.707 -12.317 -15.692 1.00 35.62 529 HIS A CA 1
ATOM 4388 C C . HIS A 1 529 ? -7.758 -11.284 -14.548 1.00 35.62 529 HIS A C 1
ATOM 4390 O O . HIS A 1 529 ? -8.756 -11.290 -13.802 1.00 35.62 529 HIS A O 1
#

InterPro domains:
  IPR007219 Xylanolytic transcriptional activator, regulatory domain [PF04082] (58-238)
  IPR050815 Transcription factor, fungi [PTHR47338] (15-345)